Protein AF-A0A8T4S9B7-F1 (afdb_monomer)

Structure (mmCIF, N/CA/C/O backbone):
data_AF-A0A8T4S9B7-F1
#
_entry.id   AF-A0A8T4S9B7-F1
#
loop_
_atom_site.group_PDB
_atom_site.id
_atom_site.type_symbol
_atom_site.label_atom_id
_atom_site.label_alt_id
_atom_site.label_comp_id
_atom_site.label_asym_id
_atom_site.label_entity_id
_atom_site.label_seq_id
_atom_site.pdbx_PDB_ins_code
_atom_site.Cartn_x
_atom_site.Cartn_y
_atom_site.Cartn_z
_atom_site.occupancy
_atom_site.B_iso_or_equiv
_atom_site.auth_seq_id
_atom_site.auth_comp_id
_atom_site.auth_asym_id
_atom_site.auth_atom_id
_atom_site.pdbx_PDB_model_num
ATOM 1 N N . MET A 1 1 ? -8.881 -7.859 27.614 1.00 42.69 1 MET A N 1
ATOM 2 C CA . MET A 1 1 ? -8.100 -8.403 26.480 1.00 42.69 1 MET A CA 1
ATOM 3 C C . MET A 1 1 ? -7.802 -7.247 25.539 1.00 42.69 1 MET A C 1
ATOM 5 O O . MET A 1 1 ? -8.722 -6.487 25.263 1.00 42.69 1 MET A O 1
ATOM 9 N N . SER A 1 2 ? -6.536 -7.040 25.166 1.00 56.34 2 SER A N 1
ATOM 10 C CA . SER A 1 2 ? -6.065 -5.867 24.412 1.00 56.34 2 SER A CA 1
ATOM 11 C C . SER A 1 2 ? -6.216 -6.065 22.901 1.00 56.34 2 SER A C 1
ATOM 13 O O . SER A 1 2 ? -6.020 -7.167 22.405 1.00 56.34 2 SER A O 1
ATOM 15 N N . ILE A 1 3 ? -6.543 -5.000 22.164 1.00 67.81 3 ILE A N 1
ATOM 16 C CA . ILE A 1 3 ? -6.440 -4.961 20.692 1.00 67.81 3 ILE A CA 1
ATOM 17 C C . ILE A 1 3 ? -4.999 -5.322 20.291 1.00 67.81 3 ILE A C 1
ATOM 19 O O . ILE A 1 3 ? -4.082 -5.031 21.062 1.00 67.81 3 ILE A O 1
ATOM 23 N N . LYS A 1 4 ? -4.780 -5.957 19.125 1.00 62.00 4 LYS A N 1
ATOM 24 C CA . LYS A 1 4 ? -3.415 -6.229 18.644 1.00 62.00 4 LYS A CA 1
ATOM 25 C C . LYS A 1 4 ? -2.701 -4.886 18.483 1.00 62.00 4 LYS A C 1
ATOM 27 O O . LYS A 1 4 ? -2.963 -4.156 17.528 1.00 62.00 4 LYS A O 1
ATOM 32 N N . THR A 1 5 ? -1.818 -4.569 19.421 1.00 72.94 5 THR A N 1
ATOM 33 C CA . THR A 1 5 ? -0.933 -3.415 19.338 1.00 72.94 5 THR A CA 1
ATOM 34 C C . THR A 1 5 ? 0.385 -3.867 18.731 1.00 72.94 5 THR A C 1
ATOM 36 O O . THR A 1 5 ? 0.993 -4.850 19.153 1.00 72.94 5 THR A O 1
ATOM 39 N N . MET A 1 6 ? 0.808 -3.178 17.681 1.00 82.12 6 MET A N 1
ATOM 40 C CA . MET A 1 6 ? 2.121 -3.345 17.079 1.00 82.12 6 MET A CA 1
ATOM 41 C C . MET A 1 6 ? 2.991 -2.156 17.476 1.00 82.12 6 MET A C 1
ATOM 43 O O . MET A 1 6 ? 2.513 -1.025 17.527 1.00 82.12 6 MET A O 1
ATOM 47 N N . LYS A 1 7 ? 4.278 -2.404 17.724 1.00 87.31 7 LYS A N 1
ATOM 48 C CA . LYS A 1 7 ? 5.268 -1.340 17.893 1.00 87.31 7 LYS A CA 1
ATOM 49 C C . LYS A 1 7 ? 5.916 -1.035 16.549 1.00 87.31 7 LYS A C 1
ATOM 51 O O . LYS A 1 7 ? 6.614 -1.879 15.989 1.00 87.31 7 LYS A O 1
ATOM 56 N N . VAL A 1 8 ? 5.692 0.171 16.038 1.00 90.44 8 VAL A N 1
ATOM 57 C CA . VAL A 1 8 ? 6.395 0.685 14.858 1.00 90.44 8 VAL A CA 1
ATOM 58 C C . VAL A 1 8 ? 7.663 1.380 15.324 1.00 90.44 8 VAL A C 1
ATOM 60 O O . VAL A 1 8 ? 7.620 2.214 16.228 1.00 90.44 8 VAL A O 1
ATOM 63 N N . ARG A 1 9 ? 8.791 1.009 14.720 1.00 91.56 9 ARG A N 1
ATOM 64 C CA . ARG A 1 9 ? 10.113 1.535 15.062 1.00 91.56 9 ARG A CA 1
ATOM 65 C C . ARG A 1 9 ? 10.482 2.722 14.174 1.00 91.56 9 ARG A C 1
ATOM 67 O O . ARG A 1 9 ? 10.230 2.671 12.973 1.00 91.56 9 ARG A O 1
ATOM 74 N N . TYR A 1 10 ? 11.124 3.732 14.752 1.00 88.12 10 TYR A N 1
ATOM 75 C CA . TYR A 1 10 ? 11.593 4.958 14.098 1.00 88.12 10 TYR A CA 1
ATOM 76 C C . TYR A 1 10 ? 13.012 5.333 14.562 1.00 88.12 10 TYR A C 1
ATOM 78 O O . TYR A 1 10 ? 13.548 4.746 15.509 1.00 88.12 10 TYR A O 1
ATOM 86 N N . GLY A 1 11 ? 13.616 6.311 13.881 1.00 75.69 11 GLY A N 1
ATOM 87 C CA . GLY A 1 11 ? 14.963 6.814 14.165 1.00 75.69 11 GLY A CA 1
ATOM 88 C C . GLY A 1 11 ? 16.090 5.901 13.669 1.00 75.69 11 GLY A C 1
ATOM 89 O O . GLY A 1 11 ? 15.860 4.770 13.228 1.00 75.69 11 GLY A O 1
ATOM 90 N N . GLU A 1 12 ? 17.336 6.382 13.759 1.00 67.19 12 GLU A N 1
ATOM 91 C CA . GLU A 1 12 ? 18.520 5.597 13.387 1.00 67.19 12 GLU A CA 1
ATOM 92 C C . GLU A 1 12 ? 18.565 4.285 14.188 1.00 67.19 12 GLU A C 1
ATOM 94 O O . GLU A 1 12 ? 18.662 4.273 15.420 1.00 67.19 12 GLU A O 1
ATOM 99 N N . ASN A 1 13 ? 18.503 3.161 13.471 1.00 64.81 13 ASN A N 1
ATOM 100 C CA . ASN A 1 13 ? 18.429 1.793 14.002 1.00 64.81 13 ASN A CA 1
ATOM 101 C C . ASN A 1 13 ? 17.098 1.411 14.685 1.00 64.81 13 ASN A C 1
ATOM 103 O O . ASN A 1 13 ? 17.036 0.374 15.347 1.00 64.81 13 ASN A O 1
AT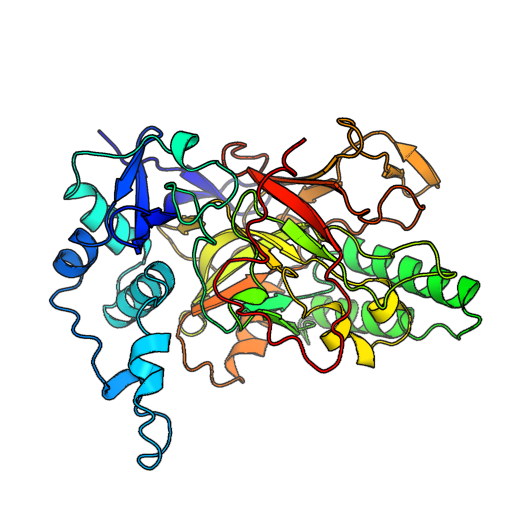OM 107 N N . GLY A 1 14 ? 16.029 2.201 14.528 1.00 69.69 14 GLY A N 1
ATOM 108 C CA . GLY A 1 14 ? 14.692 1.836 15.003 1.00 69.69 14 GLY A CA 1
ATOM 109 C C . GLY A 1 14 ? 14.532 1.864 16.529 1.00 69.69 14 GLY A C 1
ATOM 110 O O . GLY A 1 14 ? 13.878 0.979 17.086 1.00 69.69 14 GLY A O 1
ATOM 111 N N . ARG A 1 15 ? 15.181 2.811 17.218 1.00 70.50 15 ARG A N 1
ATOM 112 C CA . ARG A 1 15 ? 15.183 2.886 18.692 1.00 70.50 15 ARG A CA 1
ATOM 113 C C . ARG A 1 15 ? 13.865 3.397 19.269 1.00 70.50 15 ARG A C 1
ATOM 115 O O . ARG A 1 15 ? 13.457 2.920 20.325 1.00 70.50 15 ARG A O 1
ATOM 122 N N . ASP A 1 16 ? 13.203 4.313 18.571 1.00 81.94 16 ASP A N 1
ATOM 123 C CA . ASP A 1 16 ? 11.961 4.919 19.042 1.00 81.94 16 ASP A CA 1
ATOM 124 C C . ASP A 1 16 ? 10.784 4.033 18.653 1.00 81.94 16 ASP A C 1
ATOM 126 O O . ASP A 1 16 ? 10.675 3.609 17.504 1.00 81.94 16 ASP A O 1
ATOM 130 N N . GLN A 1 17 ? 9.899 3.729 19.600 1.00 83.44 17 GLN A N 1
ATOM 131 C CA . GLN A 1 17 ? 8.751 2.856 19.364 1.00 83.44 17 GLN A CA 1
ATOM 132 C C . GLN A 1 17 ? 7.454 3.616 19.572 1.00 83.44 17 GLN A C 1
ATOM 134 O O . GLN A 1 17 ? 7.213 4.140 20.657 1.00 83.44 17 GLN A O 1
ATOM 139 N N . ARG A 1 18 ? 6.591 3.607 18.558 1.00 88.62 18 ARG A N 1
ATOM 140 C CA . ARG A 1 18 ? 5.237 4.162 18.649 1.00 88.62 18 ARG A CA 1
ATOM 141 C C . ARG A 1 18 ? 4.209 3.059 18.482 1.00 88.62 18 ARG A C 1
ATOM 143 O O . ARG A 1 18 ? 4.441 2.082 17.766 1.00 88.62 18 ARG A O 1
ATOM 150 N N . ASP A 1 19 ? 3.087 3.210 19.171 1.00 91.75 19 ASP A N 1
ATOM 151 C CA . ASP A 1 19 ? 1.986 2.260 19.090 1.00 91.75 19 ASP A CA 1
ATOM 152 C C . ASP A 1 19 ? 1.241 2.365 17.761 1.00 91.75 19 ASP A C 1
ATOM 154 O O . ASP A 1 19 ? 1.108 3.434 17.161 1.00 91.75 19 ASP A O 1
ATOM 158 N N . ALA A 1 20 ? 0.740 1.225 17.309 1.00 94.44 20 ALA A N 1
ATOM 159 C CA . ALA A 1 20 ? -0.129 1.100 16.157 1.00 94.44 20 ALA A CA 1
ATOM 160 C C . ALA A 1 20 ? -1.122 -0.046 16.369 1.00 94.44 20 ALA A C 1
ATOM 162 O O . ALA A 1 20 ? -0.864 -0.968 17.141 1.00 94.44 20 ALA A O 1
ATOM 163 N N . ILE A 1 21 ? -2.237 -0.013 15.647 1.00 95.69 21 ILE A N 1
ATOM 164 C CA . ILE A 1 21 ? -3.155 -1.150 15.501 1.00 95.69 21 ILE A CA 1
ATOM 165 C C . ILE A 1 21 ? -3.154 -1.646 14.060 1.00 95.69 21 ILE A C 1
ATOM 167 O O . ILE A 1 21 ? -2.678 -0.972 13.145 1.00 95.69 21 ILE A O 1
ATOM 171 N N . VAL A 1 22 ? -3.732 -2.824 13.858 1.00 95.69 22 VAL A N 1
ATOM 172 C CA . VAL A 1 22 ? -3.943 -3.401 12.533 1.00 95.69 22 VAL A CA 1
ATOM 173 C C . VAL A 1 22 ? -5.415 -3.274 12.157 1.00 95.69 22 VAL A C 1
ATOM 175 O O . VAL A 1 22 ? -6.289 -3.691 12.917 1.00 95.69 22 VAL A O 1
ATOM 178 N N . ALA A 1 23 ? -5.696 -2.705 10.989 1.00 96.19 23 ALA A N 1
ATOM 179 C CA . ALA A 1 23 ? -7.057 -2.521 10.494 1.00 96.19 23 ALA A CA 1
ATOM 180 C C . ALA A 1 23 ? -7.121 -2.714 8.978 1.00 96.19 23 ALA A C 1
ATOM 182 O O . ALA A 1 23 ? -6.107 -2.640 8.290 1.00 96.19 23 ALA A O 1
ATOM 183 N N . GLY A 1 24 ? -8.300 -2.961 8.426 1.00 95.25 24 GLY A N 1
ATOM 184 C CA . GLY A 1 24 ? -8.447 -3.159 6.988 1.00 95.25 24 GLY A CA 1
ATOM 185 C C . GLY A 1 24 ? -9.898 -3.265 6.567 1.00 95.25 24 GLY A C 1
ATOM 186 O O . GLY A 1 24 ? -10.804 -2.940 7.332 1.00 95.25 24 GLY A O 1
ATOM 187 N N . GLN A 1 25 ? -10.121 -3.738 5.346 1.00 94.56 25 GLN A N 1
ATOM 188 C CA . GLN A 1 25 ? -11.461 -3.925 4.807 1.00 94.56 25 GLN A CA 1
ATOM 189 C C . GLN A 1 25 ? -11.640 -5.330 4.233 1.00 94.56 25 GLN A C 1
ATOM 191 O O . GLN A 1 25 ? -10.691 -5.947 3.744 1.00 94.56 25 GLN A O 1
ATOM 196 N N . PHE A 1 26 ? -12.869 -5.836 4.285 1.00 94.25 26 PHE A N 1
ATOM 197 C CA . PHE A 1 26 ? -13.253 -7.100 3.664 1.00 94.25 26 PHE A CA 1
ATOM 198 C C . PHE A 1 26 ? -14.601 -6.975 2.952 1.00 94.25 26 PHE A C 1
ATOM 200 O O . PHE A 1 26 ? -15.451 -6.173 3.330 1.00 94.25 26 PHE A O 1
ATOM 207 N N . TRP A 1 27 ? -14.801 -7.769 1.908 1.00 91.00 27 TRP A N 1
ATOM 208 C CA . TRP A 1 27 ? -16.094 -7.943 1.259 1.00 91.00 27 TRP A CA 1
ATOM 209 C C . TRP A 1 27 ? -16.961 -8.891 2.083 1.00 91.00 27 TRP A C 1
ATOM 211 O O . TRP A 1 27 ? -16.538 -10.014 2.363 1.00 91.00 27 TRP A O 1
ATOM 221 N N . ASP A 1 28 ? -18.180 -8.481 2.429 1.00 87.38 28 ASP A N 1
ATOM 222 C CA . ASP A 1 28 ? -19.182 -9.384 2.985 1.00 87.38 28 ASP A CA 1
ATOM 223 C C . ASP A 1 28 ? -20.160 -9.830 1.898 1.00 87.38 28 ASP A C 1
ATOM 225 O O . ASP A 1 28 ? -21.025 -9.075 1.456 1.00 87.38 28 ASP A O 1
ATOM 229 N N . ALA A 1 29 ? -20.042 -11.087 1.473 1.00 81.94 29 ALA A N 1
ATOM 230 C CA . ALA A 1 29 ? -20.896 -11.652 0.434 1.00 81.94 29 ALA A CA 1
ATOM 231 C C . ALA A 1 29 ? -22.385 -11.726 0.814 1.00 81.94 29 ALA A C 1
ATOM 233 O O . ALA A 1 29 ? -23.239 -11.638 -0.070 1.00 81.94 29 ALA A O 1
ATOM 234 N N . GLU A 1 30 ? -22.706 -11.867 2.102 1.00 87.06 30 GLU A N 1
ATOM 235 C CA . GLU A 1 30 ? -24.093 -11.950 2.577 1.00 87.06 30 GLU A CA 1
ATOM 236 C C . GLU A 1 30 ? -24.756 -10.573 2.538 1.00 87.06 30 GLU A C 1
ATOM 238 O O . GLU A 1 30 ? -25.880 -10.433 2.056 1.00 87.06 30 GLU A O 1
ATOM 243 N N . ARG A 1 31 ? -24.032 -9.545 2.994 1.00 83.00 31 ARG A N 1
ATOM 244 C CA . ARG A 1 31 ? -24.504 -8.153 3.006 1.00 83.00 31 ARG A CA 1
ATOM 245 C C . ARG A 1 31 ? -24.326 -7.441 1.663 1.00 83.00 31 ARG A C 1
ATOM 247 O O . ARG A 1 31 ? -25.000 -6.447 1.403 1.00 83.00 31 ARG A O 1
ATOM 254 N N . ARG A 1 32 ? -23.465 -7.979 0.794 1.00 81.12 32 ARG A N 1
ATOM 255 C CA . ARG A 1 32 ? -23.045 -7.398 -0.488 1.00 81.12 32 ARG A CA 1
ATOM 256 C C . ARG A 1 32 ? -22.479 -5.987 -0.340 1.00 81.12 32 ARG A C 1
ATOM 258 O O . ARG A 1 32 ? -22.750 -5.132 -1.181 1.00 81.12 32 ARG A O 1
ATOM 265 N N . ASP A 1 33 ? -21.696 -5.756 0.705 1.00 81.00 33 ASP A N 1
ATOM 266 C CA . ASP A 1 33 ? -21.013 -4.493 0.968 1.00 81.00 33 ASP A CA 1
ATOM 267 C C . ASP A 1 33 ? -19.571 -4.718 1.444 1.00 81.00 33 ASP A C 1
ATOM 269 O O . ASP A 1 33 ? -19.152 -5.825 1.787 1.00 81.00 33 ASP A O 1
ATOM 273 N N . ILE A 1 34 ? -18.785 -3.642 1.411 1.00 84.31 34 ILE A N 1
ATOM 274 C CA . ILE A 1 34 ? -17.455 -3.622 2.015 1.00 84.31 34 ILE A CA 1
ATOM 275 C C . ILE A 1 34 ? -17.616 -3.283 3.496 1.00 84.31 34 ILE A C 1
ATOM 277 O O . ILE A 1 34 ? -18.348 -2.357 3.854 1.00 84.31 34 ILE A O 1
ATOM 281 N N . ARG A 1 35 ? -16.919 -4.029 4.349 1.00 89.50 35 ARG A N 1
ATOM 282 C CA . ARG A 1 35 ? -16.897 -3.891 5.804 1.00 89.50 35 ARG A CA 1
ATOM 283 C C . ARG A 1 35 ? -15.503 -3.484 6.264 1.00 89.50 35 ARG A C 1
ATOM 285 O O . ARG A 1 35 ? -14.503 -3.897 5.683 1.00 89.50 35 ARG A O 1
ATOM 292 N N . LEU A 1 36 ? -15.447 -2.688 7.320 1.00 92.44 36 LEU A N 1
ATOM 293 C CA . LEU A 1 36 ? -14.233 -2.209 7.969 1.00 92.44 36 LEU A CA 1
ATOM 294 C C . LEU A 1 36 ? -13.972 -3.027 9.231 1.00 92.44 36 LEU A C 1
ATOM 296 O O . LEU A 1 36 ? -14.891 -3.256 10.018 1.00 92.44 36 LEU A O 1
ATOM 300 N N . PHE A 1 37 ? -12.726 -3.444 9.441 1.00 95.62 37 PHE A N 1
ATOM 301 C CA . PHE A 1 37 ? -12.355 -4.225 10.612 1.00 95.62 37 PHE A CA 1
ATOM 302 C C . PHE A 1 37 ? -11.113 -3.711 11.329 1.00 95.62 37 PHE A C 1
ATOM 304 O O . PHE A 1 37 ? -10.221 -3.118 10.723 1.00 95.62 37 PHE A O 1
ATOM 311 N N . VAL A 1 38 ? -11.049 -4.022 12.623 1.00 96.56 38 VAL A N 1
ATOM 312 C CA . VAL A 1 38 ? -9.839 -3.945 13.450 1.00 96.56 38 VAL A CA 1
ATOM 313 C C . VAL A 1 38 ? -9.443 -5.364 13.838 1.00 96.56 38 VAL A C 1
ATOM 315 O O . VAL A 1 38 ? -10.294 -6.164 14.229 1.00 96.56 38 VAL A O 1
ATOM 318 N N . GLU A 1 39 ? -8.164 -5.702 13.707 1.00 94.88 39 GLU A N 1
ATOM 319 C CA . GLU A 1 39 ? -7.662 -7.024 14.076 1.00 94.88 39 GLU A CA 1
ATOM 320 C C . GLU A 1 39 ? -7.363 -7.099 15.584 1.00 94.88 39 GLU A C 1
ATOM 322 O O . GLU A 1 39 ? -6.631 -6.280 16.143 1.00 94.88 39 GLU A O 1
ATOM 3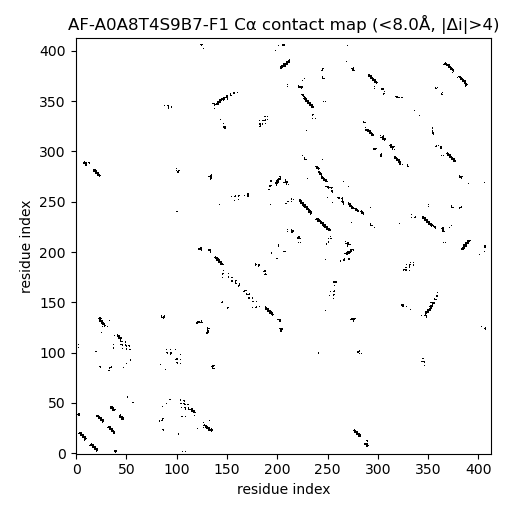27 N N . ARG A 1 40 ? -7.905 -8.121 16.249 1.00 91.62 40 ARG A N 1
ATOM 328 C CA . ARG A 1 40 ? -7.632 -8.464 17.651 1.00 91.62 40 ARG A CA 1
ATOM 329 C C . ARG A 1 40 ? -7.466 -9.973 17.766 1.00 91.62 40 ARG A C 1
ATOM 331 O O . ARG A 1 40 ? -8.382 -10.708 17.418 1.00 91.62 40 ARG A O 1
ATOM 338 N N . ASP A 1 41 ? -6.308 -10.429 18.239 1.00 88.50 41 ASP A N 1
ATOM 339 C CA . ASP A 1 41 ? -6.022 -11.851 18.493 1.00 88.50 41 ASP A CA 1
ATOM 340 C C . ASP A 1 41 ? -6.329 -12.776 17.293 1.00 88.50 41 ASP A C 1
ATOM 342 O O . ASP A 1 41 ? -6.937 -13.837 17.427 1.00 88.50 41 ASP A O 1
ATOM 346 N N . GLY A 1 42 ? -5.951 -12.344 16.081 1.00 90.44 42 GLY A N 1
ATOM 347 C CA . GLY A 1 42 ? -6.211 -13.079 14.834 1.00 90.44 42 GLY A CA 1
ATOM 348 C C . GLY A 1 42 ? -7.668 -13.036 14.356 1.00 90.44 42 GLY A C 1
ATOM 349 O O . GLY A 1 42 ? -8.026 -13.738 13.407 1.00 90.44 42 GLY A O 1
ATOM 350 N N . LYS A 1 43 ? -8.519 -12.220 14.988 1.00 94.69 43 LYS A N 1
ATOM 351 C CA . LYS A 1 43 ? -9.907 -11.979 14.584 1.00 94.69 43 LYS A CA 1
ATOM 352 C C . LYS A 1 43 ? -10.081 -10.589 13.978 1.00 94.69 43 LYS A C 1
ATOM 354 O O . LYS A 1 43 ? -9.629 -9.605 14.551 1.00 94.69 43 LYS A O 1
ATOM 359 N N . ALA A 1 44 ? -10.788 -10.504 12.858 1.00 95.94 44 ALA A N 1
ATOM 360 C CA . ALA A 1 44 ? -11.315 -9.274 12.289 1.00 95.94 44 ALA A CA 1
ATOM 361 C C . ALA A 1 44 ? -12.622 -8.916 13.006 1.00 95.94 44 ALA A C 1
ATOM 363 O O . ALA A 1 44 ? -13.652 -9.563 12.798 1.00 95.94 44 ALA A O 1
ATOM 364 N N . LEU A 1 45 ? -12.577 -7.901 13.866 1.00 97.06 45 LEU A N 1
ATOM 365 C CA . LEU A 1 45 ? -13.765 -7.316 14.483 1.00 97.06 45 LEU A CA 1
ATOM 366 C C . LEU A 1 45 ? -14.415 -6.383 13.459 1.00 97.06 45 LEU A C 1
ATOM 368 O O . LEU A 1 45 ? -13.806 -5.370 13.121 1.00 97.06 45 LEU A O 1
ATOM 372 N N . ASP A 1 46 ? -15.607 -6.702 12.948 1.00 94.88 46 ASP A N 1
ATOM 373 C CA . ASP A 1 46 ? -16.342 -5.794 12.052 1.00 94.88 46 ASP A CA 1
ATOM 374 C C . ASP A 1 46 ? -16.821 -4.572 12.846 1.00 94.88 46 ASP A C 1
ATOM 376 O O . ASP A 1 46 ? -17.761 -4.648 13.636 1.00 94.88 46 ASP A O 1
ATOM 380 N N . VAL A 1 47 ? -16.152 -3.440 12.635 1.00 93.31 47 VAL A N 1
ATOM 381 C CA . VAL A 1 47 ? -16.415 -2.176 13.332 1.00 93.31 47 VAL A CA 1
ATOM 382 C C . VAL A 1 47 ? -17.272 -1.219 12.506 1.00 93.31 47 VAL A C 1
ATOM 384 O O . VAL A 1 47 ? -17.485 -0.084 12.929 1.00 93.31 47 VAL A O 1
ATOM 387 N N . SER A 1 48 ? -17.771 -1.638 11.339 1.00 87.56 48 SER A N 1
ATOM 388 C CA . SER A 1 48 ? -18.435 -0.726 10.396 1.00 87.56 48 SER A CA 1
ATOM 389 C C . SER A 1 48 ? -19.640 -0.012 11.013 1.00 87.56 48 SER A C 1
ATOM 391 O O . SER A 1 48 ? -19.835 1.175 10.767 1.00 87.56 48 SER A O 1
ATOM 393 N N . ASP A 1 49 ? -20.421 -0.718 11.835 1.00 83.38 49 ASP A N 1
ATOM 394 C CA . ASP A 1 49 ? -21.613 -0.159 12.481 1.00 83.38 49 ASP A CA 1
ATOM 395 C C . ASP A 1 49 ? -21.219 0.627 13.753 1.00 83.38 49 ASP A C 1
ATOM 397 O O . ASP A 1 49 ? -21.728 1.718 14.012 1.00 83.38 49 ASP A O 1
ATOM 401 N N . ALA A 1 50 ? -20.227 0.129 14.504 1.00 86.75 50 ALA A N 1
ATOM 402 C CA . ALA A 1 50 ? -19.726 0.762 15.725 1.00 86.75 50 ALA A CA 1
ATOM 403 C C . ALA A 1 50 ? -19.047 2.119 15.467 1.00 86.75 50 ALA A C 1
ATOM 405 O O . ALA A 1 50 ? -19.168 3.029 16.288 1.00 86.75 50 ALA A O 1
ATOM 406 N N . ILE A 1 51 ? -18.372 2.299 14.325 1.00 81.50 51 ILE A N 1
ATOM 407 C CA . ILE A 1 51 ? -17.774 3.592 13.957 1.00 81.50 51 ILE A CA 1
ATOM 408 C C . ILE A 1 51 ? -18.841 4.672 13.800 1.00 81.50 51 ILE A C 1
ATOM 410 O O . ILE A 1 51 ? -18.629 5.798 14.250 1.00 81.50 51 ILE A O 1
ATOM 414 N N . CYS A 1 52 ? -20.004 4.351 13.228 1.00 74.81 52 CYS A N 1
ATOM 415 C CA . CYS A 1 52 ? -21.099 5.313 13.115 1.00 74.81 52 CYS A CA 1
ATOM 416 C C . CYS A 1 52 ? -21.588 5.790 14.492 1.00 74.81 52 CYS A C 1
ATOM 418 O O . CYS A 1 52 ? -22.001 6.937 14.637 1.00 74.81 52 CYS A O 1
ATOM 420 N N . GLU A 1 53 ? -21.519 4.945 15.522 1.00 75.25 53 GLU A N 1
ATOM 421 C CA . GLU A 1 53 ? -21.838 5.354 16.892 1.00 75.25 53 GLU A CA 1
ATOM 422 C C . GLU A 1 53 ? -20.737 6.219 17.512 1.00 75.25 53 GLU A C 1
ATOM 424 O O . GLU A 1 53 ? -21.038 7.228 18.147 1.00 75.25 53 GLU A O 1
ATOM 429 N N . VAL A 1 54 ? -19.467 5.834 17.331 1.00 75.88 54 VAL A N 1
ATOM 430 C CA . VAL A 1 54 ? -18.301 6.551 17.882 1.00 75.88 54 VAL A CA 1
ATOM 431 C C . VAL A 1 54 ? -18.197 7.959 17.305 1.00 75.88 54 VAL A C 1
ATOM 433 O O . VAL A 1 54 ? -17.886 8.907 18.025 1.00 75.88 54 VAL A O 1
ATOM 436 N N . MET A 1 55 ? -18.490 8.105 16.017 1.00 68.88 55 MET A N 1
ATOM 437 C CA . MET A 1 55 ? -18.366 9.375 15.308 1.00 68.88 55 MET A CA 1
ATOM 438 C C . MET A 1 55 ? -19.641 10.237 15.367 1.00 68.88 55 MET A C 1
ATOM 440 O O . MET A 1 55 ? -19.618 11.404 14.955 1.00 68.88 55 MET A O 1
ATOM 444 N N . GLY A 1 56 ? -20.734 9.689 15.919 1.00 62.22 56 GLY A N 1
ATOM 445 C CA . GLY A 1 56 ? -22.087 10.250 15.869 1.00 62.22 56 GLY A CA 1
ATOM 446 C C . GLY A 1 56 ? -22.766 10.015 14.513 1.00 62.22 56 GLY A C 1
ATOM 447 O O . GLY A 1 56 ? -22.099 9.647 13.551 1.00 62.22 56 GLY A O 1
ATOM 448 N N . LYS A 1 57 ? -24.094 10.238 14.419 1.00 48.31 57 LYS A N 1
ATOM 449 C CA . LYS A 1 57 ? -24.882 10.063 13.176 1.00 48.31 57 LYS A CA 1
ATOM 450 C C . LYS A 1 57 ? -24.226 10.796 11.999 1.00 48.31 57 LYS A C 1
ATOM 452 O O . LYS A 1 57 ? -24.482 11.975 11.765 1.00 48.31 57 LYS A O 1
ATOM 457 N N . TYR A 1 58 ? -23.429 10.067 11.232 1.00 40.66 58 TYR A N 1
ATOM 458 C CA . TYR A 1 58 ? -22.954 10.485 9.932 1.00 40.66 58 TYR A CA 1
ATOM 459 C C . TYR A 1 58 ? -24.045 10.116 8.934 1.00 40.66 58 TYR A C 1
ATOM 461 O O . TYR A 1 58 ? -24.153 8.986 8.470 1.00 40.66 58 TYR A O 1
ATOM 469 N N . THR A 1 59 ? -24.915 11.079 8.653 1.00 40.59 59 THR A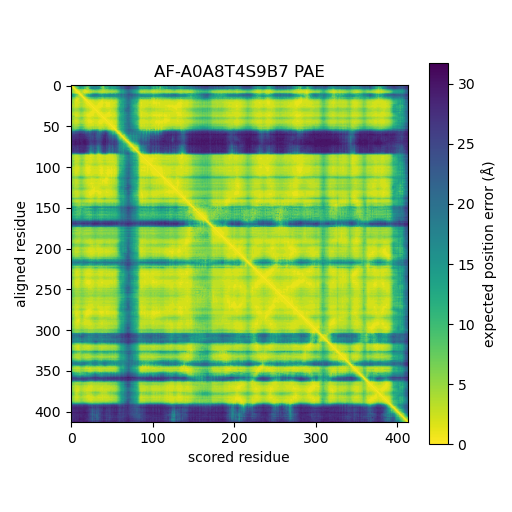 N 1
ATOM 470 C CA . THR A 1 59 ? -25.554 11.096 7.335 1.00 40.59 59 THR A CA 1
ATOM 471 C C . THR A 1 59 ? -24.466 11.655 6.427 1.00 40.59 59 THR A C 1
ATOM 473 O O . THR A 1 59 ? -23.921 12.688 6.826 1.00 40.59 59 THR A O 1
ATOM 476 N N . PRO A 1 60 ? -24.104 11.041 5.284 1.00 41.50 60 PRO A N 1
ATOM 477 C CA . PRO A 1 60 ? -23.220 11.683 4.320 1.00 41.50 60 PRO A CA 1
ATOM 478 C C . PRO A 1 60 ? -23.841 13.038 3.997 1.00 41.50 60 PRO A C 1
ATOM 480 O O . PRO A 1 60 ? -24.847 13.127 3.290 1.00 41.50 60 PRO A O 1
ATOM 483 N N . GLN A 1 61 ? -23.354 14.096 4.639 1.00 37.25 61 GLN A N 1
ATOM 484 C CA . GLN A 1 61 ? -23.874 15.422 4.405 1.00 37.25 61 GLN A CA 1
ATOM 485 C C . GLN A 1 61 ? -23.458 15.726 2.981 1.00 37.25 61 GLN A C 1
ATOM 487 O O . GLN A 1 61 ? -22.271 15.825 2.664 1.00 37.25 61 GLN A O 1
ATOM 492 N N . ARG A 1 62 ? -24.488 15.837 2.141 1.00 35.78 62 ARG A N 1
ATOM 493 C CA . ARG A 1 62 ? -24.484 16.367 0.779 1.00 35.78 62 ARG A CA 1
ATOM 494 C C . ARG A 1 62 ? -23.500 17.528 0.592 1.00 35.78 62 ARG A C 1
ATOM 496 O O . ARG A 1 62 ? -23.022 17.705 -0.514 1.00 35.78 62 ARG A O 1
ATOM 503 N N . ASP A 1 63 ? -23.154 18.242 1.659 1.00 30.95 63 ASP A N 1
ATOM 504 C CA . ASP A 1 63 ? -22.329 19.444 1.707 1.00 30.95 63 ASP A CA 1
ATOM 505 C C . ASP A 1 63 ? -20.815 19.245 1.494 1.00 30.95 63 ASP A C 1
ATOM 507 O O . ASP A 1 63 ? -20.167 20.187 1.050 1.00 30.95 63 ASP A O 1
ATOM 511 N N . ILE A 1 64 ? -20.233 18.048 1.688 1.00 38.28 64 ILE A N 1
ATOM 512 C CA . ILE A 1 64 ? -18.819 17.807 1.291 1.00 38.28 64 ILE A CA 1
ATOM 513 C C . ILE A 1 64 ? -18.697 17.623 -0.239 1.00 38.28 64 ILE A C 1
ATOM 515 O O . ILE A 1 64 ? -17.637 17.847 -0.820 1.00 38.28 64 ILE A O 1
ATOM 519 N N . LEU A 1 65 ? -19.804 17.295 -0.919 1.00 35.84 65 LEU A N 1
ATOM 520 C CA . LEU A 1 65 ? -19.886 17.182 -2.381 1.00 35.84 65 LEU A CA 1
ATOM 521 C C . LEU A 1 65 ? -20.216 18.519 -3.083 1.00 35.84 65 LEU A C 1
ATOM 523 O O . LEU A 1 65 ? -20.110 18.595 -4.306 1.00 35.84 65 LEU A O 1
ATOM 527 N N . ILE A 1 66 ? -20.551 19.595 -2.353 1.00 33.88 66 ILE A N 1
ATOM 528 C CA . ILE A 1 66 ? -20.900 20.918 -2.927 1.00 33.88 66 ILE A CA 1
ATOM 529 C C . ILE A 1 66 ? -19.654 21.810 -3.071 1.00 33.88 66 ILE A C 1
ATOM 531 O O . ILE A 1 66 ? -19.668 22.999 -2.771 1.00 33.88 66 ILE A O 1
ATOM 535 N N . GLY A 1 67 ? -18.552 21.225 -3.539 1.00 30.52 67 GLY A N 1
ATOM 536 C CA . GLY A 1 67 ? -17.433 21.971 -4.125 1.00 30.52 67 GLY A CA 1
ATOM 537 C C . GLY A 1 67 ? -17.523 22.074 -5.652 1.00 30.52 67 GLY A C 1
ATOM 538 O O . GLY A 1 67 ? -16.889 22.937 -6.252 1.00 30.52 67 GLY A O 1
ATOM 539 N N . ALA A 1 68 ? -18.332 21.228 -6.298 1.00 34.09 68 ALA A N 1
ATOM 540 C CA . ALA A 1 68 ? -18.540 21.254 -7.740 1.00 34.09 68 ALA A CA 1
ATOM 541 C C . ALA A 1 68 ? -19.886 21.917 -8.063 1.00 34.09 68 ALA A C 1
ATOM 543 O O . ALA A 1 68 ? -20.921 21.513 -7.542 1.00 34.09 68 ALA A O 1
ATOM 544 N N . ASN A 1 69 ? -19.838 22.961 -8.895 1.00 31.11 69 ASN A N 1
ATOM 545 C CA . ASN A 1 69 ? -20.946 23.679 -9.535 1.00 31.11 69 ASN A CA 1
ATOM 546 C C . ASN A 1 69 ? -22.359 23.084 -9.349 1.00 31.11 69 ASN A C 1
ATOM 548 O O . ASN A 1 69 ? -22.633 21.957 -9.758 1.00 31.11 69 ASN A O 1
ATOM 552 N N . LYS A 1 70 ? -23.292 23.920 -8.867 1.00 32.00 70 LYS A N 1
ATOM 553 C CA . LYS A 1 70 ? -24.742 23.684 -8.669 1.00 32.00 70 LYS A CA 1
ATOM 554 C C . LYS A 1 70 ? -25.553 23.275 -9.931 1.00 32.00 70 LYS A C 1
ATOM 556 O O . LYS A 1 70 ? -26.755 23.507 -9.974 1.00 32.00 70 LYS A O 1
ATOM 561 N N . GLY A 1 71 ? -24.944 22.698 -10.969 1.00 31.30 71 GLY A N 1
ATOM 562 C CA . GLY A 1 71 ? -25.549 22.560 -12.300 1.00 31.30 71 GLY A CA 1
ATOM 563 C C . GLY A 1 71 ? -25.761 21.149 -12.857 1.00 31.30 71 GLY A C 1
ATOM 564 O O . GLY A 1 71 ? -26.446 21.031 -13.865 1.00 31.30 71 GLY A O 1
ATOM 565 N N . ALA A 1 72 ? -25.224 20.078 -12.265 1.00 35.12 72 ALA A N 1
ATOM 566 C CA . ALA A 1 72 ? -25.357 18.737 -12.854 1.00 35.12 72 ALA A CA 1
ATOM 567 C C . ALA A 1 72 ? -25.555 17.656 -11.785 1.00 35.12 72 ALA A C 1
ATOM 569 O O . ALA A 1 72 ? -24.619 16.987 -11.354 1.00 35.12 72 ALA A O 1
ATOM 570 N N . PHE A 1 73 ? -26.801 17.483 -11.348 1.00 34.41 73 PHE A N 1
ATOM 571 C CA . PHE A 1 73 ? -27.189 16.384 -10.470 1.00 34.41 73 PHE A CA 1
ATOM 572 C C . PHE A 1 73 ? -27.349 15.109 -11.315 1.00 34.41 73 PHE A C 1
ATOM 574 O O . PHE A 1 73 ? -28.333 14.967 -12.038 1.00 34.41 73 PHE A O 1
ATOM 581 N N . ASN A 1 74 ? -26.370 14.197 -11.273 1.00 34.53 74 ASN A N 1
ATOM 582 C CA . ASN A 1 74 ? -26.476 12.887 -11.920 1.00 34.53 74 ASN A CA 1
ATOM 583 C C . ASN A 1 74 ? -26.981 11.848 -10.899 1.00 34.53 74 ASN A C 1
ATOM 585 O O . ASN A 1 74 ? -26.215 11.455 -10.019 1.00 34.53 74 ASN A O 1
ATOM 589 N N . PRO A 1 75 ? -28.224 11.351 -11.000 1.00 32.50 75 PRO A N 1
ATOM 590 C CA . PRO A 1 75 ? -28.756 10.338 -10.083 1.00 32.50 75 PRO A CA 1
ATOM 591 C C . PRO A 1 75 ? -28.019 8.981 -10.139 1.00 32.50 75 PRO A C 1
ATOM 593 O O . PRO A 1 75 ? -28.205 8.151 -9.253 1.00 32.50 75 PRO A O 1
ATOM 596 N N . ASN A 1 76 ? -27.122 8.747 -11.109 1.00 34.94 76 ASN A N 1
ATOM 597 C CA . ASN A 1 76 ? -26.220 7.587 -11.090 1.00 34.94 76 ASN A CA 1
ATOM 598 C C . ASN A 1 76 ? -25.023 7.750 -10.131 1.00 34.94 76 ASN A C 1
ATOM 600 O O . ASN A 1 76 ? -24.410 6.743 -9.769 1.00 34.94 76 ASN A O 1
ATOM 604 N N . LEU A 1 77 ? -24.710 8.968 -9.660 1.00 35.78 77 LEU A N 1
ATOM 605 C CA . LEU A 1 77 ? -23.662 9.174 -8.649 1.00 35.78 77 LEU A CA 1
ATOM 606 C C . LEU A 1 77 ? -24.046 8.557 -7.296 1.00 35.78 77 LEU A C 1
ATOM 608 O O . LEU A 1 77 ? -23.175 8.017 -6.623 1.00 35.78 77 LEU A O 1
ATOM 612 N N . GLU A 1 78 ? -25.334 8.549 -6.927 1.00 28.88 78 GLU A N 1
ATOM 613 C CA . GLU A 1 78 ? -25.815 7.880 -5.705 1.00 28.88 78 GLU A CA 1
ATOM 614 C C . GLU A 1 78 ? -25.536 6.366 -5.732 1.00 28.88 78 GLU A C 1
ATOM 616 O O . GLU A 1 78 ? -25.197 5.792 -4.701 1.00 28.88 78 GLU A O 1
ATOM 621 N N . ARG A 1 79 ? -25.569 5.717 -6.909 1.00 30.66 79 ARG A N 1
ATOM 622 C CA . ARG A 1 79 ? -25.184 4.297 -7.068 1.00 30.66 79 ARG A CA 1
ATOM 623 C C . ARG A 1 79 ? -23.678 4.067 -7.201 1.00 30.66 79 ARG A C 1
ATOM 625 O O . ARG A 1 79 ? -23.213 2.994 -6.824 1.00 30.66 79 ARG A O 1
ATOM 632 N N . MET A 1 80 ? -22.907 5.049 -7.670 1.00 32.38 80 MET A N 1
ATOM 633 C CA . MET A 1 80 ? -21.436 4.980 -7.650 1.00 32.38 80 MET A CA 1
ATOM 634 C C . MET A 1 80 ? -20.851 5.197 -6.243 1.00 32.38 80 MET A C 1
ATOM 636 O O . MET A 1 80 ? -19.823 4.602 -5.915 1.00 32.38 80 MET A O 1
ATOM 640 N N . LEU A 1 81 ? -21.529 5.988 -5.403 1.00 32.94 81 LEU A N 1
ATOM 641 C CA . LEU A 1 81 ? -21.169 6.279 -4.008 1.00 32.94 81 LEU A CA 1
ATOM 642 C C . LEU A 1 81 ? -21.629 5.202 -3.007 1.00 32.94 81 LEU A C 1
ATOM 644 O O . LEU A 1 81 ? -21.135 5.173 -1.888 1.00 32.94 81 LEU A O 1
ATOM 648 N N . LEU A 1 82 ? -22.499 4.269 -3.410 1.00 33.88 82 LEU A N 1
ATOM 649 C CA . LEU A 1 82 ? -23.028 3.173 -2.573 1.00 33.88 82 LEU A CA 1
ATOM 650 C C . LEU A 1 82 ? -21.994 2.085 -2.179 1.00 33.88 82 LEU A C 1
ATOM 652 O O . LEU A 1 82 ? -22.352 1.091 -1.557 1.00 33.88 82 LEU A O 1
ATOM 656 N N . PHE A 1 83 ? -20.711 2.287 -2.491 1.00 39.81 83 PHE A N 1
ATOM 657 C CA . PHE A 1 83 ? -19.573 1.533 -1.940 1.00 39.81 83 PHE A CA 1
ATOM 658 C C . PHE A 1 83 ? -18.414 2.496 -1.664 1.00 39.81 83 PHE A C 1
ATOM 660 O O . PHE A 1 83 ? -17.309 2.325 -2.185 1.00 39.81 83 PHE A O 1
ATOM 667 N N . SER A 1 84 ? -18.701 3.585 -0.957 1.00 53.50 84 SER A N 1
ATOM 668 C CA . SER A 1 84 ? -17.672 4.486 -0.476 1.00 53.50 84 SER A CA 1
ATOM 669 C C . SER A 1 84 ? -16.721 3.725 0.447 1.00 53.50 84 SER A C 1
ATOM 671 O O . SER A 1 84 ? -17.127 2.886 1.252 1.00 53.50 84 SER A O 1
ATOM 673 N N . ASP A 1 85 ? -15.427 3.943 0.251 1.00 73.81 85 ASP A N 1
ATOM 674 C CA . ASP A 1 85 ? -14.405 3.275 1.037 1.00 73.81 85 ASP A CA 1
ATOM 675 C C . ASP A 1 85 ? -14.521 3.698 2.509 1.00 73.81 85 ASP A C 1
ATOM 677 O O . ASP A 1 85 ? -14.286 4.860 2.857 1.00 73.81 85 ASP A O 1
ATOM 681 N N . ARG A 1 86 ? -14.916 2.755 3.373 1.00 80.50 86 ARG A N 1
ATOM 682 C CA . ARG A 1 86 ? -15.243 3.049 4.777 1.00 80.50 86 ARG A CA 1
ATOM 683 C C . ARG A 1 86 ? -14.019 3.521 5.561 1.00 80.50 86 ARG A C 1
ATOM 685 O O . ARG A 1 86 ? -14.163 4.298 6.503 1.00 80.50 86 ARG A O 1
ATOM 692 N N . MET A 1 87 ? -12.821 3.066 5.189 1.00 89.31 87 MET A N 1
ATOM 693 C CA . MET A 1 87 ? -11.579 3.475 5.847 1.00 89.31 87 MET A CA 1
ATOM 694 C C . MET A 1 87 ? -11.218 4.923 5.498 1.00 89.31 87 MET A C 1
ATOM 696 O O . MET A 1 87 ? -10.868 5.693 6.392 1.00 89.31 87 MET A O 1
ATOM 700 N N . ALA A 1 88 ? -11.336 5.317 4.226 1.00 85.94 88 ALA A N 1
ATOM 701 C CA . ALA A 1 88 ? -11.073 6.689 3.795 1.00 85.94 88 ALA A CA 1
ATOM 702 C C . ALA A 1 88 ? -12.029 7.683 4.474 1.00 85.94 88 ALA A C 1
ATOM 704 O O . ALA A 1 88 ? -11.601 8.734 4.952 1.00 85.94 88 ALA A O 1
ATOM 705 N N . GLU A 1 89 ? -13.314 7.331 4.576 1.00 80.31 89 GLU A N 1
ATOM 706 C CA . GLU A 1 89 ? -14.306 8.130 5.303 1.00 80.31 89 GLU A CA 1
ATOM 707 C C . GLU A 1 89 ? -13.986 8.245 6.795 1.00 80.31 89 GLU A C 1
ATOM 709 O O . GLU A 1 89 ? -14.029 9.347 7.345 1.00 80.31 89 GLU A O 1
ATOM 714 N N . ALA A 1 90 ? -13.627 7.134 7.448 1.00 85.50 90 ALA A N 1
ATOM 715 C CA . ALA A 1 90 ? -13.235 7.142 8.854 1.00 85.50 90 ALA A CA 1
ATOM 716 C C . ALA A 1 90 ? -12.008 8.036 9.096 1.00 85.50 90 ALA A C 1
ATOM 718 O O . ALA A 1 90 ? -11.990 8.799 10.062 1.00 85.50 90 ALA A O 1
ATOM 719 N N . ALA A 1 91 ? -11.015 7.993 8.202 1.00 89.12 91 ALA A N 1
ATOM 720 C CA . ALA A 1 91 ? -9.818 8.825 8.285 1.00 89.12 91 ALA A CA 1
ATOM 721 C C . ALA A 1 91 ? -10.146 10.316 8.125 1.00 89.12 91 ALA A C 1
ATOM 723 O O . ALA A 1 91 ? -9.747 11.135 8.957 1.00 89.12 91 ALA A O 1
ATOM 724 N N . ASP A 1 92 ? -10.909 10.677 7.088 1.00 83.31 92 ASP A N 1
ATOM 725 C CA . ASP A 1 92 ? -11.329 12.060 6.850 1.00 83.31 92 ASP A CA 1
ATOM 726 C C . ASP A 1 92 ? -12.144 12.594 8.039 1.00 83.31 92 ASP A C 1
ATOM 728 O O . ASP A 1 92 ? -11.884 13.694 8.534 1.00 83.31 92 ASP A O 1
ATOM 732 N N . LEU A 1 93 ? -13.090 11.805 8.550 1.00 78.56 93 LEU A N 1
ATOM 733 C CA . LEU A 1 93 ? -13.942 12.209 9.662 1.00 78.56 93 LEU A CA 1
ATOM 734 C C . LEU A 1 93 ? -13.171 12.336 10.982 1.00 78.56 93 LEU A C 1
ATOM 736 O O . LEU A 1 93 ? -13.439 13.271 11.737 1.00 78.56 93 LEU A O 1
ATOM 740 N N . ALA A 1 94 ? -12.204 11.451 11.248 1.00 85.75 94 ALA A N 1
ATOM 741 C CA . ALA A 1 94 ? -11.316 11.563 12.405 1.00 85.75 94 ALA A CA 1
ATOM 742 C C . ALA A 1 94 ? -10.606 12.923 12.419 1.00 85.75 94 ALA A C 1
ATOM 744 O O . ALA A 1 94 ? -10.670 13.652 13.410 1.00 85.75 94 ALA A O 1
ATOM 745 N N . TYR A 1 95 ? -10.049 13.325 11.273 1.00 84.94 95 TYR A N 1
ATOM 746 C CA . TYR A 1 95 ? -9.414 14.631 11.129 1.00 84.94 95 TYR A CA 1
ATOM 747 C C . TYR A 1 95 ? -10.379 15.791 11.424 1.00 84.94 95 TYR A C 1
ATOM 749 O O . TYR A 1 95 ? -10.062 16.666 12.227 1.00 84.94 95 TYR A O 1
ATOM 757 N N . TYR A 1 96 ? -11.582 15.792 10.839 1.00 81.62 96 TYR A N 1
ATOM 758 C CA . TYR A 1 96 ? -12.562 16.867 11.067 1.00 81.62 96 TYR A CA 1
ATOM 759 C C . TYR A 1 96 ? -13.100 16.926 12.500 1.00 81.62 96 TYR A C 1
ATOM 761 O O . TYR A 1 96 ? -13.550 17.979 12.951 1.00 81.62 96 TYR A O 1
ATOM 769 N N . LYS A 1 97 ? -13.058 15.808 13.225 1.00 82.38 97 LYS A N 1
ATOM 770 C CA . LYS A 1 97 ? -13.410 15.729 14.646 1.00 82.38 97 LYS A CA 1
ATOM 771 C C . LYS A 1 97 ? -12.227 16.017 15.573 1.00 82.38 97 LYS A C 1
ATOM 773 O O . LYS A 1 97 ? -12.398 15.912 16.784 1.00 82.38 97 LYS A O 1
ATOM 778 N N . ASN A 1 98 ? -11.069 16.401 15.028 1.00 86.88 98 ASN A N 1
ATOM 779 C CA . ASN A 1 98 ? -9.845 16.663 15.782 1.00 86.88 98 ASN A CA 1
ATOM 780 C C . ASN A 1 98 ? -9.432 15.464 16.665 1.00 86.88 98 ASN A C 1
ATOM 782 O O . ASN A 1 98 ? -9.103 15.622 17.838 1.00 86.88 98 ASN A O 1
ATOM 786 N N . THR A 1 99 ? -9.505 14.258 16.097 1.00 89.31 99 THR A N 1
ATOM 787 C CA . THR A 1 99 ? -9.087 12.980 16.700 1.00 89.31 99 THR A CA 1
ATOM 788 C C . THR A 1 99 ? -8.235 12.198 15.691 1.00 89.31 99 THR A C 1
ATOM 790 O O . THR A 1 99 ? -8.109 12.591 14.528 1.00 89.31 99 THR A O 1
ATOM 793 N N . SER A 1 100 ? -7.615 11.097 16.116 1.00 92.06 100 SER A N 1
ATOM 794 C CA . SER A 1 100 ? -6.830 10.231 15.232 1.00 92.06 100 SER A CA 1
ATOM 795 C C . SER A 1 100 ? -7.669 9.070 14.694 1.00 92.06 100 SER A C 1
ATOM 797 O O . SER A 1 100 ? -8.591 8.583 15.350 1.00 92.06 100 SER A O 1
ATOM 799 N N . LEU A 1 101 ? -7.325 8.573 13.500 1.00 94.19 101 LEU A N 1
ATOM 800 C CA . LEU A 1 101 ? -7.941 7.356 12.953 1.00 94.19 101 LEU A CA 1
ATOM 801 C C . LEU A 1 101 ? -7.794 6.173 13.928 1.00 94.19 101 LEU A C 1
ATOM 803 O O . LEU A 1 101 ? -8.718 5.379 14.085 1.00 94.19 101 LEU A O 1
ATOM 807 N N . TYR A 1 102 ? -6.656 6.095 14.619 1.00 95.50 102 TYR A N 1
ATOM 808 C CA . TYR A 1 102 ? -6.407 5.113 15.668 1.00 95.50 102 TYR A CA 1
ATOM 809 C C . TYR A 1 102 ? -7.457 5.174 16.782 1.00 95.50 102 TYR A C 1
ATOM 811 O O . TYR A 1 102 ? -8.073 4.156 17.085 1.00 95.50 102 TYR A O 1
ATOM 819 N N . GLU A 1 103 ? -7.706 6.350 17.366 1.00 93.19 103 GLU A N 1
ATOM 820 C CA . GLU A 1 103 ? -8.667 6.503 18.467 1.00 93.19 103 GLU A CA 1
ATOM 821 C C . GLU A 1 103 ? -10.082 6.102 18.050 1.00 93.19 103 GLU A C 1
ATOM 823 O O . GLU A 1 103 ? -10.787 5.424 18.801 1.00 93.19 103 GLU A O 1
ATOM 828 N N . VAL A 1 104 ? -10.486 6.484 16.836 1.00 91.81 104 VAL A N 1
ATOM 829 C CA . VAL A 1 104 ? -11.792 6.127 16.269 1.00 91.81 104 VAL A CA 1
ATOM 830 C C . VAL A 1 104 ? -11.943 4.612 16.154 1.00 91.81 104 VAL A C 1
ATOM 832 O O . VAL A 1 104 ? -12.937 4.048 16.616 1.00 91.81 104 VAL A O 1
ATOM 835 N N . LEU A 1 105 ? -10.947 3.947 15.569 1.00 94.56 105 LEU A N 1
ATOM 836 C CA . LEU A 1 105 ? -10.955 2.502 15.361 1.00 94.56 105 LEU A CA 1
ATOM 837 C C . LEU A 1 105 ? -10.887 1.726 16.681 1.00 94.56 105 LEU A C 1
ATOM 839 O O . LEU A 1 105 ? -11.624 0.756 16.846 1.00 94.56 105 LEU A O 1
ATOM 843 N N . VAL A 1 106 ? -10.066 2.167 17.639 1.00 94.31 106 VAL A N 1
ATOM 844 C CA . VAL A 1 106 ? -9.969 1.549 18.972 1.00 94.31 106 VAL A CA 1
ATOM 845 C C . VAL A 1 106 ? -11.309 1.615 19.700 1.00 94.31 106 VAL A C 1
ATOM 847 O O . VAL A 1 106 ? -11.823 0.578 20.119 1.00 94.31 106 VAL A O 1
ATOM 850 N N . ARG A 1 107 ? -11.928 2.799 19.781 1.00 93.19 107 ARG A N 1
ATOM 851 C CA . ARG A 1 107 ? -13.234 2.971 20.442 1.00 93.19 107 ARG A CA 1
ATOM 852 C C . ARG A 1 107 ? -14.336 2.152 19.774 1.00 93.19 107 ARG A C 1
ATOM 854 O O . ARG A 1 107 ? -15.244 1.665 20.445 1.00 93.19 107 ARG A O 1
ATOM 861 N N . ALA A 1 108 ? -14.278 2.002 18.452 1.00 91.75 108 ALA A N 1
ATOM 862 C CA . ALA A 1 108 ? -15.233 1.173 17.730 1.00 91.75 108 ALA A CA 1
ATOM 863 C C . ALA A 1 108 ? -15.000 -0.320 18.009 1.00 91.75 108 ALA A C 1
ATOM 865 O O . ALA A 1 108 ? -15.954 -1.052 18.257 1.00 91.75 108 ALA A O 1
ATOM 866 N N . ALA A 1 109 ? -13.743 -0.763 18.053 1.00 94.62 109 ALA A N 1
ATOM 867 C CA . ALA A 1 109 ? -13.376 -2.140 18.376 1.00 94.62 109 ALA A CA 1
ATOM 868 C C . ALA A 1 109 ? -13.759 -2.548 19.810 1.00 94.62 109 ALA A C 1
ATOM 870 O O . ALA A 1 109 ? -14.135 -3.696 20.040 1.00 94.62 109 ALA A O 1
ATOM 871 N N . GLU A 1 110 ? -13.724 -1.624 20.775 1.00 93.81 110 GLU A N 1
ATOM 872 C CA . GLU A 1 110 ? -14.171 -1.863 22.160 1.00 93.81 110 GLU A CA 1
ATOM 873 C C . GLU A 1 110 ? -15.666 -2.204 22.263 1.00 93.81 110 GLU A C 1
ATOM 875 O O . GLU A 1 110 ? -16.083 -2.911 23.183 1.00 93.81 110 GLU A O 1
ATOM 880 N N . LYS A 1 111 ? -16.475 -1.750 21.299 1.00 93.25 111 LYS A N 1
ATOM 881 C CA . LYS A 1 111 ? -17.911 -2.053 21.219 1.00 93.25 111 LYS A CA 1
ATOM 882 C C . LYS A 1 111 ? -18.201 -3.422 20.595 1.00 93.25 111 LYS A C 1
ATOM 884 O O . LYS A 1 111 ? -19.327 -3.906 20.701 1.00 93.25 111 LYS A O 1
ATOM 889 N N . VAL A 1 112 ? -17.209 -4.058 19.968 1.00 94.50 112 VAL A N 1
ATOM 890 C CA . VAL A 1 112 ? -17.371 -5.309 19.217 1.00 94.50 112 VAL A CA 1
ATOM 891 C C . VAL A 1 112 ? -16.771 -6.486 19.992 1.00 94.50 112 VAL A C 1
ATOM 893 O O . VAL A 1 112 ? -15.590 -6.516 20.362 1.00 94.50 112 VAL A O 1
ATOM 896 N N . LYS A 1 113 ? -17.611 -7.490 20.260 1.00 89.56 113 LYS A N 1
ATOM 897 C CA . LYS A 1 113 ? -17.226 -8.687 21.023 1.00 89.56 113 LYS A CA 1
ATOM 898 C C . LYS A 1 113 ? -16.724 -9.804 20.114 1.00 89.56 113 LYS A C 1
ATOM 900 O O . LYS A 1 113 ? -15.645 -10.340 20.363 1.00 89.56 113 LYS A O 1
ATOM 905 N N . ASP A 1 114 ? -17.474 -10.090 19.057 1.00 92.19 11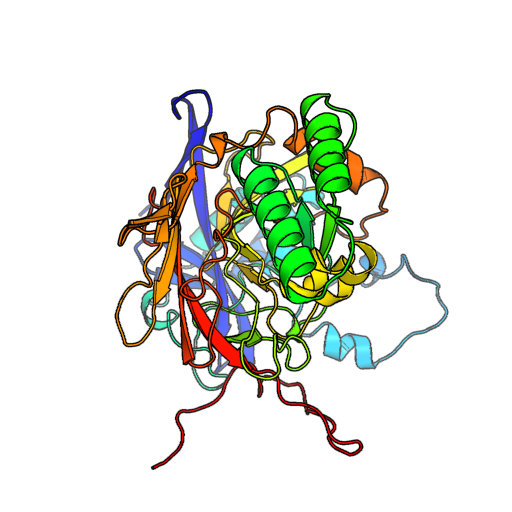4 ASP A N 1
ATOM 906 C CA . ASP A 1 114 ? -17.212 -11.198 18.143 1.00 92.19 114 ASP A CA 1
ATOM 907 C C . ASP A 1 114 ? -16.365 -10.764 16.944 1.00 92.19 114 ASP A C 1
ATOM 909 O O . ASP A 1 114 ? -16.340 -9.595 16.561 1.00 92.19 114 ASP A O 1
ATOM 913 N N . GLY A 1 115 ? -15.664 -11.715 16.334 1.00 94.00 115 GLY A N 1
ATOM 914 C CA . GLY A 1 115 ? -14.848 -11.446 15.159 1.00 94.00 115 GLY A CA 1
ATOM 915 C C . GLY A 1 115 ? -14.678 -12.665 14.271 1.00 94.00 115 GLY A C 1
ATOM 916 O O . GLY A 1 115 ? -14.760 -13.812 14.717 1.00 94.00 115 GLY A O 1
ATOM 917 N N . ILE A 1 116 ? -14.418 -12.397 12.998 1.00 95.94 116 ILE A N 1
ATOM 918 C CA . ILE A 1 116 ? -14.185 -13.409 11.969 1.00 95.94 116 ILE A CA 1
ATOM 919 C C . ILE A 1 116 ? -12.712 -13.805 12.024 1.00 95.94 116 ILE A C 1
ATOM 921 O O . ILE A 1 116 ? -11.856 -12.952 12.221 1.00 95.94 116 ILE A O 1
ATOM 925 N N . ASP A 1 117 ? -12.381 -15.084 11.864 1.00 95.88 117 ASP A N 1
ATOM 926 C CA . ASP A 1 117 ? -10.975 -15.480 11.745 1.00 95.88 117 ASP A CA 1
ATOM 927 C C . ASP A 1 117 ? -10.345 -14.830 10.505 1.00 95.88 117 ASP A C 1
ATOM 929 O O . ASP A 1 117 ? -10.804 -15.073 9.388 1.00 95.88 117 ASP A O 1
ATOM 933 N N . VAL A 1 118 ? -9.304 -14.010 10.688 1.00 93.38 118 VAL A N 1
ATOM 934 C CA . VAL A 1 118 ? -8.672 -13.263 9.587 1.00 93.38 118 VAL A CA 1
ATOM 935 C C . VAL A 1 118 ? -8.191 -14.203 8.486 1.00 93.38 118 VAL A C 1
ATOM 937 O O . VAL A 1 118 ? -8.335 -13.876 7.311 1.00 93.38 118 VAL A O 1
ATOM 940 N N . LYS A 1 119 ? -7.722 -15.409 8.829 1.00 93.69 119 LYS A N 1
ATOM 941 C CA . LYS A 1 119 ? -7.251 -16.390 7.838 1.00 93.69 119 LYS A CA 1
ATOM 942 C C . LYS A 1 119 ? -8.351 -16.824 6.873 1.00 93.69 119 LYS A C 1
ATOM 944 O O . LYS A 1 119 ? -8.062 -17.173 5.735 1.00 93.69 119 LYS A O 1
ATOM 949 N N . THR A 1 120 ? -9.615 -16.780 7.297 1.00 95.75 120 THR A N 1
ATOM 950 C CA . THR A 1 120 ? -10.753 -17.106 6.418 1.00 95.75 120 THR A CA 1
ATOM 951 C C . THR A 1 120 ? -11.028 -16.016 5.381 1.00 95.75 120 THR A C 1
ATOM 953 O O . THR A 1 120 ? -11.676 -16.289 4.375 1.00 95.75 120 THR A O 1
ATOM 956 N N . LEU A 1 121 ? -10.507 -14.803 5.595 1.00 95.50 121 LEU A N 1
ATOM 957 C CA . LEU A 1 121 ? -10.587 -13.685 4.655 1.00 95.50 121 LEU A CA 1
ATOM 958 C C . LEU A 1 121 ? -9.406 -13.669 3.668 1.00 95.50 121 LEU A C 1
ATOM 960 O O . LEU A 1 121 ? -9.494 -13.018 2.628 1.00 95.50 121 LEU A O 1
ATOM 964 N N . GLU A 1 122 ? -8.316 -14.386 3.960 1.00 93.00 122 GLU A N 1
ATOM 965 C CA . GLU A 1 122 ? -7.113 -14.494 3.118 1.00 93.00 122 GLU A CA 1
ATOM 966 C C . GLU A 1 122 ? -7.316 -15.494 1.967 1.00 93.00 122 GLU A C 1
ATOM 968 O O . GLU A 1 122 ? -6.555 -16.438 1.770 1.00 93.00 122 GLU A O 1
ATOM 973 N N . THR A 1 123 ? -8.377 -15.283 1.194 1.00 91.50 123 THR A N 1
ATOM 974 C CA . THR A 1 123 ? -8.733 -16.096 0.030 1.00 91.50 123 THR A CA 1
ATOM 975 C C . THR A 1 123 ? -8.647 -15.268 -1.245 1.00 91.50 123 THR A C 1
ATOM 977 O O . THR A 1 123 ? -8.567 -14.039 -1.194 1.00 91.50 123 THR A O 1
ATOM 980 N N . VAL A 1 124 ? -8.620 -15.940 -2.400 1.00 89.12 124 VAL A N 1
ATOM 981 C CA . VAL A 1 124 ? -8.753 -15.263 -3.698 1.00 89.12 124 VAL A CA 1
ATOM 982 C C . VAL A 1 124 ? -10.101 -14.533 -3.718 1.00 89.12 124 VAL A C 1
ATOM 984 O O . VAL A 1 124 ? -11.103 -15.151 -3.349 1.00 89.12 124 VAL A O 1
ATOM 987 N N . PRO A 1 125 ? -10.156 -13.262 -4.152 1.00 88.38 125 PRO A N 1
ATOM 988 C CA . PRO A 1 125 ? -11.402 -12.514 -4.203 1.00 88.38 125 PRO A CA 1
ATOM 989 C C . PRO A 1 125 ? -12.534 -13.265 -4.926 1.00 88.38 125 PRO A C 1
ATOM 991 O O . PRO A 1 125 ? -12.383 -13.661 -6.085 1.00 88.38 125 PRO A O 1
ATOM 994 N N . ASP A 1 126 ? -13.672 -13.446 -4.241 1.00 82.56 126 ASP A N 1
ATOM 995 C CA . ASP A 1 126 ? -14.925 -13.965 -4.807 1.00 82.56 126 ASP A CA 1
ATOM 996 C C . ASP A 1 126 ? -16.149 -13.229 -4.225 1.00 82.56 126 ASP A C 1
ATOM 998 O O . ASP A 1 126 ? -16.354 -13.190 -3.020 1.00 82.56 126 ASP A O 1
ATOM 1002 N N . ARG A 1 127 ? -17.020 -12.660 -5.064 1.00 82.31 127 ARG A N 1
ATOM 1003 C CA . ARG A 1 127 ? -18.279 -11.984 -4.693 1.00 82.31 127 ARG A CA 1
ATOM 1004 C C . ARG A 1 127 ? -19.198 -12.856 -3.837 1.00 82.31 127 ARG A C 1
ATOM 1006 O O . ARG A 1 127 ? -20.063 -12.315 -3.153 1.00 82.31 127 ARG A O 1
ATOM 1013 N N . ARG A 1 128 ? -19.060 -14.179 -3.914 1.00 86.38 128 ARG A N 1
ATOM 1014 C CA . ARG A 1 128 ? -19.862 -15.161 -3.178 1.00 86.38 128 ARG A CA 1
ATOM 1015 C C . ARG A 1 128 ? -19.267 -15.524 -1.820 1.00 86.38 128 ARG A C 1
ATOM 1017 O O . ARG A 1 128 ? -19.970 -16.139 -1.026 1.00 86.38 128 ARG A O 1
ATOM 1024 N N . THR A 1 129 ? -18.017 -15.159 -1.538 1.00 89.38 129 THR A N 1
ATOM 1025 C CA . THR A 1 129 ? -17.343 -15.494 -0.277 1.00 89.38 129 THR A CA 1
ATOM 1026 C C . THR A 1 129 ? -16.742 -14.260 0.376 1.00 89.38 129 THR A C 1
ATOM 1028 O O . THR A 1 129 ? -16.378 -13.289 -0.283 1.00 89.38 129 THR A O 1
ATOM 1031 N N . LYS A 1 130 ? -16.625 -14.276 1.704 1.00 94.69 130 LYS A N 1
ATOM 1032 C CA . LYS A 1 130 ? -15.927 -13.203 2.413 1.00 94.69 130 LYS A CA 1
ATOM 1033 C C . LYS A 1 130 ? -14.435 -13.234 2.050 1.00 94.69 130 LYS A C 1
ATOM 1035 O O . LYS A 1 130 ? -13.840 -14.308 2.041 1.00 94.69 130 LYS A O 1
ATOM 1040 N N . HIS A 1 131 ? -13.852 -12.083 1.727 1.00 94.62 131 HIS A N 1
ATOM 1041 C CA . HIS A 1 131 ? -12.438 -11.961 1.350 1.00 94.62 131 HIS A CA 1
ATOM 1042 C C . HIS A 1 131 ? -11.907 -10.556 1.646 1.00 94.62 131 HIS A C 1
ATOM 1044 O O . HIS A 1 131 ? -12.676 -9.593 1.661 1.00 94.62 131 HIS A O 1
ATOM 1050 N N . LEU A 1 132 ? -10.601 -10.423 1.879 1.00 94.69 132 LEU A N 1
ATOM 1051 C CA . LEU A 1 132 ? -9.959 -9.116 2.031 1.00 94.69 132 LEU A CA 1
ATOM 1052 C C . LEU A 1 132 ? -10.070 -8.298 0.740 1.00 94.69 132 LEU A C 1
ATOM 1054 O O . LEU A 1 132 ? -9.910 -8.822 -0.360 1.00 94.69 132 LEU A O 1
ATOM 1058 N N . VAL A 1 133 ? -10.292 -6.996 0.886 1.00 93.44 133 VAL A N 1
ATOM 1059 C CA . VAL A 1 133 ? -10.207 -6.026 -0.214 1.00 93.44 133 VAL A CA 1
ATOM 1060 C C . VAL A 1 133 ? -9.056 -5.058 0.044 1.00 93.44 133 VAL A C 1
ATOM 1062 O O . VAL A 1 133 ? -8.448 -5.080 1.115 1.00 93.44 133 VAL A O 1
ATOM 1065 N N . THR A 1 134 ? -8.725 -4.216 -0.936 1.00 92.88 134 THR A N 1
ATOM 1066 C CA . THR A 1 134 ? -7.773 -3.115 -0.736 1.00 92.88 134 THR A CA 1
ATOM 1067 C C . THR A 1 134 ? -8.177 -2.318 0.513 1.00 92.88 134 THR A C 1
ATOM 1069 O O . THR A 1 134 ? -9.340 -1.932 0.631 1.00 92.88 134 THR A O 1
ATOM 1072 N N . PRO A 1 135 ? -7.272 -2.103 1.483 1.00 94.06 135 PRO A N 1
ATOM 1073 C CA . PRO A 1 135 ? -7.687 -1.756 2.840 1.00 94.06 135 PRO A CA 1
ATOM 1074 C C . PRO A 1 135 ? -8.126 -0.294 3.004 1.00 94.06 135 PRO A C 1
ATOM 1076 O O . PRO A 1 135 ? -8.688 0.053 4.042 1.00 94.06 135 PRO A O 1
ATOM 1079 N N . VAL A 1 136 ? -7.891 0.551 2.000 1.00 90.81 136 VAL A N 1
ATOM 1080 C CA . VAL A 1 136 ? -8.413 1.918 1.855 1.00 90.81 136 VAL A CA 1
ATOM 1081 C C . VAL A 1 136 ? -8.304 2.320 0.392 1.00 90.81 136 VAL A C 1
ATOM 1083 O O . VAL A 1 136 ? -7.280 2.034 -0.191 1.00 90.81 136 VAL A O 1
ATOM 1086 N N . ILE A 1 137 ? -9.281 2.987 -0.205 1.00 87.75 137 ILE A N 1
ATOM 1087 C CA . ILE A 1 137 ? -9.251 3.580 -1.548 1.00 87.75 137 ILE A CA 1
ATOM 1088 C C . ILE A 1 137 ? -9.680 5.038 -1.409 1.00 87.75 137 ILE A C 1
ATOM 1090 O O . ILE A 1 137 ? -10.828 5.354 -1.099 1.00 87.75 137 ILE A O 1
ATOM 1094 N N . THR A 1 138 ? -8.740 5.943 -1.647 1.00 84.25 138 THR A N 1
ATOM 1095 C CA . THR A 1 138 ? -8.946 7.393 -1.575 1.00 84.25 138 THR A CA 1
ATOM 1096 C C . THR A 1 138 ? -9.446 7.972 -2.902 1.00 84.25 138 THR A C 1
ATOM 1098 O O . THR A 1 138 ? -10.098 9.020 -2.906 1.00 84.25 138 THR A O 1
ATOM 1101 N N . GLY A 1 139 ? -9.205 7.275 -4.020 1.00 79.62 139 GLY A N 1
ATOM 1102 C CA . GLY A 1 139 ? -9.575 7.711 -5.371 1.00 79.62 139 GLY A CA 1
ATOM 1103 C C . GLY A 1 139 ? -8.611 8.750 -5.957 1.00 79.62 139 GLY A C 1
ATOM 1104 O O . GLY A 1 139 ? -8.945 9.411 -6.942 1.00 79.62 139 GLY A O 1
ATOM 1105 N N . LYS A 1 140 ? -7.443 8.924 -5.329 1.00 80.88 140 LYS A N 1
ATOM 1106 C CA . LYS A 1 140 ? -6.365 9.854 -5.692 1.00 80.88 140 LYS A CA 1
ATOM 1107 C C . LYS A 1 140 ? -5.002 9.280 -5.284 1.00 80.88 140 LYS A C 1
ATOM 1109 O O . LYS A 1 140 ? -4.217 9.945 -4.620 1.00 80.88 140 LYS A O 1
ATOM 1114 N N . GLU A 1 141 ? -4.737 8.039 -5.651 1.00 90.12 141 GLU A N 1
ATOM 1115 C CA . GLU A 1 141 ? -3.522 7.320 -5.299 1.00 90.12 141 GLU A CA 1
ATOM 1116 C C . GLU A 1 141 ? -2.358 7.804 -6.158 1.00 90.12 141 GLU A C 1
ATOM 1118 O O . GLU A 1 141 ? -2.459 7.846 -7.388 1.00 90.12 141 GLU A O 1
ATOM 1123 N N . VAL A 1 142 ? -1.244 8.137 -5.510 1.00 93.50 142 VAL A N 1
ATOM 1124 C CA . VAL A 1 142 ? -0.047 8.677 -6.166 1.00 93.50 142 VAL A CA 1
ATOM 1125 C C . VAL A 1 142 ? 1.180 7.827 -5.877 1.00 93.50 142 VAL A C 1
ATOM 1127 O O . VAL A 1 142 ? 1.278 7.202 -4.820 1.00 93.50 142 VAL A O 1
ATOM 1130 N N . GLY A 1 143 ? 2.131 7.830 -6.804 1.00 93.50 143 GLY A N 1
ATOM 1131 C CA . GLY A 1 143 ? 3.463 7.279 -6.594 1.00 93.50 143 GLY A CA 1
ATOM 1132 C C . GLY A 1 143 ? 4.523 8.366 -6.536 1.00 93.50 143 GLY A C 1
ATOM 1133 O O . GLY A 1 143 ? 4.436 9.373 -7.241 1.00 93.50 143 GLY A O 1
ATOM 1134 N N . PHE A 1 144 ? 5.518 8.153 -5.680 1.00 92.62 144 PHE A N 1
ATOM 1135 C CA . PHE A 1 144 ? 6.714 8.978 -5.575 1.00 92.62 144 PHE A CA 1
ATOM 1136 C C . PHE A 1 144 ? 7.918 8.159 -6.026 1.00 92.62 144 PHE A C 1
ATOM 1138 O O . PHE A 1 144 ? 8.376 7.269 -5.312 1.00 92.62 144 PHE A O 1
ATOM 1145 N N . GLY A 1 145 ? 8.420 8.443 -7.225 1.00 88.00 145 GLY A N 1
ATOM 1146 C CA . GLY A 1 145 ? 9.523 7.694 -7.816 1.00 88.00 145 GLY A CA 1
ATOM 1147 C C . GLY A 1 145 ? 10.909 8.237 -7.450 1.00 88.00 145 GLY A C 1
ATOM 1148 O O . GLY A 1 145 ? 11.072 9.321 -6.887 1.00 88.00 145 GLY A O 1
ATOM 1149 N N . VAL A 1 146 ? 11.929 7.425 -7.744 1.00 83.38 146 VAL A N 1
ATOM 1150 C CA . VAL A 1 146 ? 13.366 7.713 -7.537 1.00 83.38 146 VAL A CA 1
ATOM 1151 C C . VAL A 1 146 ? 13.740 8.193 -6.121 1.00 83.38 146 VAL A C 1
ATOM 1153 O O . VAL A 1 146 ? 14.685 8.953 -5.916 1.00 83.38 146 VAL A O 1
ATOM 1156 N N . THR A 1 147 ? 13.024 7.709 -5.113 1.00 84.19 147 THR A N 1
ATOM 1157 C CA . THR A 1 147 ? 13.214 8.074 -3.698 1.00 84.19 147 THR A CA 1
ATOM 1158 C C . THR A 1 147 ? 14.300 7.254 -2.996 1.00 84.19 147 THR A C 1
ATOM 1160 O O . THR A 1 147 ? 14.766 7.649 -1.929 1.00 84.19 147 THR A O 1
ATOM 1163 N N . TYR A 1 148 ? 14.735 6.137 -3.593 1.00 82.62 148 TYR A N 1
ATOM 1164 C CA . TYR A 1 148 ? 15.821 5.281 -3.102 1.00 82.62 148 TYR A CA 1
ATOM 1165 C C . TYR A 1 148 ? 17.043 5.354 -4.013 1.00 82.62 148 TYR A C 1
ATOM 1167 O O . TYR A 1 148 ? 16.930 5.460 -5.239 1.00 82.62 148 TYR A O 1
ATOM 1175 N N . HIS A 1 149 ? 18.236 5.165 -3.438 1.00 68.38 149 HIS A N 1
ATOM 1176 C CA . HIS A 1 149 ? 19.463 5.148 -4.234 1.00 68.38 149 HIS A CA 1
ATOM 1177 C C . HIS A 1 149 ? 19.472 4.052 -5.307 1.00 68.38 149 HIS A C 1
ATOM 1179 O O . HIS A 1 149 ? 19.837 4.349 -6.445 1.00 68.38 149 HIS A O 1
ATOM 1185 N N . ALA A 1 150 ? 19.018 2.843 -4.960 1.00 66.06 150 ALA A N 1
ATOM 1186 C CA . ALA A 1 150 ? 18.933 1.692 -5.861 1.00 66.06 150 ALA A CA 1
ATOM 1187 C C . ALA A 1 150 ? 17.907 1.881 -6.994 1.00 66.06 150 ALA A C 1
ATOM 1189 O O . ALA A 1 150 ? 18.083 1.341 -8.085 1.00 66.06 150 ALA A O 1
ATOM 1190 N N . SER A 1 151 ? 16.871 2.692 -6.757 1.00 62.09 151 SER A N 1
ATOM 1191 C CA . SER A 1 151 ? 15.806 2.976 -7.725 1.00 62.09 151 SER A CA 1
ATOM 1192 C C . SER A 1 151 ? 16.324 3.694 -8.974 1.00 62.09 151 SER A C 1
ATOM 1194 O O . SER A 1 151 ? 15.877 3.431 -10.086 1.00 62.09 151 SER A O 1
ATOM 1196 N N . GLN A 1 152 ? 17.293 4.597 -8.803 1.00 69.25 152 GLN A N 1
ATOM 1197 C CA . GLN A 1 152 ? 17.889 5.353 -9.908 1.00 69.25 152 GLN A CA 1
ATOM 1198 C C . GLN A 1 152 ? 18.778 4.477 -10.795 1.00 69.25 152 GLN A C 1
ATOM 1200 O O . GLN A 1 152 ? 18.713 4.573 -12.020 1.00 69.25 152 GLN A O 1
ATOM 1205 N N . THR A 1 153 ? 19.601 3.622 -10.179 1.00 64.69 153 THR A N 1
ATOM 1206 C CA . THR A 1 153 ? 20.496 2.718 -10.910 1.00 64.69 153 THR A CA 1
ATOM 1207 C C . THR A 1 153 ? 19.685 1.742 -11.758 1.00 64.69 153 THR A C 1
ATOM 1209 O O . THR A 1 153 ? 19.929 1.641 -12.955 1.00 64.69 153 THR A O 1
ATOM 1212 N N . GLY A 1 154 ? 18.651 1.120 -11.175 1.00 64.00 154 GLY A N 1
ATOM 1213 C CA . GLY A 1 154 ? 17.798 0.172 -11.897 1.00 64.00 154 GLY A CA 1
ATOM 1214 C C . GLY A 1 154 ? 17.079 0.788 -13.102 1.00 64.00 154 GLY A C 1
ATOM 1215 O O . GLY A 1 154 ? 17.062 0.184 -14.170 1.00 64.00 154 GLY A O 1
ATOM 1216 N N . ARG A 1 155 ? 16.555 2.016 -12.977 1.00 68.00 155 ARG A N 1
ATOM 1217 C CA . ARG A 1 155 ? 15.913 2.723 -14.103 1.00 68.00 155 ARG A CA 1
ATOM 1218 C C . ARG A 1 155 ? 16.889 3.106 -15.220 1.00 68.00 155 ARG A C 1
ATOM 1220 O O . ARG A 1 155 ? 16.545 3.020 -16.393 1.00 68.00 155 ARG A O 1
ATOM 1227 N N . SER A 1 156 ? 18.119 3.483 -14.868 1.00 67.31 156 SER A N 1
ATOM 1228 C CA . SER A 1 156 ? 19.168 3.776 -15.857 1.00 67.31 156 SER A CA 1
ATOM 1229 C C . SER A 1 156 ? 19.546 2.523 -16.657 1.00 67.31 156 SER A C 1
ATOM 1231 O O . SER A 1 156 ? 19.618 2.566 -17.880 1.00 67.31 156 SER A O 1
ATOM 1233 N N . GLU A 1 157 ? 19.713 1.384 -15.976 1.00 69.69 157 GLU A N 1
ATOM 1234 C CA . GLU A 1 157 ? 19.984 0.092 -16.624 1.00 69.69 157 GLU A CA 1
ATOM 1235 C C . GLU A 1 157 ? 18.809 -0.378 -17.504 1.00 69.69 157 GLU A C 1
ATOM 1237 O O . GLU A 1 157 ? 19.020 -1.004 -18.542 1.00 69.69 157 GLU A O 1
ATOM 1242 N N . GLN A 1 158 ? 17.562 -0.082 -17.106 1.00 67.56 158 GLN A N 1
ATOM 1243 C CA . GLN A 1 158 ? 16.362 -0.327 -17.919 1.00 67.56 158 GLN A CA 1
ATOM 1244 C C . GLN A 1 158 ? 16.383 0.449 -19.235 1.00 67.56 158 GLN A C 1
ATOM 1246 O O . GLN A 1 158 ? 16.174 -0.161 -20.286 1.00 67.56 158 GLN A O 1
ATOM 1251 N N . ALA A 1 159 ? 16.674 1.750 -19.182 1.00 68.00 159 ALA A N 1
ATOM 1252 C CA . ALA A 1 159 ? 16.769 2.592 -20.371 1.00 68.00 159 ALA A CA 1
ATOM 1253 C C . ALA A 1 159 ? 17.871 2.104 -21.328 1.00 68.00 159 ALA A C 1
ATOM 1255 O O . ALA A 1 159 ? 17.604 1.927 -22.515 1.00 68.00 159 ALA A O 1
ATOM 1256 N N . ASP A 1 160 ? 19.067 1.787 -20.811 1.00 70.38 160 ASP A N 1
ATOM 1257 C CA . ASP A 1 160 ? 20.203 1.305 -21.616 1.00 70.38 160 ASP A CA 1
ATOM 1258 C C . ASP A 1 160 ? 19.856 0.013 -22.398 1.00 70.38 160 ASP A C 1
ATOM 1260 O O . ASP A 1 160 ? 20.201 -0.136 -23.573 1.00 70.38 160 ASP A O 1
ATOM 1264 N N . ILE A 1 161 ? 19.135 -0.927 -21.772 1.00 68.94 161 ILE A N 1
ATOM 1265 C CA . ILE A 1 161 ? 18.744 -2.200 -22.403 1.00 68.94 161 ILE A CA 1
ATOM 1266 C C . ILE A 1 161 ? 17.671 -1.992 -23.471 1.00 68.94 161 ILE A C 1
ATOM 1268 O O . ILE A 1 161 ? 17.768 -2.561 -24.558 1.00 68.94 161 ILE A O 1
ATOM 1272 N N . ILE A 1 162 ? 16.652 -1.184 -23.181 1.00 66.25 162 ILE A N 1
ATOM 1273 C CA . ILE A 1 162 ? 15.582 -0.900 -24.142 1.00 66.25 162 ILE A CA 1
ATOM 1274 C C . ILE A 1 162 ? 16.142 -0.147 -25.352 1.00 66.25 162 ILE A C 1
ATOM 1276 O O . ILE A 1 162 ? 15.837 -0.520 -26.486 1.00 66.25 162 ILE A O 1
ATOM 1280 N N . ALA A 1 163 ? 17.029 0.825 -25.122 1.00 69.50 163 ALA A N 1
ATOM 1281 C CA . ALA A 1 163 ? 17.779 1.518 -26.162 1.00 69.50 163 ALA A CA 1
ATOM 1282 C C . ALA A 1 163 ? 18.562 0.536 -27.049 1.00 69.50 163 ALA A C 1
ATOM 1284 O O . ALA A 1 163 ? 18.433 0.570 -28.274 1.00 69.50 163 ALA A O 1
ATOM 1285 N N . ALA A 1 164 ? 19.301 -0.401 -26.444 1.00 69.69 164 ALA A N 1
ATOM 1286 C CA . ALA A 1 164 ? 20.060 -1.413 -27.177 1.00 69.69 164 ALA A CA 1
ATOM 1287 C C . ALA A 1 164 ? 19.173 -2.360 -28.007 1.00 69.69 164 ALA A C 1
ATOM 1289 O O . ALA A 1 164 ? 19.555 -2.733 -29.115 1.00 69.69 164 ALA A O 1
ATOM 1290 N N . ILE A 1 165 ? 17.999 -2.751 -27.496 1.00 64.69 165 ILE A N 1
ATOM 1291 C CA . ILE A 1 165 ? 17.096 -3.687 -28.188 1.00 64.69 165 ILE A CA 1
ATOM 1292 C C . ILE A 1 165 ? 16.312 -2.992 -29.307 1.00 64.69 165 ILE A C 1
ATOM 1294 O O . ILE A 1 165 ? 16.152 -3.558 -30.386 1.00 64.69 165 ILE A O 1
ATOM 1298 N N . LYS A 1 166 ? 15.828 -1.768 -29.074 1.00 65.19 166 LYS A N 1
ATOM 1299 C CA . LYS A 1 166 ? 14.993 -1.033 -30.037 1.00 65.19 166 LYS A CA 1
ATOM 1300 C C . LYS A 1 166 ? 15.772 -0.117 -30.979 1.00 65.19 166 LYS A C 1
ATOM 1302 O O . LYS A 1 166 ? 15.185 0.404 -31.923 1.00 65.19 166 LYS A O 1
ATOM 1307 N N . GLY A 1 167 ? 17.067 0.089 -30.741 1.00 60.16 167 GLY A N 1
ATOM 1308 C CA . GLY A 1 167 ? 17.889 1.015 -31.522 1.00 60.16 167 GLY A CA 1
ATOM 1309 C C . GLY A 1 167 ? 17.487 2.483 -31.342 1.00 60.16 167 GLY A C 1
ATOM 1310 O O . GLY A 1 167 ? 17.685 3.284 -32.253 1.00 60.16 167 GLY A O 1
ATOM 1311 N N . VAL A 1 168 ? 16.896 2.833 -30.195 1.00 59.88 168 VAL A N 1
ATOM 1312 C CA . VAL A 1 168 ? 16.536 4.213 -29.823 1.00 59.88 168 VAL A CA 1
ATOM 1313 C C . VAL A 1 168 ? 17.638 4.814 -28.938 1.00 59.88 168 VAL A C 1
ATOM 1315 O O . VAL A 1 168 ? 18.332 4.077 -28.244 1.00 59.88 168 VAL A O 1
ATOM 1318 N N . GLY A 1 169 ? 17.861 6.134 -28.988 1.00 57.75 169 GLY A N 1
ATOM 1319 C CA . GLY A 1 169 ? 18.820 6.808 -28.090 1.00 57.75 169 GLY A CA 1
ATOM 1320 C C . GLY A 1 169 ? 18.358 6.779 -26.626 1.00 57.75 169 GLY A C 1
ATOM 1321 O O . GLY A 1 169 ? 17.177 6.564 -26.396 1.00 57.75 169 GLY A O 1
ATOM 1322 N N . ASP A 1 170 ? 19.264 6.997 -25.660 1.00 58.56 170 ASP A N 1
ATOM 1323 C CA . ASP A 1 170 ? 18.998 6.968 -24.203 1.00 58.56 170 ASP A CA 1
ATOM 1324 C C . ASP A 1 170 ? 18.138 8.169 -23.745 1.00 58.56 170 ASP A C 1
ATOM 1326 O O . ASP A 1 170 ? 18.674 9.270 -23.589 1.00 58.56 170 ASP A O 1
ATOM 1330 N N . PRO A 1 171 ? 16.817 8.011 -23.517 1.00 55.06 171 PRO A N 1
ATOM 1331 C CA . PRO A 1 171 ? 15.943 9.121 -23.149 1.00 55.06 171 PRO A CA 1
ATOM 1332 C C . PRO A 1 171 ? 15.771 9.259 -21.623 1.00 55.06 171 PRO A C 1
ATOM 1334 O O . PRO A 1 171 ? 15.222 10.256 -21.155 1.00 55.06 171 PRO A O 1
ATOM 1337 N N . GLY A 1 172 ? 16.201 8.263 -20.834 1.00 57.34 172 GLY A N 1
ATOM 1338 C CA . GLY A 1 172 ? 15.775 8.073 -19.442 1.00 57.34 172 GLY A CA 1
ATOM 1339 C C . GLY A 1 172 ? 16.854 8.342 -18.391 1.00 57.34 172 GLY A C 1
ATOM 1340 O O . GLY A 1 172 ? 16.560 8.816 -17.291 1.00 57.34 172 GLY A O 1
ATOM 1341 N N . LYS A 1 173 ? 18.124 8.072 -18.697 1.00 64.62 173 LYS A N 1
ATOM 1342 C CA . LYS A 1 173 ? 19.201 8.099 -17.694 1.00 64.62 173 LYS A CA 1
ATOM 1343 C C . LYS A 1 173 ? 19.434 9.479 -17.083 1.00 64.62 173 LYS A C 1
ATOM 1345 O O . LYS A 1 173 ? 19.608 9.595 -15.867 1.00 64.62 173 LYS A O 1
ATOM 1350 N N . ASP A 1 174 ? 19.377 10.527 -17.905 1.00 71.50 174 ASP A N 1
ATOM 1351 C CA . ASP A 1 174 ? 19.581 11.908 -17.454 1.00 71.50 174 ASP A CA 1
ATOM 1352 C C . ASP A 1 174 ? 18.405 12.406 -16.595 1.00 71.50 174 ASP A C 1
ATOM 1354 O O . ASP A 1 174 ? 18.600 13.026 -15.547 1.00 71.50 174 ASP A O 1
ATOM 1358 N N . ILE A 1 175 ? 17.163 12.059 -16.955 1.00 81.06 175 ILE A N 1
ATOM 1359 C CA . ILE A 1 175 ? 15.980 12.531 -16.222 1.00 81.06 175 ILE A CA 1
ATOM 1360 C C . ILE A 1 175 ? 15.845 11.890 -14.834 1.00 81.06 175 ILE A C 1
ATOM 1362 O O . ILE A 1 175 ? 15.537 12.603 -13.876 1.00 81.06 175 ILE A O 1
ATOM 1366 N N . TYR A 1 176 ? 16.134 10.590 -14.678 1.00 79.12 176 TYR A N 1
ATOM 1367 C CA . TYR A 1 176 ? 16.052 9.918 -13.376 1.00 79.12 176 TYR A CA 1
ATOM 1368 C C . TYR A 1 176 ? 17.193 10.354 -12.451 1.00 79.12 176 TYR A C 1
ATOM 1370 O O . TYR A 1 176 ? 16.975 10.565 -11.255 1.00 79.12 176 TYR A O 1
ATOM 1378 N N . LEU A 1 177 ? 18.402 10.556 -12.992 1.00 79.12 177 LEU A N 1
ATOM 1379 C CA . LEU A 1 177 ? 19.507 11.151 -12.239 1.00 79.12 177 LEU A CA 1
ATOM 1380 C C . LEU A 1 177 ? 19.154 12.574 -11.788 1.00 79.12 177 LEU A C 1
ATOM 1382 O O . LEU A 1 177 ? 19.323 12.902 -10.615 1.00 79.12 177 LEU A O 1
ATOM 1386 N N . LYS A 1 178 ? 18.603 13.403 -12.680 1.00 84.75 178 LYS A N 1
ATOM 1387 C CA . LYS A 1 178 ? 18.154 14.762 -12.358 1.00 84.75 178 LYS A CA 1
ATOM 1388 C C . LYS A 1 178 ? 17.070 14.778 -11.280 1.00 84.75 178 LYS A C 1
ATOM 1390 O O . LYS A 1 178 ? 17.155 15.595 -10.363 1.00 84.75 178 LYS A O 1
ATOM 1395 N N . ALA A 1 179 ? 16.084 13.883 -11.360 1.00 84.38 179 ALA A N 1
ATOM 1396 C CA . ALA A 1 179 ? 15.023 13.763 -10.361 1.00 84.38 179 ALA A CA 1
ATOM 1397 C C . ALA A 1 179 ? 15.592 13.401 -8.981 1.00 84.38 179 ALA A C 1
ATOM 1399 O O . ALA A 1 179 ? 15.284 14.071 -7.995 1.00 84.38 179 ALA A O 1
ATOM 1400 N N . LYS A 1 180 ? 16.496 12.415 -8.917 1.00 80.50 180 LYS A N 1
ATOM 1401 C CA . LYS A 1 180 ? 17.162 12.030 -7.665 1.00 80.50 180 LYS A CA 1
ATOM 1402 C C . LYS A 1 180 ? 18.007 13.155 -7.085 1.00 80.50 180 LYS A C 1
ATOM 1404 O O . LYS A 1 180 ? 17.931 13.415 -5.889 1.00 80.50 180 LYS A O 1
ATOM 1409 N N . THR A 1 181 ? 18.814 13.814 -7.915 1.00 82.94 181 THR A N 1
ATOM 1410 C CA . THR A 1 181 ? 19.645 14.942 -7.482 1.00 82.94 181 THR A CA 1
ATOM 1411 C C . THR A 1 181 ? 18.763 16.050 -6.916 1.00 82.94 181 THR A C 1
ATOM 1413 O O . THR A 1 181 ? 19.017 16.530 -5.816 1.00 82.94 181 THR A O 1
ATOM 1416 N N . ALA A 1 182 ? 17.659 16.386 -7.589 1.00 85.38 182 ALA A N 1
ATOM 1417 C CA . ALA A 1 182 ? 16.706 17.368 -7.082 1.00 85.38 182 ALA A CA 1
ATO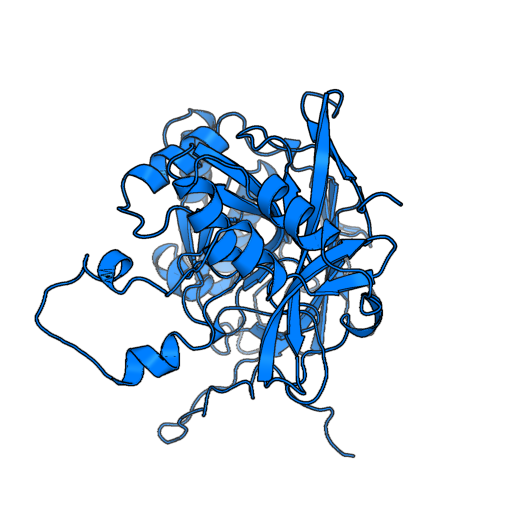M 1418 C C . ALA A 1 182 ? 16.050 16.944 -5.754 1.00 85.38 182 ALA A C 1
ATOM 1420 O O . ALA A 1 182 ? 15.803 17.808 -4.910 1.00 85.38 182 ALA A O 1
ATOM 1421 N N . ALA A 1 183 ? 15.781 15.651 -5.547 1.00 83.19 183 ALA A N 1
ATOM 1422 C CA . ALA A 1 183 ? 15.231 15.138 -4.293 1.00 83.19 183 ALA A CA 1
ATOM 1423 C C . ALA A 1 183 ? 16.257 15.217 -3.153 1.00 83.19 183 ALA A C 1
ATOM 1425 O O . ALA A 1 183 ? 15.946 15.744 -2.086 1.00 83.19 183 ALA A O 1
ATOM 1426 N N . ALA A 1 184 ? 17.497 14.783 -3.403 1.00 80.19 184 ALA A N 1
ATOM 1427 C CA . ALA A 1 184 ? 18.602 14.846 -2.445 1.00 80.19 184 ALA A CA 1
ATOM 1428 C C . ALA A 1 184 ? 18.966 16.287 -2.048 1.00 80.19 184 ALA A C 1
ATOM 1430 O O . ALA A 1 184 ? 19.353 16.543 -0.912 1.00 80.19 184 ALA A O 1
ATOM 1431 N N . GLU A 1 185 ? 18.798 17.240 -2.963 1.00 85.19 185 GLU A N 1
ATOM 1432 C CA . GLU A 1 185 ? 18.983 18.671 -2.707 1.00 85.19 185 GLU A CA 1
ATOM 1433 C C . GLU A 1 185 ? 17.763 19.340 -2.045 1.00 85.19 185 GLU A C 1
ATOM 1435 O O . GLU A 1 185 ? 17.763 20.557 -1.848 1.00 85.19 185 GLU A O 1
ATOM 1440 N N . GLY A 1 186 ? 16.694 18.595 -1.737 1.00 84.50 186 GLY A N 1
ATOM 1441 C CA . GLY A 1 186 ? 15.495 19.157 -1.111 1.00 84.50 186 GLY A CA 1
ATOM 1442 C C . GLY A 1 186 ? 14.690 20.087 -2.031 1.00 84.50 186 GLY A C 1
ATOM 1443 O O . GLY A 1 186 ? 13.965 20.959 -1.545 1.00 84.50 186 GLY A O 1
ATOM 1444 N N . LYS A 1 187 ? 14.826 19.949 -3.357 1.00 87.44 187 LYS A N 1
ATOM 1445 C CA . LYS A 1 187 ? 14.211 20.845 -4.352 1.00 87.44 187 LYS A CA 1
ATOM 1446 C C . LYS A 1 187 ? 12.905 20.300 -4.920 1.00 87.44 187 LYS A C 1
ATOM 1448 O O . LYS A 1 187 ? 11.934 21.048 -5.027 1.00 87.44 187 LYS A O 1
ATOM 1453 N N . ARG A 1 188 ? 12.884 19.032 -5.346 1.00 86.50 188 ARG A N 1
ATOM 1454 C CA . ARG A 1 188 ? 11.726 18.415 -6.016 1.00 86.50 188 ARG A CA 1
ATOM 1455 C C . ARG A 1 188 ? 11.785 16.895 -5.936 1.00 86.50 188 ARG A C 1
ATOM 1457 O O . ARG A 1 188 ? 12.856 16.326 -6.080 1.00 86.50 188 ARG A O 1
ATOM 1464 N N . VAL A 1 189 ? 10.625 16.265 -5.779 1.00 89.25 189 VAL A N 1
ATOM 1465 C CA . VAL A 1 189 ? 10.442 14.812 -5.904 1.00 89.25 189 VAL A CA 1
ATOM 1466 C C . VAL A 1 189 ? 9.627 14.506 -7.162 1.00 89.25 189 VAL A C 1
ATOM 1468 O O . VAL A 1 189 ? 8.790 15.321 -7.562 1.00 89.25 189 VAL A O 1
ATOM 1471 N N . GLU A 1 190 ? 9.881 13.362 -7.795 1.00 90.38 190 GLU A N 1
ATOM 1472 C CA . GLU A 1 190 ? 8.982 12.826 -8.817 1.00 90.38 190 GLU A CA 1
ATOM 1473 C C . GLU A 1 190 ? 7.641 12.456 -8.176 1.00 90.38 190 GLU A C 1
ATOM 1475 O O . GLU A 1 190 ? 7.597 11.877 -7.092 1.00 90.38 190 GLU A O 1
ATOM 1480 N N . VAL A 1 191 ? 6.545 12.790 -8.851 1.00 92.06 191 VAL A N 1
ATOM 1481 C CA . VAL A 1 191 ? 5.200 12.377 -8.459 1.00 92.06 191 VAL A CA 1
ATOM 1482 C C . VAL A 1 191 ? 4.396 12.030 -9.706 1.00 92.06 191 VAL A C 1
ATOM 1484 O O . VAL A 1 191 ? 4.487 12.734 -10.713 1.00 92.06 191 VAL A O 1
ATOM 1487 N N . PHE A 1 192 ? 3.597 10.971 -9.636 1.00 92.31 192 PHE A N 1
ATOM 1488 C CA . PHE A 1 192 ? 2.681 10.573 -10.703 1.00 92.31 192 PHE A CA 1
ATOM 1489 C C . PHE A 1 192 ? 1.374 10.015 -10.130 1.00 92.31 192 PHE A C 1
ATOM 1491 O O . PHE A 1 192 ? 1.338 9.480 -9.022 1.00 92.31 192 PHE A O 1
ATOM 1498 N N . ASP A 1 193 ? 0.289 10.131 -10.895 1.00 91.94 193 ASP A N 1
ATOM 1499 C CA . ASP A 1 193 ? -0.967 9.446 -10.588 1.00 91.94 193 ASP A CA 1
ATOM 1500 C C . ASP A 1 193 ? -0.798 7.936 -10.794 1.00 91.94 193 ASP A C 1
ATOM 1502 O O . ASP A 1 193 ? -0.329 7.509 -11.850 1.00 91.94 193 ASP A O 1
ATOM 1506 N N . LYS A 1 194 ? -1.229 7.125 -9.822 1.00 93.62 194 LYS A N 1
ATOM 1507 C CA . LYS A 1 194 ? -1.143 5.662 -9.907 1.00 93.62 194 LYS A CA 1
ATOM 1508 C C . LYS A 1 194 ? -2.499 4.989 -10.077 1.00 93.62 194 LYS A C 1
ATOM 1510 O O . LYS A 1 194 ? -2.664 4.139 -10.950 1.00 93.62 194 LYS A O 1
ATOM 1515 N N . ALA A 1 195 ? -3.478 5.355 -9.256 1.00 89.19 195 ALA A N 1
ATOM 1516 C CA . ALA A 1 195 ? -4.803 4.752 -9.308 1.00 89.19 195 ALA A CA 1
ATOM 1517 C C . ALA A 1 195 ? -5.896 5.752 -8.911 1.00 89.19 195 ALA A C 1
ATOM 1519 O O . ALA A 1 195 ? -5.676 6.690 -8.155 1.00 89.19 195 ALA A O 1
ATOM 1520 N N . LYS A 1 196 ? -7.085 5.572 -9.493 1.00 83.12 196 LYS A N 1
ATOM 1521 C CA . LYS A 1 196 ? -8.261 6.435 -9.289 1.00 83.12 196 LYS A CA 1
ATOM 1522 C C . LYS A 1 196 ? -9.523 5.595 -9.421 1.00 83.12 196 LYS A C 1
ATOM 1524 O O . LYS A 1 196 ? -10.363 5.581 -8.529 1.00 83.12 196 LYS A O 1
ATOM 1529 N N . GLU A 1 197 ? -9.586 4.805 -10.489 1.00 81.81 197 GLU A N 1
ATOM 1530 C CA . GLU A 1 197 ? -10.715 3.934 -10.801 1.00 81.81 197 GLU A CA 1
ATOM 1531 C C . GLU A 1 197 ? -10.594 2.553 -10.161 1.00 81.81 197 GLU A C 1
ATOM 1533 O O . GLU A 1 197 ? -9.504 1.994 -10.061 1.00 81.81 197 GLU A O 1
ATOM 1538 N N . ARG A 1 198 ? -11.732 1.948 -9.794 1.00 77.25 198 ARG A N 1
ATOM 1539 C CA . ARG A 1 198 ? -11.776 0.647 -9.093 1.00 77.25 198 ARG A CA 1
ATOM 1540 C C . ARG A 1 198 ? -11.017 -0.470 -9.803 1.00 77.25 198 ARG A C 1
ATOM 1542 O O . ARG A 1 198 ? -10.454 -1.336 -9.149 1.00 77.25 198 ARG A O 1
ATOM 1549 N N . HIS A 1 199 ? -11.009 -0.455 -11.131 1.00 79.19 199 HIS A N 1
ATOM 1550 C CA . HIS A 1 199 ? -10.343 -1.481 -11.924 1.00 79.19 199 HIS A CA 1
ATOM 1551 C C . HIS A 1 199 ? -8.815 -1.332 -11.948 1.00 79.19 199 HIS A C 1
ATOM 1553 O O . HIS A 1 199 ? -8.157 -2.247 -12.424 1.00 79.19 199 HIS A O 1
ATOM 1559 N N . HIS A 1 200 ? -8.238 -0.232 -11.448 1.00 88.25 200 HIS A N 1
ATOM 1560 C CA . HIS A 1 200 ? -6.787 -0.101 -11.268 1.00 88.25 200 HIS A CA 1
ATOM 1561 C C . HIS A 1 200 ? -6.278 -0.915 -10.067 1.00 88.25 200 HIS A C 1
ATOM 1563 O O . HIS A 1 200 ? -5.119 -1.324 -10.053 1.00 88.25 200 HIS A O 1
ATOM 1569 N N . TYR A 1 201 ? -7.137 -1.166 -9.075 1.00 89.75 201 TYR A N 1
ATOM 1570 C CA . TYR A 1 201 ? -6.755 -1.808 -7.820 1.00 89.75 201 TYR A CA 1
ATOM 1571 C C . TYR A 1 201 ? -6.806 -3.330 -7.899 1.00 89.75 201 TYR A C 1
ATOM 1573 O O . TYR A 1 201 ? -7.677 -3.918 -8.540 1.00 89.75 201 TYR A O 1
ATOM 1581 N N . VAL A 1 202 ? -5.911 -3.963 -7.153 1.00 90.38 202 VAL A N 1
ATOM 1582 C CA . VAL A 1 202 ? -5.863 -5.402 -6.927 1.00 90.38 202 VAL A CA 1
ATOM 1583 C C . VAL A 1 202 ? -6.029 -5.639 -5.431 1.00 90.38 202 VAL A C 1
ATOM 1585 O O . VAL A 1 202 ? -5.217 -5.193 -4.617 1.00 90.38 202 VAL A O 1
ATOM 1588 N N . ALA A 1 203 ? -7.107 -6.330 -5.065 1.00 91.25 203 ALA A N 1
ATOM 1589 C CA . ALA A 1 203 ? -7.311 -6.802 -3.701 1.00 91.25 203 ALA A CA 1
ATOM 1590 C C . ALA A 1 203 ? -6.250 -7.859 -3.331 1.00 91.25 203 ALA A C 1
ATOM 1592 O O . ALA A 1 203 ? -5.715 -8.518 -4.229 1.00 91.25 203 ALA A O 1
ATOM 1593 N N . PRO A 1 204 ? -5.957 -8.071 -2.035 1.00 94.12 204 PRO A N 1
ATOM 1594 C CA . PRO A 1 204 ? -5.095 -9.169 -1.605 1.00 94.12 204 PRO A CA 1
ATOM 1595 C C . PRO A 1 204 ? -5.534 -10.509 -2.212 1.00 94.12 204 PRO A C 1
ATOM 1597 O O . PRO A 1 204 ? -6.725 -10.804 -2.277 1.00 94.12 204 PRO A O 1
ATOM 1600 N N . ASN A 1 205 ? -4.571 -11.306 -2.679 1.00 94.56 205 ASN A N 1
ATOM 1601 C CA . ASN A 1 205 ? -4.761 -12.559 -3.424 1.00 94.56 205 ASN A CA 1
ATOM 1602 C C . ASN A 1 205 ? -5.461 -12.413 -4.793 1.00 94.56 205 ASN A C 1
ATOM 1604 O O . ASN A 1 205 ? -5.823 -13.414 -5.413 1.00 94.56 205 ASN A O 1
ATOM 1608 N N . GLY A 1 206 ? -5.667 -11.184 -5.273 1.00 91.69 206 GLY A N 1
ATOM 1609 C CA . GLY A 1 206 ? -6.162 -10.884 -6.616 1.00 91.69 206 GLY A CA 1
ATOM 1610 C C . GLY A 1 206 ? -5.081 -11.012 -7.693 1.00 91.69 206 GLY A C 1
ATOM 1611 O O . GLY A 1 206 ? -3.975 -11.487 -7.441 1.00 91.69 206 GLY A O 1
ATOM 1612 N N . PHE A 1 207 ? -5.398 -10.573 -8.913 1.00 91.75 207 PHE A N 1
ATOM 1613 C CA . PHE A 1 207 ? -4.487 -10.656 -10.058 1.00 91.75 207 PHE A CA 1
ATOM 1614 C C . PHE A 1 207 ? -4.017 -9.273 -10.515 1.00 91.75 207 PHE A C 1
ATOM 1616 O O . PHE A 1 207 ? -4.838 -8.428 -10.869 1.00 91.75 207 PHE A O 1
ATOM 1623 N N . ALA A 1 208 ? -2.700 -9.081 -10.557 1.00 91.69 208 ALA A N 1
ATOM 1624 C CA . ALA A 1 208 ? -2.057 -7.967 -11.239 1.00 91.69 208 ALA A CA 1
ATOM 1625 C C . ALA A 1 208 ? -2.252 -8.086 -12.755 1.00 91.69 208 ALA A C 1
ATOM 1627 O O . ALA A 1 208 ? -2.123 -9.177 -13.323 1.00 91.69 208 ALA A O 1
ATOM 1628 N N . GLY A 1 209 ? -2.577 -6.967 -13.398 1.00 90.06 209 GLY A N 1
ATOM 1629 C CA . GLY A 1 209 ? -2.829 -6.902 -14.831 1.00 90.06 209 GLY A CA 1
ATOM 1630 C C . GLY A 1 209 ? -1.581 -6.511 -15.614 1.00 90.06 209 GLY A C 1
ATOM 1631 O O . GLY A 1 209 ? -0.974 -5.474 -15.365 1.00 90.06 209 GLY A O 1
ATOM 1632 N N . LEU A 1 210 ? -1.224 -7.331 -16.596 1.00 88.06 210 LEU A N 1
ATOM 1633 C CA . LEU A 1 210 ? -0.203 -7.024 -17.589 1.00 88.06 210 LEU A CA 1
ATOM 1634 C C . LEU A 1 210 ? -0.873 -6.505 -18.852 1.00 88.06 210 LEU A C 1
ATOM 1636 O O . LEU A 1 210 ? -1.777 -7.144 -19.400 1.00 88.06 210 LEU A O 1
ATOM 1640 N N . ARG A 1 211 ? -0.413 -5.357 -19.345 1.00 86.94 211 ARG A N 1
ATOM 1641 C CA . ARG A 1 211 ? -0.877 -4.843 -20.632 1.00 86.94 211 ARG A CA 1
ATOM 1642 C C . ARG A 1 211 ? -0.466 -5.784 -21.767 1.00 86.94 211 ARG A C 1
ATOM 1644 O O . ARG A 1 211 ? 0.537 -6.486 -21.684 1.00 86.94 211 ARG A O 1
ATOM 1651 N N . ASN A 1 212 ? -1.251 -5.797 -22.836 1.00 82.81 212 ASN A N 1
ATOM 1652 C CA . ASN A 1 212 ? -1.025 -6.654 -24.006 1.00 82.81 212 ASN A CA 1
ATOM 1653 C C . ASN A 1 212 ? -0.189 -5.996 -25.112 1.00 82.81 212 ASN A C 1
ATOM 1655 O O . ASN A 1 212 ? 0.237 -6.687 -26.033 1.00 82.81 212 ASN A O 1
ATOM 1659 N N . ASP A 1 213 ? 0.070 -4.696 -25.004 1.00 84.19 213 ASP A N 1
ATOM 1660 C CA . ASP A 1 213 ? 0.812 -3.886 -25.970 1.00 84.19 213 ASP A CA 1
ATOM 1661 C C . ASP A 1 213 ? 2.300 -3.734 -25.619 1.00 84.19 213 ASP A C 1
ATOM 1663 O O . ASP A 1 213 ? 3.026 -3.021 -26.301 1.00 84.19 213 ASP A O 1
ATOM 1667 N N . ILE A 1 214 ? 2.779 -4.443 -24.591 1.00 77.81 214 ILE A N 1
ATOM 1668 C CA . ILE A 1 214 ? 4.166 -4.368 -24.102 1.00 77.81 214 ILE A CA 1
ATOM 1669 C C . ILE A 1 214 ? 5.001 -5.611 -24.426 1.00 77.81 214 ILE A C 1
ATOM 1671 O O . ILE A 1 214 ? 5.828 -6.064 -23.629 1.00 77.81 214 ILE A O 1
ATOM 1675 N N . LEU A 1 215 ? 4.753 -6.187 -25.604 1.00 72.31 215 LEU A N 1
ATOM 1676 C CA . LEU A 1 215 ? 5.500 -7.331 -26.113 1.00 72.31 215 LEU A CA 1
ATOM 1677 C C . LEU A 1 215 ? 6.812 -6.876 -26.765 1.00 72.31 215 LEU A C 1
ATOM 1679 O O . LEU A 1 215 ? 6.838 -6.416 -27.904 1.00 72.31 215 LEU A O 1
ATOM 1683 N N . LEU A 1 216 ? 7.917 -7.081 -26.060 1.00 65.38 216 LEU A N 1
ATOM 1684 C CA . LEU A 1 216 ? 9.273 -7.010 -26.583 1.00 65.38 216 LEU A CA 1
ATOM 1685 C C . LEU A 1 216 ? 9.517 -8.182 -27.553 1.00 65.38 216 LEU A C 1
ATOM 1687 O O . LEU A 1 216 ? 9.242 -9.346 -27.234 1.00 65.38 216 LEU A O 1
ATOM 1691 N N . ASP A 1 217 ? 9.985 -7.869 -28.761 1.00 62.66 217 ASP A N 1
ATOM 1692 C CA . ASP A 1 217 ? 10.219 -8.807 -29.874 1.00 62.66 217 ASP A CA 1
ATOM 1693 C C . ASP A 1 217 ? 9.006 -9.696 -30.228 1.00 62.66 217 ASP A C 1
ATOM 1695 O O . ASP A 1 217 ? 9.152 -10.830 -30.695 1.00 62.66 217 ASP A O 1
ATOM 1699 N N . GLY A 1 218 ? 7.787 -9.212 -29.948 1.00 63.72 218 GLY A N 1
ATOM 1700 C CA . GLY A 1 218 ? 6.531 -9.940 -30.168 1.00 63.72 218 GLY A CA 1
ATOM 1701 C C . GLY A 1 218 ? 6.325 -11.162 -29.265 1.00 63.72 218 GLY A C 1
ATOM 1702 O O . GLY A 1 218 ? 5.402 -11.940 -29.499 1.00 63.72 218 GLY A O 1
ATOM 1703 N N . LYS A 1 219 ? 7.185 -11.368 -28.255 1.00 62.38 219 LYS A N 1
ATOM 1704 C CA . LYS A 1 219 ? 7.201 -12.597 -27.438 1.00 62.38 219 LYS A CA 1
ATOM 1705 C C . LYS A 1 219 ? 7.333 -12.366 -25.937 1.00 62.38 219 LYS A C 1
ATOM 1707 O O . LYS A 1 219 ? 6.828 -13.178 -25.168 1.00 62.38 219 LYS A O 1
ATOM 1712 N N . ARG A 1 220 ? 8.043 -11.325 -25.500 1.00 66.44 220 ARG A N 1
ATOM 1713 C CA . ARG A 1 220 ? 8.408 -11.128 -24.090 1.00 66.44 220 ARG A CA 1
ATOM 1714 C C . ARG A 1 220 ? 7.631 -9.964 -23.506 1.00 66.44 220 ARG A C 1
ATOM 1716 O O . ARG A 1 220 ? 7.687 -8.869 -24.039 1.00 66.44 220 ARG A O 1
ATOM 1723 N N . ILE A 1 221 ? 6.933 -10.183 -22.402 1.00 70.69 221 ILE A N 1
ATOM 1724 C CA . ILE A 1 221 ? 6.298 -9.090 -21.667 1.00 70.69 221 ILE A CA 1
ATOM 1725 C C . ILE A 1 221 ? 7.347 -8.464 -20.767 1.00 70.69 221 ILE A C 1
ATOM 1727 O O . ILE A 1 221 ? 8.037 -9.177 -20.039 1.00 70.69 221 ILE A O 1
ATOM 1731 N N . TYR A 1 222 ? 7.458 -7.143 -20.813 1.00 77.12 222 TYR A N 1
ATOM 1732 C CA . TYR A 1 222 ? 8.428 -6.431 -19.998 1.00 77.12 222 TYR A CA 1
ATOM 1733 C C . TYR A 1 222 ? 7.717 -5.485 -19.027 1.00 77.12 222 TYR A C 1
ATOM 1735 O O . TYR A 1 222 ? 7.454 -4.312 -19.291 1.00 77.12 222 TYR A O 1
ATOM 1743 N N . SER A 1 223 ? 7.336 -6.096 -17.908 1.00 84.56 223 SER A N 1
ATOM 1744 C CA . SER A 1 223 ? 6.665 -5.511 -16.751 1.00 84.56 223 SER A CA 1
ATOM 1745 C C . SER A 1 223 ? 7.134 -6.255 -15.509 1.00 84.56 223 SER A C 1
ATOM 1747 O O . SER A 1 223 ? 7.419 -7.452 -15.601 1.00 84.56 223 SER A O 1
ATOM 1749 N N . ALA A 1 224 ? 7.242 -5.584 -14.369 1.00 78.06 224 ALA A N 1
ATOM 1750 C CA . ALA A 1 224 ? 7.807 -6.193 -13.177 1.00 78.06 224 ALA A CA 1
ATOM 1751 C C . ALA A 1 224 ? 7.095 -5.783 -11.882 1.00 78.06 224 ALA A C 1
ATOM 1753 O O . ALA A 1 224 ? 6.224 -4.910 -11.856 1.00 78.06 224 ALA A O 1
ATOM 1754 N N . ILE A 1 225 ? 7.479 -6.470 -10.803 1.00 84.31 225 ILE A N 1
ATOM 1755 C CA . ILE A 1 225 ? 7.141 -6.097 -9.432 1.00 84.31 225 ILE A CA 1
ATOM 1756 C C . ILE A 1 225 ? 7.931 -4.852 -9.032 1.00 84.31 225 ILE A C 1
ATOM 1758 O O . ILE A 1 225 ? 9.155 -4.826 -9.170 1.00 84.31 225 ILE A O 1
ATOM 1762 N N . GLU A 1 226 ? 7.248 -3.851 -8.486 1.00 88.62 226 GLU A N 1
ATOM 1763 C CA . GLU A 1 226 ? 7.887 -2.693 -7.854 1.00 88.62 226 GLU A CA 1
ATOM 1764 C C . GLU A 1 226 ? 7.414 -2.642 -6.404 1.00 88.62 226 GLU A C 1
ATOM 1766 O O . GLU A 1 226 ? 6.351 -2.089 -6.109 1.00 88.62 226 GLU A O 1
ATOM 1771 N N . PRO A 1 227 ? 8.135 -3.330 -5.501 1.00 91.06 227 PRO A N 1
ATOM 1772 C CA . PRO A 1 227 ? 7.747 -3.395 -4.110 1.00 91.06 227 PRO A CA 1
ATOM 1773 C C . PRO A 1 227 ? 8.094 -2.090 -3.410 1.00 91.06 227 PRO A C 1
ATOM 1775 O O . PRO A 1 227 ? 9.246 -1.647 -3.435 1.00 91.06 227 PRO A O 1
ATOM 1778 N N . GLU A 1 228 ? 7.109 -1.501 -2.743 1.00 93.19 228 GLU A N 1
ATOM 1779 C CA . GLU A 1 228 ? 7.283 -0.233 -2.044 1.00 93.19 228 GLU A CA 1
ATOM 1780 C C . GLU A 1 228 ? 6.645 -0.262 -0.651 1.00 93.19 228 GLU A C 1
ATOM 1782 O O . GLU A 1 228 ? 5.771 -1.078 -0.334 1.00 93.19 228 GLU A O 1
ATOM 1787 N N . LEU A 1 229 ? 7.098 0.661 0.197 1.00 94.81 229 LEU A N 1
ATOM 1788 C CA . LEU A 1 229 ? 6.303 1.099 1.335 1.00 94.81 229 LEU A CA 1
ATOM 1789 C C . LEU A 1 229 ? 5.293 2.129 0.825 1.00 94.81 229 LEU A C 1
ATOM 1791 O O . LEU A 1 229 ? 5.679 3.087 0.162 1.00 94.81 229 LEU A O 1
ATOM 1795 N N . GLY A 1 230 ? 4.027 1.976 1.185 1.00 94.94 230 GLY A N 1
ATOM 1796 C CA . GLY A 1 230 ? 3.001 2.991 0.993 1.00 94.94 230 GLY A CA 1
ATOM 1797 C C . GLY A 1 230 ? 2.432 3.482 2.316 1.00 94.94 230 GLY A C 1
ATOM 1798 O O . GLY A 1 230 ? 2.564 2.837 3.362 1.00 94.94 230 GLY A O 1
ATOM 1799 N N . GLY A 1 231 ? 1.769 4.632 2.273 1.00 95.56 231 GLY A N 1
ATOM 1800 C CA . GLY A 1 231 ? 1.123 5.211 3.436 1.00 95.56 231 GLY A CA 1
ATOM 1801 C C . GLY A 1 231 ? -0.143 5.982 3.103 1.00 95.56 231 GLY A C 1
ATOM 1802 O O . GLY A 1 231 ? -0.244 6.652 2.078 1.00 95.56 231 GLY A O 1
ATOM 1803 N N . LEU A 1 232 ? -1.105 5.919 4.020 1.00 95.38 232 LEU A N 1
ATOM 1804 C CA . LEU A 1 232 ? -2.248 6.819 4.044 1.00 95.38 232 LEU A CA 1
ATOM 1805 C C . LEU A 1 232 ? -1.772 8.157 4.617 1.00 95.38 232 LEU A C 1
ATOM 1807 O O . LEU A 1 232 ? -1.500 8.283 5.811 1.00 95.38 232 LEU A O 1
ATOM 1811 N N . MET A 1 233 ? -1.621 9.145 3.748 1.00 93.44 233 MET A N 1
ATOM 1812 C CA . MET A 1 233 ? -1.087 10.464 4.052 1.00 93.44 233 MET A CA 1
ATOM 1813 C C . MET A 1 233 ? -2.230 11.424 4.356 1.00 93.44 233 MET A C 1
ATOM 1815 O O . MET A 1 233 ? -3.106 11.627 3.520 1.00 93.44 233 MET A O 1
ATOM 1819 N N . ASN A 1 234 ? -2.211 12.053 5.530 1.00 92.25 234 ASN A N 1
ATOM 1820 C CA . ASN A 1 234 ? -3.043 13.216 5.804 1.00 92.25 234 ASN A CA 1
ATOM 1821 C C . ASN A 1 234 ? -2.336 14.459 5.263 1.00 92.25 234 ASN A C 1
ATOM 1823 O O . ASN A 1 234 ? -1.346 14.935 5.824 1.00 92.25 234 ASN A O 1
ATOM 1827 N N . MET A 1 235 ? -2.862 14.997 4.170 1.00 88.00 235 MET A N 1
ATOM 1828 C CA . MET A 1 235 ? -2.214 16.078 3.437 1.00 88.00 235 MET A CA 1
ATOM 1829 C C . MET A 1 235 ? -2.280 17.412 4.179 1.00 88.00 235 MET A C 1
ATOM 1831 O O . MET A 1 235 ? -1.358 18.217 4.074 1.00 88.00 235 MET A O 1
ATOM 1835 N N . LYS A 1 236 ? -3.331 17.621 4.982 1.00 84.81 236 LYS A N 1
ATOM 1836 C CA . LYS A 1 236 ? -3.537 18.856 5.751 1.00 84.81 236 LYS A CA 1
ATOM 1837 C C . LYS A 1 236 ? -2.697 18.894 7.023 1.00 84.81 236 LYS A C 1
ATOM 1839 O O . LYS A 1 236 ? -2.108 19.920 7.339 1.00 84.81 236 LYS A O 1
ATOM 1844 N N . ALA A 1 237 ? -2.633 17.775 7.742 1.00 88.31 237 ALA A N 1
ATOM 1845 C CA . ALA A 1 237 ? -1.812 17.629 8.942 1.00 88.31 237 ALA A CA 1
ATOM 1846 C C . ALA A 1 237 ? -0.336 17.335 8.621 1.00 88.31 237 ALA A C 1
ATOM 1848 O O . ALA A 1 237 ? 0.501 17.413 9.513 1.00 88.31 237 ALA A O 1
ATOM 1849 N N . ARG A 1 238 ? -0.014 17.030 7.355 1.00 91.31 238 ARG A N 1
ATOM 1850 C CA . ARG A 1 238 ? 1.337 16.709 6.865 1.00 91.31 238 ARG A CA 1
ATOM 1851 C C . ARG A 1 238 ? 1.984 15.542 7.616 1.00 91.31 238 ARG A C 1
ATOM 1853 O O . ARG A 1 238 ? 3.161 15.590 7.962 1.00 91.31 238 ARG A O 1
ATOM 1860 N N . VAL A 1 239 ? 1.196 14.498 7.858 1.00 92.62 239 VAL A N 1
ATOM 1861 C CA . VAL A 1 239 ? 1.609 13.275 8.560 1.00 92.62 239 VAL A CA 1
ATOM 1862 C C . VAL A 1 239 ? 1.095 12.044 7.830 1.00 92.62 239 VAL A C 1
ATOM 1864 O O . VAL A 1 239 ? 0.059 12.083 7.166 1.00 92.62 239 VAL A O 1
ATOM 1867 N N . VAL A 1 240 ? 1.802 10.930 7.967 1.00 94.50 240 VAL A N 1
ATOM 1868 C CA . VAL A 1 240 ? 1.302 9.608 7.600 1.00 94.50 240 VAL A CA 1
ATOM 1869 C C . VAL A 1 240 ? 0.503 9.068 8.784 1.00 94.50 240 VAL A C 1
ATOM 1871 O O . VAL A 1 240 ? 0.976 9.100 9.918 1.00 94.50 240 VAL A O 1
ATOM 1874 N N . VAL A 1 241 ? -0.725 8.608 8.536 1.00 96.19 241 VAL A N 1
ATOM 1875 C CA . VAL A 1 241 ? -1.617 8.059 9.576 1.00 96.19 241 VAL A CA 1
ATOM 1876 C C . VAL A 1 241 ? -1.624 6.534 9.590 1.00 96.19 241 VAL A C 1
ATOM 1878 O O . VAL A 1 241 ? -1.956 5.930 10.609 1.00 96.19 241 VAL A O 1
ATOM 1881 N N . ALA A 1 242 ? -1.258 5.905 8.472 1.00 96.50 242 ALA A N 1
ATOM 1882 C CA . ALA A 1 242 ? -1.126 4.462 8.387 1.00 96.50 242 ALA A CA 1
ATOM 1883 C C . ALA A 1 242 ? -0.149 4.021 7.293 1.00 96.50 242 ALA A C 1
ATOM 1885 O O . ALA A 1 242 ? 0.017 4.737 6.311 1.00 96.50 242 ALA A O 1
ATOM 1886 N N . TYR A 1 243 ? 0.427 2.825 7.427 1.00 96.88 243 TYR A N 1
ATOM 1887 C CA . TYR A 1 243 ? 1.322 2.215 6.435 1.00 96.88 243 TYR A CA 1
ATOM 1888 C C . TYR A 1 243 ? 0.769 0.902 5.870 1.00 96.88 243 TYR A C 1
ATOM 1890 O O . TYR A 1 243 ? 0.018 0.197 6.544 1.00 96.88 243 TYR A O 1
ATOM 1898 N N . ALA A 1 244 ? 1.190 0.553 4.656 1.00 96.25 244 ALA A N 1
ATOM 1899 C CA . ALA A 1 244 ? 1.032 -0.772 4.057 1.00 96.25 244 ALA A CA 1
ATOM 1900 C C . ALA A 1 244 ? 2.185 -1.051 3.085 1.00 96.25 244 ALA A C 1
ATOM 1902 O O . ALA A 1 244 ? 2.835 -0.118 2.622 1.00 96.25 244 ALA A O 1
ATOM 1903 N N . VAL A 1 245 ? 2.420 -2.315 2.737 1.00 95.88 245 VAL A N 1
ATOM 1904 C CA . VAL A 1 245 ? 3.272 -2.634 1.580 1.00 95.88 245 VAL A CA 1
ATOM 1905 C C . VAL A 1 245 ? 2.452 -2.522 0.296 1.00 95.88 245 VAL A C 1
ATOM 1907 O O . VAL A 1 245 ? 1.237 -2.752 0.312 1.00 95.88 245 VAL A O 1
ATOM 1910 N N . SER A 1 246 ? 3.100 -2.164 -0.807 1.00 95.31 246 SER A N 1
ATOM 1911 C CA . SER A 1 246 ? 2.464 -1.949 -2.107 1.00 95.31 246 SER A CA 1
ATOM 1912 C C . SER A 1 246 ? 3.266 -2.560 -3.255 1.00 95.31 246 SER A C 1
ATOM 1914 O O . SER A 1 246 ? 4.468 -2.792 -3.151 1.00 95.31 246 SER A O 1
ATOM 1916 N N . ASN A 1 247 ? 2.562 -2.829 -4.352 1.00 94.50 247 ASN A N 1
ATOM 1917 C CA . ASN A 1 247 ? 3.086 -3.281 -5.633 1.00 94.50 247 ASN A CA 1
ATOM 1918 C C . ASN A 1 247 ? 2.685 -2.257 -6.705 1.00 94.50 247 ASN A C 1
ATOM 1920 O O . ASN A 1 247 ? 1.527 -2.234 -7.144 1.00 94.50 247 ASN A O 1
ATOM 1924 N N . ASP A 1 248 ? 3.629 -1.403 -7.100 1.00 94.12 248 ASP A N 1
ATOM 1925 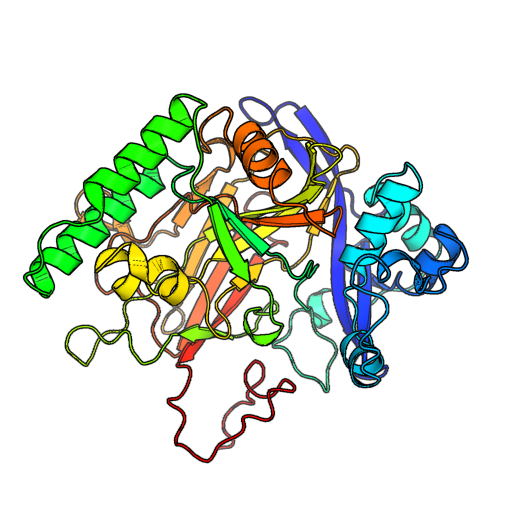C CA . ASP A 1 248 ? 3.486 -0.446 -8.201 1.00 94.12 248 ASP A CA 1
ATOM 1926 C C . ASP A 1 248 ? 3.734 -1.148 -9.550 1.00 94.12 248 ASP A C 1
ATOM 1928 O O . ASP A 1 248 ? 4.756 -0.966 -10.209 1.00 94.12 248 ASP A O 1
ATOM 1932 N N . VAL A 1 249 ? 2.799 -2.006 -9.975 1.00 91.56 249 VAL A N 1
ATOM 1933 C CA . VAL A 1 249 ? 2.970 -2.790 -11.210 1.00 91.56 249 VAL A CA 1
ATOM 1934 C C . VAL A 1 249 ? 3.152 -1.850 -12.392 1.00 91.56 249 VAL A C 1
ATOM 1936 O O . VAL A 1 249 ? 2.286 -1.018 -12.680 1.00 91.56 249 VAL A O 1
ATOM 1939 N N . SER A 1 250 ? 4.277 -2.011 -13.077 1.00 89.31 250 SER A N 1
ATOM 1940 C CA . SER A 1 250 ? 4.728 -1.067 -14.090 1.00 89.31 250 SER A CA 1
ATOM 1941 C C . SER A 1 250 ? 4.972 -1.772 -15.402 1.00 89.31 250 SER A C 1
ATOM 1943 O O . SER A 1 250 ? 5.568 -2.848 -15.450 1.00 89.31 250 SER A O 1
ATOM 1945 N N . ALA A 1 251 ? 4.501 -1.176 -16.490 1.00 89.44 251 ALA A N 1
ATOM 1946 C CA . ALA A 1 251 ? 4.837 -1.619 -17.829 1.00 89.44 251 ALA A CA 1
ATOM 1947 C C . ALA A 1 251 ? 6.200 -1.026 -18.218 1.00 89.44 251 ALA A C 1
ATOM 1949 O O . ALA A 1 251 ? 6.278 -0.057 -18.973 1.00 89.44 251 ALA A O 1
ATOM 1950 N N . ASN A 1 252 ? 7.270 -1.597 -17.655 1.00 84.25 252 ASN A N 1
ATOM 1951 C CA . ASN A 1 252 ? 8.631 -1.060 -17.740 1.00 84.25 252 ASN A CA 1
ATOM 1952 C C . ASN A 1 252 ? 9.130 -0.886 -19.184 1.00 84.25 252 ASN A C 1
ATOM 1954 O O . ASN A 1 252 ? 10.063 -0.123 -19.415 1.00 84.25 252 ASN A O 1
ATOM 1958 N N . LEU A 1 253 ? 8.509 -1.567 -20.159 1.00 82.50 253 LEU A N 1
ATOM 1959 C CA . LEU A 1 253 ? 8.848 -1.403 -21.570 1.00 82.50 253 LEU A CA 1
ATOM 1960 C C . LEU A 1 253 ? 8.553 0.025 -22.019 1.00 82.50 253 LEU A C 1
ATOM 1962 O O . LEU A 1 253 ? 9.421 0.694 -22.559 1.00 82.50 253 LEU A O 1
ATOM 1966 N N . LEU A 1 254 ? 7.341 0.495 -21.724 1.00 84.62 254 LEU A N 1
ATOM 1967 C CA . LEU A 1 254 ? 6.891 1.828 -22.101 1.00 84.62 254 LEU A CA 1
ATOM 1968 C C . LEU A 1 254 ? 7.674 2.902 -21.339 1.00 84.62 254 LEU A C 1
ATOM 1970 O O . LEU A 1 254 ? 8.088 3.885 -21.938 1.00 84.62 254 LEU A O 1
ATOM 1974 N N . GLU A 1 255 ? 7.914 2.692 -20.039 1.00 84.31 255 GLU A N 1
ATOM 1975 C CA . GLU A 1 255 ? 8.677 3.628 -19.195 1.00 84.31 255 GLU A CA 1
ATOM 1976 C C . GLU A 1 255 ? 10.118 3.823 -19.685 1.00 84.31 255 GLU A C 1
ATOM 1978 O O . GLU A 1 255 ? 10.633 4.940 -19.648 1.00 84.31 255 GLU A O 1
ATOM 1983 N N . GLY A 1 256 ? 10.778 2.753 -20.137 1.00 78.19 256 GLY A N 1
ATOM 1984 C CA . GLY A 1 256 ? 12.150 2.844 -20.631 1.00 78.19 256 GLY A CA 1
ATOM 1985 C C . GLY A 1 256 ? 12.275 3.240 -22.104 1.00 78.19 256 GLY A C 1
ATOM 1986 O O . GLY A 1 256 ? 13.379 3.557 -22.535 1.00 78.19 256 GLY A O 1
ATOM 1987 N N . GLU A 1 257 ? 11.183 3.230 -22.873 1.00 78.62 257 GLU A N 1
ATOM 1988 C CA . GLU A 1 257 ? 11.178 3.707 -24.259 1.00 78.62 257 GLU A CA 1
ATOM 1989 C C . GLU A 1 257 ? 11.080 5.229 -24.361 1.00 78.62 257 GLU A C 1
ATOM 1991 O O . GLU A 1 257 ? 11.832 5.837 -25.119 1.00 78.62 257 GLU A O 1
ATOM 1996 N N . ASP A 1 258 ? 10.157 5.841 -23.617 1.00 79.62 258 ASP A N 1
ATOM 1997 C CA . ASP A 1 258 ? 9.982 7.291 -23.580 1.00 79.62 258 ASP A CA 1
ATOM 1998 C C . ASP A 1 258 ? 9.320 7.704 -22.259 1.00 79.62 258 ASP A C 1
ATOM 2000 O O . ASP A 1 258 ? 8.272 7.186 -21.862 1.00 79.62 258 ASP A O 1
ATOM 2004 N N . ALA A 1 259 ? 9.903 8.695 -21.589 1.00 82.62 259 ALA A N 1
ATOM 2005 C CA . ALA A 1 259 ? 9.385 9.225 -20.333 1.00 82.62 259 ALA A CA 1
ATOM 2006 C C . ALA A 1 259 ? 7.955 9.783 -20.455 1.00 82.62 259 ALA A C 1
ATOM 2008 O O . ALA A 1 259 ? 7.195 9.778 -19.484 1.00 82.62 259 ALA A O 1
ATOM 2009 N N . LEU A 1 260 ? 7.549 10.237 -21.646 1.00 88.69 260 LEU A N 1
ATOM 2010 C CA . LEU A 1 260 ? 6.189 10.707 -21.913 1.00 88.69 260 LEU A CA 1
ATOM 2011 C C . LEU A 1 260 ? 5.146 9.583 -21.847 1.00 88.69 260 LEU A C 1
ATOM 2013 O O . LEU A 1 260 ? 3.948 9.864 -21.763 1.00 88.69 260 LEU A O 1
ATOM 2017 N N . TRP A 1 261 ? 5.562 8.315 -21.865 1.00 89.62 261 TRP A N 1
ATOM 2018 C CA . TRP A 1 261 ? 4.658 7.170 -21.768 1.00 89.62 261 TRP A CA 1
ATOM 2019 C C . TRP A 1 261 ? 4.472 6.668 -20.338 1.00 89.62 261 TRP A C 1
ATOM 2021 O O . TRP A 1 261 ? 3.672 5.757 -20.122 1.00 89.62 261 TRP A O 1
ATOM 2031 N N . LEU A 1 262 ? 5.110 7.303 -19.349 1.00 90.44 262 LEU A N 1
ATOM 2032 C CA . LEU A 1 262 ? 4.950 6.968 -17.933 1.00 90.44 262 LEU A CA 1
ATOM 2033 C C . LEU A 1 262 ? 3.473 6.849 -17.492 1.00 90.44 262 LEU A C 1
ATOM 2035 O O . LEU A 1 262 ? 3.148 5.866 -16.823 1.00 90.44 262 LEU A O 1
ATOM 2039 N N . PRO A 1 263 ? 2.529 7.726 -17.907 1.00 93.31 263 PRO A N 1
ATOM 2040 C CA . PRO A 1 263 ? 1.116 7.543 -17.563 1.00 93.31 263 PRO A CA 1
ATOM 2041 C C . PRO A 1 263 ? 0.531 6.220 -18.083 1.00 93.31 263 PRO A C 1
ATOM 2043 O O . PRO A 1 263 ? -0.216 5.553 -17.370 1.00 93.31 263 PRO A O 1
ATOM 2046 N N . GLN A 1 264 ? 0.901 5.808 -19.301 1.00 91.50 264 GLN A N 1
ATOM 2047 C CA . GLN A 1 264 ? 0.478 4.528 -19.885 1.00 91.50 264 GLN A CA 1
ATOM 2048 C C . GLN A 1 264 ? 1.148 3.341 -19.185 1.00 91.50 264 GLN A C 1
ATOM 2050 O O . GLN A 1 264 ? 0.537 2.277 -19.052 1.00 91.50 264 GLN A O 1
ATOM 2055 N N . ALA A 1 265 ? 2.389 3.536 -18.729 1.00 90.38 265 ALA A N 1
ATOM 2056 C CA . ALA A 1 265 ? 3.169 2.527 -18.033 1.00 90.38 265 ALA A CA 1
ATOM 2057 C C . ALA A 1 265 ? 2.656 2.246 -16.614 1.00 90.38 265 ALA A C 1
ATOM 2059 O O . ALA A 1 265 ? 2.668 1.095 -16.175 1.00 90.38 265 ALA A O 1
ATOM 2060 N N . LYS A 1 266 ? 2.192 3.286 -15.910 1.00 93.12 266 LYS A N 1
ATOM 2061 C CA . LYS A 1 266 ? 1.788 3.219 -14.499 1.00 93.12 266 LYS A CA 1
ATOM 2062 C C . LYS A 1 266 ? 0.288 3.000 -14.300 1.00 93.12 266 LYS A C 1
ATOM 2064 O O . LYS A 1 266 ? -0.089 2.370 -13.311 1.00 93.12 266 LYS A O 1
ATOM 2069 N N . VAL A 1 267 ? -0.570 3.453 -15.218 1.00 93.44 267 VAL A N 1
ATOM 2070 C CA . VAL A 1 267 ? -2.034 3.391 -15.057 1.00 93.44 267 VAL A CA 1
ATOM 2071 C C . VAL A 1 267 ? -2.653 2.412 -16.056 1.00 93.44 267 VAL A C 1
ATOM 2073 O O . VAL A 1 267 ? -2.729 2.665 -17.258 1.00 93.44 267 VAL A O 1
ATOM 2076 N N . SER A 1 268 ? -3.107 1.263 -15.555 1.00 89.69 268 SER A N 1
ATOM 2077 C CA . SER A 1 268 ? -3.835 0.252 -16.332 1.00 89.69 268 SER A CA 1
ATOM 2078 C C . SER A 1 268 ? -4.722 -0.613 -15.423 1.00 89.69 268 SER A C 1
ATOM 2080 O O . SER A 1 268 ? -4.739 -0.437 -14.205 1.00 89.69 268 SER A O 1
ATOM 2082 N N . ILE A 1 269 ? -5.509 -1.528 -15.997 1.00 89.75 269 ILE A N 1
ATOM 2083 C CA . ILE A 1 269 ? -6.338 -2.453 -15.208 1.00 89.75 269 ILE A CA 1
ATOM 2084 C C . ILE A 1 269 ? -5.428 -3.325 -14.331 1.00 89.75 269 ILE A C 1
ATOM 2086 O O . ILE A 1 269 ? -4.513 -3.959 -14.839 1.00 89.75 269 ILE A O 1
ATOM 2090 N N . GLY A 1 270 ? -5.696 -3.391 -13.028 1.00 89.94 270 GLY A N 1
ATOM 2091 C CA . GLY A 1 270 ? -4.938 -4.202 -12.077 1.00 89.94 270 GLY A CA 1
ATOM 2092 C C . GLY A 1 270 ? -3.483 -3.758 -11.899 1.00 89.94 270 GLY A C 1
ATOM 2093 O O . GLY A 1 270 ? -2.627 -4.602 -11.638 1.00 89.94 270 GLY A O 1
ATOM 2094 N N . CYS A 1 271 ? -3.188 -2.467 -12.074 1.00 92.62 271 CYS A N 1
ATOM 2095 C CA . CYS A 1 271 ? -1.829 -1.938 -11.978 1.00 92.62 271 CYS A CA 1
ATOM 2096 C C . CYS A 1 271 ? -1.362 -1.644 -10.545 1.00 92.62 271 CYS A C 1
ATOM 2098 O O . CYS A 1 271 ? -0.183 -1.352 -10.355 1.00 92.62 271 CYS A O 1
ATOM 2100 N N . PHE A 1 272 ? -2.246 -1.664 -9.542 1.00 94.75 272 PHE A N 1
ATOM 2101 C CA . PHE A 1 272 ? -1.881 -1.253 -8.188 1.00 94.75 272 PHE A CA 1
ATOM 2102 C C . PHE A 1 272 ? -2.443 -2.174 -7.112 1.00 94.75 272 PHE A C 1
ATOM 2104 O O . PHE A 1 272 ? -3.652 -2.354 -6.998 1.00 94.75 272 PHE A O 1
ATOM 2111 N N . ALA A 1 273 ? -1.566 -2.725 -6.278 1.00 94.81 273 ALA A N 1
ATOM 2112 C CA . ALA A 1 273 ? -1.951 -3.506 -5.108 1.00 94.81 273 ALA A CA 1
ATOM 2113 C C . ALA A 1 273 ? -1.311 -2.905 -3.858 1.00 94.81 273 ALA A C 1
ATOM 2115 O O . ALA A 1 273 ? -0.150 -2.513 -3.898 1.00 94.81 273 ALA A O 1
ATOM 2116 N N . TYR A 1 274 ? -2.026 -2.867 -2.737 1.00 96.19 274 TYR A N 1
ATOM 2117 C CA . TYR A 1 274 ? -1.442 -2.549 -1.432 1.00 96.19 274 TYR A CA 1
ATOM 2118 C C . TYR A 1 274 ? -2.270 -3.147 -0.302 1.00 96.19 274 TYR A C 1
ATOM 2120 O O . TYR A 1 274 ? -3.463 -3.415 -0.454 1.00 96.19 274 TYR A O 1
ATOM 2128 N N . GLY A 1 275 ? -1.617 -3.381 0.833 1.00 94.69 275 GLY A N 1
ATOM 2129 C CA . GLY A 1 275 ? -2.202 -4.045 1.991 1.00 94.69 275 GLY A CA 1
ATOM 2130 C C . GLY A 1 275 ? -1.279 -5.140 2.535 1.00 94.69 275 GLY A C 1
ATOM 2131 O O . GLY A 1 275 ? -0.078 -4.905 2.622 1.00 94.69 275 GLY A O 1
ATOM 2132 N N . PRO A 1 276 ? -1.804 -6.312 2.950 1.00 93.56 276 PRO A N 1
ATOM 2133 C CA . PRO A 1 276 ? -3.220 -6.706 2.925 1.00 93.56 276 PRO A CA 1
ATOM 2134 C C . PRO A 1 276 ? -4.079 -5.945 3.946 1.00 93.56 276 PRO A C 1
ATOM 2136 O O . PRO A 1 276 ? -5.303 -5.960 3.877 1.00 93.56 276 PRO A O 1
ATOM 2139 N N . LYS A 1 277 ? -3.423 -5.275 4.894 1.00 94.94 277 LYS A N 1
ATOM 2140 C CA . LYS A 1 277 ? -3.997 -4.521 6.008 1.00 94.94 277 LYS A CA 1
ATOM 2141 C C . LYS A 1 277 ? -3.217 -3.214 6.166 1.00 94.94 277 LYS A C 1
ATOM 2143 O O . LYS A 1 277 ? -2.123 -3.079 5.621 1.00 94.94 277 LYS A O 1
ATOM 2148 N N . LEU A 1 278 ? -3.772 -2.273 6.915 1.00 96.44 278 LEU A N 1
ATOM 2149 C CA . LEU A 1 278 ? -3.104 -1.053 7.348 1.00 96.44 278 LEU A CA 1
ATOM 2150 C C . LEU A 1 278 ? -2.509 -1.220 8.744 1.00 96.44 278 LEU A C 1
ATOM 2152 O O . LEU A 1 278 ? -3.140 -1.764 9.652 1.00 96.44 278 LEU A O 1
ATOM 2156 N N . ILE A 1 279 ? -1.318 -0.664 8.908 1.00 96.56 279 ILE A N 1
ATOM 2157 C CA . ILE A 1 279 ? -0.684 -0.357 10.187 1.00 96.56 279 ILE A CA 1
ATOM 2158 C C . ILE A 1 279 ? -1.125 1.054 10.560 1.00 96.56 279 ILE A C 1
ATOM 2160 O O . ILE A 1 279 ? -0.564 2.009 10.036 1.00 96.56 279 ILE A O 1
ATOM 2164 N N . VAL A 1 280 ? -2.140 1.205 11.407 1.00 97.06 280 VAL A N 1
ATOM 2165 C CA . VAL A 1 280 ? -2.691 2.518 11.783 1.00 97.06 280 VAL A CA 1
ATOM 2166 C C . VAL A 1 280 ? -1.986 3.036 13.029 1.00 97.06 280 VAL A C 1
ATOM 2168 O O . VAL A 1 280 ? -2.020 2.386 14.071 1.00 97.06 280 VAL A O 1
ATOM 2171 N N . LEU A 1 281 ? -1.362 4.207 12.930 1.00 96.19 281 LEU A N 1
ATOM 2172 C CA . LEU A 1 281 ? -0.508 4.769 13.976 1.00 96.19 281 LEU A CA 1
ATOM 2173 C C . LEU A 1 281 ? -1.323 5.441 15.084 1.00 96.19 281 LEU A C 1
ATOM 2175 O O . LEU A 1 281 ? -2.197 6.258 14.795 1.00 96.19 281 LEU A O 1
ATOM 2179 N N . ALA A 1 282 ? -0.975 5.163 16.343 1.00 93.88 282 ALA A N 1
ATOM 2180 C CA . ALA A 1 282 ? -1.468 5.917 17.497 1.00 93.88 282 ALA A CA 1
ATOM 2181 C C . ALA A 1 282 ? -0.999 7.374 17.447 1.00 93.88 282 ALA A C 1
ATOM 2183 O O . ALA A 1 282 ? -1.772 8.293 17.706 1.00 93.88 282 ALA A O 1
ATOM 2184 N N . GLU A 1 283 ? 0.254 7.564 17.034 1.00 92.56 283 GLU A N 1
ATOM 2185 C CA . GLU A 1 283 ? 0.898 8.861 16.857 1.00 92.56 283 GLU A CA 1
ATOM 2186 C C . GLU A 1 283 ? 1.307 9.036 15.384 1.00 92.56 283 GLU A C 1
ATOM 2188 O O . GLU A 1 283 ? 2.399 8.604 14.993 1.00 92.56 283 GLU A O 1
ATOM 2193 N N . PRO A 1 284 ? 0.435 9.627 14.540 1.00 92.69 284 PRO A N 1
ATOM 2194 C CA . PRO A 1 284 ? 0.765 9.963 13.160 1.00 92.69 284 PRO A CA 1
ATOM 2195 C C . PRO A 1 284 ? 2.049 10.787 13.054 1.00 92.69 284 PRO A C 1
ATOM 2197 O O . PRO A 1 284 ? 2.296 11.680 13.864 1.00 92.69 284 PRO A O 1
ATOM 2200 N N . THR A 1 285 ? 2.864 10.506 12.041 1.00 90.88 285 THR A N 1
ATOM 2201 C CA . THR A 1 285 ? 4.190 11.117 11.900 1.00 90.88 285 THR A CA 1
ATOM 2202 C C . THR A 1 285 ? 4.595 11.277 10.444 1.00 90.88 285 THR A C 1
ATOM 2204 O O . THR A 1 285 ? 4.076 10.595 9.565 1.00 90.88 285 THR A O 1
ATOM 2207 N N . ASN A 1 286 ? 5.526 12.186 10.177 1.00 87.62 286 ASN A N 1
ATOM 2208 C CA . ASN A 1 286 ? 6.214 12.324 8.894 1.00 87.62 286 ASN A CA 1
ATOM 2209 C C . ASN A 1 286 ? 7.650 11.769 8.943 1.00 87.62 286 ASN A C 1
ATOM 2211 O O . ASN A 1 286 ? 8.471 12.095 8.087 1.00 87.62 286 ASN A O 1
ATOM 2215 N N . GLU A 1 287 ? 7.948 10.931 9.932 1.00 89.00 287 GLU A N 1
ATOM 2216 C CA . GLU A 1 287 ? 9.180 10.155 9.995 1.00 89.00 287 GLU A CA 1
ATOM 2217 C C . GLU A 1 287 ? 9.031 8.842 9.228 1.00 89.00 287 GLU A C 1
ATOM 2219 O O . GLU A 1 287 ? 8.005 8.164 9.304 1.00 89.00 287 GLU A O 1
ATOM 2224 N N . ILE A 1 288 ? 10.090 8.464 8.516 1.00 89.00 288 ILE A N 1
ATOM 2225 C CA . ILE A 1 288 ? 10.163 7.180 7.826 1.00 89.00 288 ILE A CA 1
ATOM 2226 C C . ILE A 1 288 ? 10.293 6.076 8.891 1.00 89.00 288 ILE A C 1
ATOM 2228 O O . ILE A 1 288 ? 11.119 6.215 9.799 1.00 89.00 288 ILE A O 1
ATOM 2232 N N . PRO A 1 289 ? 9.517 4.982 8.817 1.00 92.06 289 PRO A N 1
ATOM 2233 C CA . PRO A 1 289 ? 9.612 3.873 9.764 1.00 92.06 289 PRO A CA 1
ATOM 2234 C C . PRO A 1 289 ? 10.781 2.934 9.434 1.00 92.06 289 PRO A C 1
ATOM 2236 O O . PRO A 1 289 ? 11.251 2.853 8.297 1.00 92.06 289 PRO A O 1
ATOM 2239 N N . PHE A 1 290 ? 11.264 2.188 10.425 1.00 92.62 290 PHE A N 1
ATOM 2240 C CA . PHE A 1 290 ? 12.208 1.090 10.224 1.00 92.62 290 PHE A CA 1
ATOM 2241 C C . PHE A 1 290 ? 11.434 -0.158 9.787 1.00 92.62 290 PHE A C 1
ATOM 2243 O O . PHE A 1 290 ? 11.006 -0.962 10.619 1.00 92.62 290 PHE A O 1
ATOM 2250 N N . PHE A 1 291 ? 11.242 -0.293 8.475 1.00 93.06 291 PHE A N 1
ATOM 2251 C CA . PHE A 1 291 ? 10.555 -1.425 7.860 1.00 93.06 291 PHE A CA 1
ATOM 2252 C C . PHE A 1 291 ? 11.445 -2.136 6.851 1.00 93.06 291 PHE A C 1
ATOM 2254 O O . PHE A 1 291 ? 11.825 -1.556 5.839 1.00 93.06 291 PHE A O 1
ATOM 2261 N N . ASP A 1 292 ? 11.744 -3.400 7.129 1.00 93.06 292 ASP A N 1
ATOM 2262 C CA . ASP A 1 292 ? 12.398 -4.319 6.207 1.00 93.06 292 ASP A CA 1
ATOM 2263 C C . ASP A 1 292 ? 11.329 -4.953 5.319 1.00 93.06 292 ASP A C 1
ATOM 2265 O O . ASP A 1 292 ? 10.416 -5.619 5.812 1.00 93.06 292 ASP A O 1
ATOM 2269 N N . ILE A 1 293 ? 11.431 -4.743 4.013 1.00 93.31 293 ILE A N 1
ATOM 2270 C CA . ILE A 1 293 ? 10.467 -5.231 3.031 1.00 93.31 293 ILE A CA 1
ATOM 2271 C C . ILE A 1 293 ? 11.165 -6.237 2.136 1.00 93.31 293 ILE A C 1
ATOM 2273 O O . ILE A 1 293 ? 12.272 -6.000 1.648 1.00 93.31 293 ILE A O 1
ATOM 2277 N N . GLU A 1 294 ? 10.498 -7.364 1.926 1.00 92.44 294 GLU A N 1
ATOM 2278 C CA . GLU A 1 294 ? 10.947 -8.417 1.039 1.00 92.44 294 GLU A CA 1
ATOM 2279 C C . GLU A 1 294 ? 9.940 -8.646 -0.088 1.00 92.44 294 GLU A C 1
ATOM 2281 O O . GLU A 1 294 ? 8.743 -8.649 0.167 1.00 92.44 294 GLU A O 1
ATOM 2286 N N . ALA A 1 295 ? 10.399 -8.877 -1.317 1.00 90.62 295 ALA A N 1
ATOM 2287 C CA . ALA A 1 295 ? 9.523 -9.221 -2.430 1.00 90.62 295 ALA A CA 1
ATOM 2288 C C . ALA A 1 295 ? 10.031 -10.403 -3.258 1.00 90.62 295 ALA A C 1
ATOM 2290 O O . ALA A 1 295 ? 11.240 -10.613 -3.414 1.00 90.62 295 ALA A O 1
ATOM 2291 N N . ARG A 1 296 ? 9.088 -11.170 -3.809 1.00 89.19 296 ARG A N 1
ATOM 2292 C CA . ARG A 1 296 ? 9.323 -12.404 -4.563 1.00 89.19 296 ARG A CA 1
ATOM 2293 C C . ARG A 1 296 ? 8.395 -12.478 -5.769 1.00 89.19 296 ARG A C 1
ATOM 2295 O O . ARG A 1 296 ? 7.219 -12.139 -5.671 1.00 89.19 296 ARG A O 1
ATOM 2302 N N . ILE A 1 297 ? 8.929 -12.991 -6.872 1.00 88.69 297 ILE A N 1
ATOM 2303 C CA . ILE A 1 297 ? 8.143 -13.542 -7.980 1.00 88.69 297 ILE A CA 1
ATOM 2304 C C . ILE A 1 297 ? 8.255 -15.058 -7.860 1.00 88.69 297 ILE A C 1
ATOM 2306 O O . ILE A 1 297 ? 9.352 -15.575 -7.643 1.00 88.69 297 ILE A O 1
ATOM 2310 N N . ILE A 1 298 ? 7.131 -15.755 -7.955 1.00 89.44 298 ILE A N 1
ATOM 2311 C CA . ILE A 1 298 ? 7.027 -17.203 -7.829 1.00 89.44 298 ILE A CA 1
ATOM 2312 C C . ILE A 1 298 ? 6.513 -17.739 -9.165 1.00 89.44 298 ILE A C 1
ATOM 2314 O O . ILE A 1 298 ? 5.406 -17.418 -9.591 1.00 89.44 298 ILE A O 1
ATOM 2318 N N . ARG A 1 299 ? 7.322 -18.575 -9.815 1.00 88.56 299 ARG A N 1
ATOM 2319 C CA . ARG A 1 299 ? 7.019 -19.225 -11.092 1.00 88.56 299 ARG A CA 1
ATOM 2320 C C . ARG A 1 299 ? 7.227 -20.718 -10.942 1.00 88.56 299 ARG A C 1
ATOM 2322 O O . ARG A 1 299 ? 8.227 -21.145 -10.373 1.00 88.56 299 ARG A O 1
ATOM 2329 N N . ASP A 1 300 ? 6.255 -21.513 -11.378 1.00 89.06 300 ASP A N 1
ATOM 2330 C CA . ASP A 1 300 ? 6.290 -22.975 -11.234 1.00 89.06 300 ASP A CA 1
ATOM 2331 C C . ASP A 1 300 ? 6.603 -23.435 -9.794 1.00 89.06 300 ASP A C 1
ATOM 2333 O O . ASP A 1 300 ? 7.334 -24.398 -9.561 1.00 89.06 300 ASP A O 1
ATOM 2337 N N . LYS A 1 301 ? 6.033 -22.725 -8.805 1.00 88.38 301 LYS A N 1
ATOM 2338 C CA . LYS A 1 301 ? 6.233 -22.937 -7.356 1.00 88.38 301 LYS A CA 1
ATOM 2339 C C . LYS A 1 301 ? 7.664 -22.693 -6.856 1.00 88.38 301 LYS A C 1
ATOM 2341 O O . LYS A 1 301 ? 8.003 -23.113 -5.750 1.00 88.38 301 LYS A O 1
ATOM 2346 N N . GLN A 1 302 ? 8.501 -22.016 -7.636 1.00 86.56 302 GLN A N 1
ATOM 2347 C CA . GLN A 1 302 ? 9.859 -21.636 -7.256 1.00 86.56 302 GLN A CA 1
ATOM 2348 C C . GLN A 1 302 ? 10.012 -20.118 -7.276 1.00 86.56 302 GLN A C 1
ATOM 2350 O O . GLN A 1 302 ? 9.491 -19.441 -8.158 1.00 86.56 302 GLN A O 1
ATOM 2355 N N . THR A 1 303 ? 10.750 -19.574 -6.310 1.00 85.19 303 THR A N 1
ATOM 2356 C CA . THR A 1 303 ? 11.136 -18.160 -6.343 1.00 85.19 303 THR A CA 1
ATOM 2357 C C . THR A 1 303 ? 12.054 -17.919 -7.541 1.00 85.19 303 THR A C 1
ATOM 2359 O O . THR A 1 303 ? 13.090 -18.578 -7.661 1.00 85.19 303 THR A O 1
ATOM 2362 N N . CYS A 1 304 ? 11.692 -16.975 -8.409 1.00 79.06 304 CYS A N 1
ATOM 2363 C CA . CYS A 1 304 ? 12.507 -16.578 -9.552 1.00 79.06 304 CYS A CA 1
ATOM 2364 C C . CYS A 1 304 ? 13.875 -16.046 -9.100 1.00 79.06 304 CYS A C 1
ATOM 2366 O O . CYS A 1 304 ? 13.992 -15.352 -8.088 1.00 79.06 304 CYS A O 1
ATOM 2368 N N . GLU A 1 305 ? 14.921 -16.374 -9.860 1.00 67.56 305 GLU A N 1
ATOM 2369 C CA . GLU A 1 305 ? 16.298 -15.997 -9.536 1.00 67.56 305 GLU A CA 1
ATOM 2370 C C . GLU A 1 305 ? 16.535 -14.492 -9.761 1.00 67.56 305 GLU A C 1
ATOM 2372 O O . GLU A 1 305 ? 16.025 -13.891 -10.710 1.00 67.56 305 GLU A O 1
ATOM 2377 N N . ARG A 1 306 ? 17.368 -13.879 -8.911 1.00 63.62 306 ARG A N 1
ATOM 2378 C CA . ARG A 1 306 ? 17.920 -12.537 -9.112 1.00 63.62 306 ARG A CA 1
ATOM 2379 C C . ARG A 1 306 ? 19.351 -12.606 -9.660 1.00 63.62 306 ARG A C 1
ATOM 2381 O O . ARG A 1 306 ? 20.007 -13.625 -9.547 1.00 63.62 306 ARG A O 1
ATOM 2388 N N . PHE A 1 307 ? 19.851 -11.521 -10.250 1.00 56.88 307 PHE A N 1
ATOM 2389 C CA . PHE A 1 307 ? 21.282 -11.297 -10.442 1.00 56.88 307 PHE A CA 1
ATOM 2390 C C . PHE A 1 307 ? 21.788 -10.207 -9.480 1.00 56.88 307 PHE A C 1
ATOM 2392 O O . PHE A 1 307 ? 21.067 -9.227 -9.231 1.00 56.88 307 PHE A O 1
ATOM 2399 N N . ASP A 1 308 ? 22.980 -10.389 -8.909 1.00 54.78 308 ASP A N 1
ATOM 2400 C CA . ASP A 1 308 ? 23.669 -9.358 -8.125 1.00 54.78 308 ASP A CA 1
ATOM 2401 C C . ASP A 1 308 ? 24.166 -8.207 -9.025 1.00 54.78 308 ASP A C 1
ATOM 2403 O O . ASP A 1 308 ? 24.066 -8.270 -10.252 1.00 54.78 308 ASP A O 1
ATOM 2407 N N . GLY A 1 309 ? 24.699 -7.137 -8.424 1.00 50.12 309 GLY A N 1
ATOM 2408 C CA . GLY A 1 309 ? 25.256 -5.990 -9.160 1.00 50.12 309 GLY A CA 1
ATOM 2409 C C . GLY A 1 309 ? 26.480 -6.316 -10.032 1.00 50.12 309 GLY A C 1
ATOM 2410 O O . GLY A 1 309 ? 26.984 -5.430 -10.710 1.00 50.12 309 GLY A O 1
ATOM 2411 N N . ASN A 1 310 ? 26.951 -7.568 -10.025 1.00 53.84 310 ASN A N 1
ATOM 2412 C CA . ASN A 1 310 ? 28.042 -8.078 -10.853 1.00 53.84 310 ASN A CA 1
ATOM 2413 C C . ASN A 1 310 ? 27.547 -9.099 -11.897 1.00 53.84 310 ASN A C 1
ATOM 2415 O O . ASN A 1 310 ? 28.359 -9.801 -12.502 1.00 53.84 310 ASN A O 1
ATOM 2419 N N . GLY A 1 311 ? 26.229 -9.233 -12.088 1.00 56.94 311 GLY A N 1
ATOM 2420 C CA . GLY A 1 311 ? 25.649 -10.161 -13.059 1.00 56.94 311 GLY A CA 1
ATOM 2421 C C . GLY A 1 311 ? 25.744 -11.638 -12.658 1.00 56.94 311 GLY A C 1
ATOM 2422 O O . GLY A 1 311 ? 25.636 -12.508 -13.522 1.00 56.94 311 GLY A O 1
ATOM 2423 N N . ARG A 1 312 ? 25.937 -11.967 -11.372 1.00 62.47 312 ARG A N 1
ATOM 2424 C CA . ARG A 1 312 ? 25.889 -13.355 -10.877 1.00 62.47 312 ARG A CA 1
ATOM 2425 C C . ARG A 1 312 ? 24.478 -13.731 -10.466 1.00 62.47 312 ARG A C 1
ATOM 2427 O O . ARG A 1 312 ? 23.837 -12.974 -9.748 1.00 62.47 312 ARG A O 1
ATOM 2434 N N . LYS A 1 313 ? 24.025 -14.925 -10.853 1.00 60.38 313 LYS A N 1
ATOM 2435 C CA . LYS A 1 313 ? 22.751 -15.494 -10.392 1.00 60.38 313 LYS A CA 1
ATOM 2436 C C . LYS A 1 313 ? 22.768 -15.704 -8.877 1.00 60.38 313 LYS A C 1
ATOM 2438 O O . LYS A 1 313 ? 23.657 -16.361 -8.345 1.00 60.38 313 LYS A O 1
ATOM 2443 N N . VAL A 1 314 ? 21.749 -15.189 -8.208 1.00 62.12 314 VAL A N 1
ATOM 2444 C CA . VAL A 1 314 ? 21.471 -15.324 -6.783 1.00 62.12 314 VAL A CA 1
ATOM 2445 C C . VAL A 1 314 ? 19.994 -15.679 -6.628 1.00 62.12 314 VAL A C 1
ATOM 2447 O O . VAL A 1 314 ? 19.113 -14.929 -7.038 1.00 62.12 314 VAL A O 1
ATOM 2450 N N . ARG A 1 315 ? 19.693 -16.822 -6.012 1.00 61.16 315 ARG A N 1
ATOM 2451 C CA . ARG A 1 315 ? 18.320 -17.234 -5.670 1.00 61.16 315 ARG A CA 1
ATOM 2452 C C . ARG A 1 315 ? 17.836 -16.537 -4.398 1.00 61.16 315 ARG A C 1
ATOM 2454 O O . ARG A 1 315 ? 17.472 -17.201 -3.433 1.00 61.16 315 ARG A O 1
ATOM 2461 N N . GLU A 1 316 ? 17.884 -15.210 -4.369 1.00 64.62 316 GLU A N 1
ATOM 2462 C CA . GLU A 1 316 ? 17.498 -14.428 -3.194 1.00 64.62 316 GLU A CA 1
ATOM 2463 C C . GLU A 1 316 ? 16.378 -13.432 -3.507 1.00 64.62 316 GLU A C 1
ATOM 2465 O O . GLU A 1 316 ? 16.335 -12.867 -4.605 1.00 64.62 316 GLU A O 1
ATOM 2470 N N . PRO A 1 317 ? 15.467 -13.210 -2.544 1.00 71.44 317 PRO A N 1
ATOM 2471 C CA . PRO A 1 317 ? 14.378 -12.261 -2.695 1.00 71.44 317 PRO A CA 1
ATOM 2472 C C . PRO A 1 317 ? 14.889 -10.814 -2.746 1.00 71.44 317 PRO A C 1
ATOM 2474 O O . PRO A 1 317 ? 15.986 -10.491 -2.281 1.00 71.44 317 PRO A O 1
ATOM 2477 N N . TYR A 1 318 ? 14.072 -9.909 -3.285 1.00 78.31 318 TYR A N 1
ATOM 2478 C CA . TYR A 1 318 ? 14.341 -8.475 -3.200 1.00 78.31 318 TYR A CA 1
ATOM 2479 C C . TYR A 1 318 ? 14.194 -8.039 -1.753 1.00 78.31 318 TYR A C 1
ATOM 2481 O O . TYR A 1 318 ? 13.156 -8.304 -1.167 1.00 78.31 318 TYR A O 1
ATOM 2489 N N . ARG A 1 319 ? 15.196 -7.369 -1.184 1.00 86.06 319 ARG A N 1
ATOM 2490 C CA . ARG A 1 319 ? 15.133 -6.821 0.171 1.00 86.06 319 ARG A CA 1
AT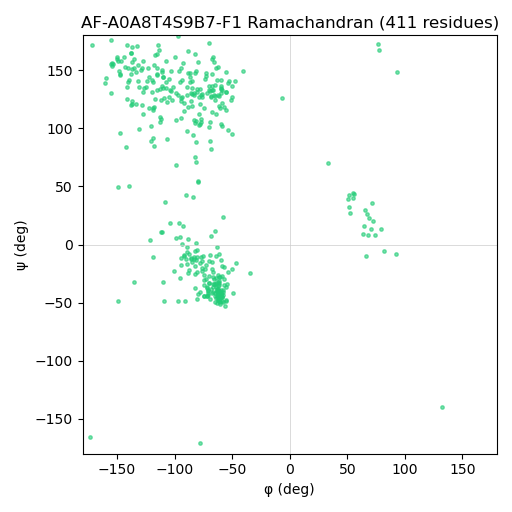OM 2491 C C . ARG A 1 319 ? 15.588 -5.378 0.172 1.00 86.06 319 ARG A C 1
ATOM 2493 O O . ARG A 1 319 ? 16.603 -5.054 -0.444 1.00 86.06 319 ARG A O 1
ATOM 2500 N N . PHE A 1 320 ? 14.852 -4.541 0.878 1.00 87.81 320 PHE A N 1
ATOM 2501 C CA . PHE A 1 320 ? 15.228 -3.162 1.149 1.00 87.81 320 PHE A CA 1
ATOM 2502 C C . PHE A 1 320 ? 14.637 -2.733 2.487 1.00 87.81 320 PHE A C 1
ATOM 2504 O O . PHE A 1 320 ? 13.683 -3.335 2.978 1.00 87.81 320 PHE A O 1
ATOM 2511 N N . ASN A 1 321 ? 15.212 -1.692 3.077 1.00 91.38 321 ASN A N 1
ATOM 2512 C CA . ASN A 1 321 ? 14.681 -1.092 4.291 1.00 91.38 321 ASN A CA 1
ATOM 2513 C C . ASN A 1 321 ? 14.135 0.300 3.971 1.00 91.38 321 ASN A C 1
ATOM 2515 O O . ASN A 1 321 ? 14.780 1.071 3.262 1.00 91.38 321 ASN A O 1
ATOM 2519 N N . ALA A 1 322 ? 12.965 0.645 4.502 1.00 90.94 322 ALA A N 1
ATOM 2520 C CA . ALA A 1 322 ? 12.340 1.942 4.280 1.00 90.94 322 ALA A CA 1
ATOM 2521 C C . ALA A 1 322 ? 13.225 3.132 4.698 1.00 90.94 322 ALA A C 1
ATOM 2523 O O . ALA A 1 322 ? 13.183 4.156 4.027 1.00 90.94 322 ALA A O 1
ATOM 2524 N N . GLN A 1 323 ? 14.108 2.985 5.694 1.00 88.50 323 GLN A N 1
ATOM 2525 C CA . GLN A 1 323 ? 15.094 4.011 6.085 1.00 88.50 323 GLN A CA 1
ATOM 2526 C C . GLN A 1 323 ? 16.071 4.403 4.967 1.00 88.50 323 GLN A C 1
ATOM 2528 O O . GLN A 1 323 ? 16.784 5.390 5.097 1.00 88.50 323 GLN A O 1
ATOM 2533 N N . GLN A 1 324 ? 16.136 3.637 3.876 1.00 88.19 324 GLN A N 1
ATOM 2534 C CA . GLN A 1 324 ? 16.963 3.961 2.714 1.00 88.19 324 GLN A CA 1
ATOM 2535 C C . GLN A 1 324 ? 16.315 5.003 1.782 1.00 88.19 324 GLN A C 1
ATOM 2537 O O . GLN A 1 324 ? 16.956 5.405 0.805 1.00 88.19 324 GLN A O 1
ATOM 2542 N N . ILE A 1 325 ? 15.072 5.431 2.052 1.00 86.56 325 ILE A N 1
ATOM 2543 C CA . ILE A 1 325 ? 14.466 6.603 1.405 1.00 86.56 325 ILE A CA 1
ATOM 2544 C C . ILE A 1 325 ? 15.346 7.818 1.699 1.00 86.56 325 ILE A C 1
ATOM 2546 O O . ILE A 1 325 ? 15.731 8.057 2.842 1.00 86.56 325 ILE A O 1
ATOM 2550 N N . VAL A 1 326 ? 15.646 8.605 0.666 1.00 82.06 326 VAL A N 1
ATOM 2551 C CA . VAL A 1 326 ? 16.478 9.807 0.783 1.00 82.06 326 VAL A CA 1
ATOM 2552 C C . VAL A 1 326 ? 15.894 10.760 1.834 1.00 82.06 326 VAL A C 1
ATOM 2554 O O . VAL A 1 326 ? 14.700 11.075 1.830 1.00 82.06 326 VAL A O 1
ATOM 2557 N N . THR A 1 327 ? 16.740 11.238 2.745 1.00 72.69 327 THR A N 1
ATOM 2558 C CA . THR A 1 327 ? 16.345 12.153 3.823 1.00 72.69 327 THR A CA 1
ATOM 2559 C C . THR A 1 327 ? 15.630 13.392 3.280 1.00 72.69 327 THR A C 1
ATOM 2561 O O . THR A 1 327 ? 16.023 13.956 2.264 1.00 72.69 327 THR A O 1
ATOM 2564 N N . GLY A 1 328 ? 14.565 13.829 3.959 1.00 74.88 328 GLY A N 1
ATOM 2565 C CA . GLY A 1 328 ? 13.770 14.995 3.551 1.00 74.88 328 GLY A CA 1
ATOM 2566 C C . GLY A 1 328 ? 12.723 14.711 2.468 1.00 74.88 328 GLY A C 1
ATOM 2567 O O . GLY A 1 328 ? 11.888 15.574 2.192 1.00 74.88 328 GLY A O 1
ATOM 2568 N N . THR A 1 329 ? 12.685 13.498 1.903 1.00 80.12 329 THR A N 1
ATOM 2569 C CA . THR A 1 329 ? 11.718 13.159 0.848 1.00 80.12 329 THR A CA 1
ATOM 2570 C C . THR A 1 329 ? 10.269 13.242 1.336 1.00 80.12 329 THR A C 1
ATOM 2572 O O . THR A 1 329 ? 9.440 13.768 0.605 1.00 80.12 329 THR A O 1
ATOM 2575 N N . TYR A 1 330 ? 9.935 12.833 2.570 1.00 86.56 330 TYR A N 1
ATOM 2576 C CA . TYR A 1 330 ? 8.555 12.961 3.081 1.00 86.56 330 TYR A CA 1
ATOM 2577 C C . TYR A 1 330 ? 8.082 14.424 3.100 1.00 86.56 330 TYR A C 1
ATOM 2579 O O . TYR A 1 330 ? 6.971 14.712 2.657 1.00 86.56 330 TYR A O 1
ATOM 2587 N N . ASP A 1 331 ? 8.931 15.369 3.523 1.00 86.00 331 ASP A N 1
ATOM 2588 C CA . ASP A 1 331 ? 8.603 16.803 3.479 1.00 86.00 331 ASP A CA 1
ATOM 2589 C C . ASP A 1 331 ? 8.289 17.260 2.047 1.00 86.00 331 ASP A C 1
ATOM 2591 O O . ASP A 1 331 ? 7.270 17.921 1.819 1.00 86.00 331 ASP A O 1
ATOM 2595 N N . LEU A 1 332 ? 9.110 16.839 1.076 1.00 87.69 332 LEU A N 1
ATOM 2596 C CA . LEU A 1 332 ? 8.887 17.107 -0.344 1.00 87.69 332 LEU A CA 1
ATOM 2597 C C . LEU A 1 332 ? 7.593 16.484 -0.868 1.00 87.69 332 LEU A C 1
ATOM 2599 O O . LEU A 1 332 ? 6.869 17.157 -1.596 1.00 87.69 332 LEU A O 1
ATOM 2603 N N . MET A 1 333 ? 7.271 15.246 -0.488 1.00 89.69 333 MET A N 1
ATOM 2604 C CA . MET A 1 333 ? 6.025 14.577 -0.877 1.00 89.69 333 MET A CA 1
ATOM 2605 C C . MET A 1 333 ? 4.809 15.400 -0.433 1.00 89.69 333 MET A C 1
ATOM 2607 O O . MET A 1 333 ? 3.945 15.726 -1.250 1.00 89.69 333 MET A O 1
ATOM 2611 N N . PHE A 1 334 ? 4.775 15.823 0.838 1.00 89.38 334 PHE A N 1
ATOM 2612 C CA . PHE A 1 334 ? 3.697 16.671 1.353 1.00 89.38 334 PHE A CA 1
ATOM 2613 C C . PHE A 1 334 ? 3.643 18.030 0.648 1.00 89.38 334 PHE A C 1
ATOM 2615 O O . PHE A 1 334 ? 2.559 18.482 0.285 1.00 89.38 334 PHE A O 1
ATOM 2622 N N . ARG A 1 335 ? 4.790 18.686 0.430 1.00 85.75 335 ARG A N 1
ATOM 2623 C CA . ARG A 1 335 ? 4.852 20.004 -0.229 1.00 85.75 335 ARG A CA 1
ATOM 2624 C C . ARG A 1 335 ? 4.379 19.956 -1.674 1.00 85.75 335 ARG A C 1
ATOM 2626 O O . ARG A 1 335 ? 3.589 20.808 -2.066 1.00 85.75 335 ARG A O 1
ATOM 2633 N N . THR A 1 336 ? 4.834 18.966 -2.437 1.00 84.12 336 THR A N 1
ATOM 2634 C CA . THR A 1 336 ? 4.424 18.753 -3.830 1.00 84.12 336 THR A CA 1
ATOM 2635 C C . THR A 1 336 ? 2.915 18.572 -3.933 1.00 84.12 336 THR A C 1
ATOM 2637 O O . THR A 1 336 ? 2.273 19.160 -4.797 1.00 84.12 336 THR A O 1
ATOM 2640 N N . MET A 1 337 ? 2.336 17.797 -3.020 1.00 84.12 337 MET A N 1
ATOM 2641 C CA . MET A 1 337 ? 0.912 17.485 -3.051 1.00 84.12 337 MET A CA 1
ATOM 2642 C C . MET A 1 337 ? 0.024 18.599 -2.474 1.00 84.12 337 MET A C 1
ATOM 2644 O O . MET A 1 337 ? -1.136 18.708 -2.863 1.00 84.12 337 MET A O 1
ATOM 2648 N N . ASN A 1 338 ? 0.546 19.468 -1.601 1.00 77.12 338 ASN A N 1
ATOM 2649 C CA . ASN A 1 338 ? -0.220 20.573 -1.009 1.00 77.12 338 ASN A CA 1
ATOM 2650 C C . ASN A 1 338 ? -0.766 21.563 -2.058 1.00 77.12 338 ASN A C 1
ATOM 2652 O O . ASN A 1 338 ? -1.800 22.187 -1.845 1.00 77.12 338 ASN A O 1
ATOM 2656 N N . SER A 1 339 ? -0.097 21.698 -3.206 1.00 68.62 339 SER A N 1
ATOM 2657 C CA . SER A 1 339 ? -0.517 22.598 -4.288 1.00 68.62 339 SER A CA 1
ATOM 2658 C C . SER A 1 339 ? -1.592 22.017 -5.218 1.00 68.62 339 SER A C 1
ATOM 2660 O O . SER A 1 339 ? -2.088 22.744 -6.074 1.00 68.62 339 SER A O 1
ATOM 2662 N N . ASN A 1 340 ? -1.976 20.746 -5.060 1.00 65.19 340 ASN A N 1
ATOM 2663 C CA . ASN A 1 340 ? -2.846 20.035 -6.008 1.00 65.19 340 ASN A CA 1
ATOM 2664 C C . ASN A 1 340 ? -4.352 20.097 -5.673 1.00 65.19 340 ASN A C 1
ATOM 2666 O O . ASN A 1 340 ? -5.102 19.280 -6.203 1.00 65.19 340 ASN A O 1
ATOM 2670 N N . ASP A 1 341 ? -4.783 21.011 -4.787 1.00 58.31 341 ASP A N 1
ATOM 2671 C CA . ASP A 1 341 ? -6.158 21.129 -4.253 1.00 58.31 341 ASP A CA 1
ATOM 2672 C C . ASP A 1 341 ? -6.855 19.764 -4.110 1.00 58.31 341 ASP A C 1
ATOM 2674 O O . ASP A 1 341 ? -7.728 19.329 -4.875 1.00 58.31 341 ASP A O 1
ATOM 2678 N N . ILE A 1 342 ? -6.362 18.994 -3.148 1.00 60.25 342 ILE A N 1
ATOM 2679 C CA . ILE A 1 342 ? -6.842 17.642 -2.936 1.00 60.25 342 ILE A CA 1
ATOM 2680 C C . ILE A 1 342 ? -8.182 17.759 -2.207 1.00 60.25 342 ILE A C 1
ATOM 2682 O O . ILE A 1 342 ? -8.233 18.010 -1.009 1.00 60.25 342 ILE A O 1
ATOM 2686 N N . HIS A 1 343 ? -9.282 17.560 -2.943 1.00 55.72 343 HIS A N 1
ATOM 2687 C CA . HIS A 1 343 ? -10.644 17.546 -2.381 1.00 55.72 343 HIS A CA 1
ATOM 2688 C C . HIS A 1 343 ? -10.834 16.627 -1.152 1.00 55.72 343 HIS A C 1
ATOM 2690 O O . HIS A 1 343 ? -11.773 16.830 -0.386 1.00 55.72 343 HIS A O 1
ATOM 2696 N N . ARG A 1 344 ? -9.960 15.629 -0.949 1.00 64.12 344 ARG A N 1
ATOM 2697 C CA . ARG A 1 344 ? -9.905 14.791 0.258 1.00 64.12 344 ARG A CA 1
ATOM 2698 C C . ARG A 1 344 ? -8.758 15.196 1.174 1.00 64.12 344 ARG A C 1
ATOM 2700 O O . ARG A 1 344 ? -7.699 15.613 0.717 1.00 64.12 344 ARG A O 1
ATOM 2707 N N . THR A 1 345 ? -8.953 15.001 2.477 1.00 76.19 345 THR A N 1
ATOM 2708 C CA . THR A 1 345 ? -7.890 15.216 3.466 1.00 76.19 345 THR A CA 1
ATOM 2709 C C . THR A 1 345 ? -6.798 14.151 3.346 1.00 76.19 345 THR A C 1
ATOM 2711 O O . THR A 1 345 ? -5.626 14.468 3.561 1.00 76.19 345 THR A O 1
ATOM 2714 N N . HIS A 1 346 ? -7.168 12.919 2.976 1.00 87.81 346 HIS A N 1
ATOM 2715 C CA . HIS A 1 346 ? -6.233 11.806 2.840 1.00 87.81 346 HIS A CA 1
ATOM 2716 C C . HIS A 1 346 ? -6.009 11.357 1.394 1.00 87.81 346 HIS A C 1
ATOM 2718 O O . HIS A 1 346 ? -6.936 11.316 0.584 1.00 87.81 346 HIS A O 1
ATOM 2724 N N . VAL A 1 347 ? -4.768 10.963 1.114 1.00 88.12 347 VAL A N 1
ATOM 2725 C CA . VAL A 1 347 ? -4.317 10.306 -0.120 1.00 88.12 347 VAL A CA 1
ATOM 2726 C C . VAL A 1 347 ? -3.484 9.096 0.268 1.00 88.12 347 VAL A C 1
ATOM 2728 O O . VAL A 1 347 ? -2.706 9.177 1.216 1.00 88.12 347 VAL A O 1
ATOM 2731 N N . PHE A 1 348 ? -3.614 7.983 -0.448 1.00 92.31 348 PHE A N 1
ATOM 2732 C CA . PHE A 1 348 ? -2.642 6.903 -0.317 1.00 92.31 348 PHE A CA 1
ATOM 2733 C C . PHE A 1 348 ? -1.478 7.128 -1.293 1.00 92.31 348 PHE A C 1
ATOM 2735 O O . PHE A 1 348 ? -1.674 7.206 -2.507 1.00 92.31 348 PHE A O 1
ATOM 2742 N N . GLY A 1 349 ? -0.273 7.284 -0.746 1.00 92.12 349 GLY A N 1
ATOM 2743 C CA . GLY A 1 349 ? 0.963 7.498 -1.494 1.00 92.12 349 GLY A CA 1
ATOM 2744 C C . GLY A 1 349 ? 1.877 6.282 -1.405 1.00 92.12 349 GLY A C 1
ATOM 2745 O O . GLY A 1 349 ? 2.068 5.745 -0.316 1.00 92.12 349 GLY A O 1
ATOM 2746 N N . THR A 1 350 ? 2.453 5.857 -2.528 1.00 93.31 350 THR A N 1
ATOM 2747 C CA . THR A 1 350 ? 3.498 4.825 -2.571 1.00 93.31 350 THR A CA 1
ATOM 2748 C C . THR A 1 350 ? 4.875 5.486 -2.685 1.00 93.31 350 THR A C 1
ATOM 2750 O O . THR A 1 350 ? 5.039 6.443 -3.443 1.00 93.31 350 THR A O 1
ATOM 2753 N N . PHE A 1 351 ? 5.829 5.093 -1.838 1.00 92.44 351 PHE A N 1
ATOM 2754 C CA . PHE A 1 351 ? 7.034 5.883 -1.542 1.00 92.44 351 PHE A CA 1
ATOM 2755 C C . PHE A 1 351 ? 8.267 5.499 -2.358 1.00 92.44 351 PHE A C 1
ATOM 2757 O O . PHE A 1 351 ? 9.377 5.863 -1.967 1.00 92.44 351 PHE A O 1
ATOM 2764 N N . GLY A 1 352 ? 8.086 4.800 -3.473 1.00 87.00 352 GLY A N 1
ATOM 2765 C CA . GLY A 1 352 ? 9.130 4.426 -4.414 1.00 87.00 352 GLY A CA 1
ATOM 2766 C C . GLY A 1 352 ? 9.720 3.044 -4.143 1.00 87.00 352 GLY A C 1
ATOM 2767 O O . GLY A 1 352 ? 9.818 2.580 -3.006 1.00 87.00 352 GLY A O 1
ATOM 2768 N N . ALA A 1 353 ? 10.135 2.372 -5.212 1.00 81.44 353 ALA A N 1
ATOM 2769 C CA . ALA A 1 353 ? 10.719 1.045 -5.120 1.00 81.44 353 ALA A CA 1
ATOM 2770 C C . ALA A 1 353 ? 12.151 1.098 -4.575 1.00 81.44 353 ALA A C 1
ATOM 2772 O O . ALA A 1 353 ? 13.064 1.639 -5.218 1.00 81.44 353 ALA A O 1
ATOM 2773 N N . GLY A 1 354 ? 12.365 0.477 -3.412 1.00 68.88 354 GLY A N 1
ATOM 2774 C CA . GLY A 1 354 ? 13.697 0.285 -2.828 1.00 68.88 354 GLY A CA 1
ATOM 2775 C C . GLY A 1 354 ? 14.506 -0.823 -3.499 1.00 68.88 354 GLY A C 1
ATOM 2776 O O . GLY A 1 354 ? 15.726 -0.887 -3.347 1.00 68.88 354 GLY A O 1
ATOM 2777 N N . ALA A 1 355 ? 13.846 -1.653 -4.305 1.00 67.94 355 ALA A N 1
ATOM 2778 C CA . ALA A 1 355 ? 14.477 -2.636 -5.161 1.00 67.94 355 ALA A CA 1
ATOM 2779 C C . ALA A 1 355 ? 13.796 -2.638 -6.531 1.00 67.94 355 ALA A C 1
ATOM 2781 O O . ALA A 1 355 ? 12.605 -2.913 -6.635 1.00 67.94 355 ALA A O 1
ATOM 2782 N N . VAL A 1 356 ? 14.569 -2.356 -7.578 1.00 65.19 356 VAL A N 1
ATOM 2783 C CA . VAL A 1 356 ? 14.110 -2.454 -8.965 1.00 65.19 356 VAL A CA 1
ATOM 2784 C C . VAL A 1 356 ? 14.696 -3.736 -9.561 1.00 65.19 356 VAL A C 1
ATOM 2786 O O . VAL A 1 356 ? 15.890 -4.012 -9.380 1.00 65.19 356 VAL A O 1
ATOM 2789 N N . PRO A 1 357 ? 13.893 -4.565 -10.237 1.00 57.47 357 PRO A N 1
ATOM 2790 C CA . PRO A 1 357 ? 14.401 -5.716 -10.965 1.00 57.47 357 PRO A CA 1
ATOM 2791 C C . PRO A 1 357 ? 15.477 -5.316 -11.989 1.00 57.47 357 PRO A C 1
ATOM 2793 O O . PRO A 1 357 ? 15.187 -4.600 -12.936 1.00 57.47 357 PRO A O 1
ATOM 2796 N N . SER A 1 358 ? 16.727 -5.776 -11.815 1.00 50.34 358 SER A N 1
ATOM 2797 C CA . SER A 1 358 ? 17.738 -5.727 -12.890 1.00 50.34 358 SER A CA 1
ATOM 2798 C C . SER A 1 358 ? 17.341 -6.676 -14.026 1.00 50.34 358 SER A C 1
ATOM 2800 O O . SER A 1 358 ? 16.966 -7.817 -13.767 1.00 50.34 358 SER A O 1
ATOM 2802 N N . ASN A 1 359 ? 17.395 -6.218 -15.272 1.00 50.78 359 ASN A N 1
ATOM 2803 C CA . ASN A 1 359 ? 16.550 -6.711 -16.372 1.00 50.78 359 ASN A CA 1
ATOM 2804 C C . ASN A 1 359 ? 17.026 -7.968 -17.105 1.00 50.78 359 ASN A C 1
ATOM 2806 O O . ASN A 1 359 ? 16.911 -8.081 -18.327 1.00 50.78 359 ASN A O 1
ATOM 2810 N N . HIS A 1 360 ? 17.539 -8.949 -16.379 1.00 50.59 360 HIS A N 1
ATOM 2811 C CA . HIS A 1 360 ? 17.648 -10.280 -16.959 1.00 50.59 360 HIS A CA 1
ATOM 2812 C C . HIS A 1 360 ? 16.247 -10.910 -17.027 1.00 50.59 360 HIS A C 1
ATOM 2814 O O . HIS A 1 360 ? 15.431 -10.704 -16.126 1.00 50.59 360 HIS A O 1
ATOM 2820 N N . SER A 1 361 ? 15.977 -11.658 -18.103 1.00 50.50 361 SER A N 1
ATOM 2821 C CA . SER A 1 361 ? 14.676 -12.227 -18.523 1.00 50.50 361 SER A CA 1
ATOM 2822 C C . SER A 1 361 ? 13.851 -12.937 -17.447 1.00 50.50 361 SER A C 1
ATOM 2824 O O . SER A 1 361 ? 12.666 -13.190 -17.636 1.00 50.50 361 SER A O 1
ATOM 2826 N N . ASP A 1 362 ? 14.468 -13.271 -16.322 1.00 55.72 362 ASP A N 1
ATOM 2827 C CA . ASP A 1 362 ? 13.898 -14.122 -15.288 1.00 55.72 362 ASP A CA 1
ATOM 2828 C C . ASP A 1 362 ? 13.110 -13.307 -14.239 1.00 55.72 362 ASP A C 1
ATOM 2830 O O . ASP A 1 362 ? 12.512 -13.885 -13.336 1.00 55.72 362 ASP A O 1
ATOM 2834 N N . LYS A 1 363 ? 13.070 -11.969 -14.369 1.00 60.97 363 LYS A N 1
ATOM 2835 C CA . LYS A 1 363 ? 12.483 -11.044 -13.380 1.00 60.97 363 LYS A CA 1
ATOM 2836 C C . LYS A 1 363 ? 11.352 -10.150 -13.887 1.00 60.97 363 LYS A C 1
ATOM 2838 O O . LYS A 1 363 ? 10.867 -9.301 -13.139 1.00 60.97 363 LYS A O 1
ATOM 2843 N N . THR A 1 364 ? 10.940 -10.318 -15.135 1.00 78.62 364 THR A N 1
ATOM 2844 C CA . THR A 1 364 ? 9.672 -9.766 -15.606 1.00 78.62 364 THR A CA 1
ATOM 2845 C C . THR A 1 364 ? 8.550 -10.712 -15.214 1.00 78.62 364 THR A C 1
ATOM 2847 O O . THR A 1 364 ? 8.731 -11.934 -15.179 1.00 78.62 364 THR A O 1
ATOM 2850 N N . TYR A 1 365 ? 7.385 -10.146 -14.943 1.00 85.44 365 TYR A N 1
ATOM 2851 C CA . TYR A 1 365 ? 6.164 -10.908 -14.804 1.00 85.44 365 TYR A CA 1
ATOM 2852 C C . TYR A 1 365 ? 5.848 -11.666 -16.091 1.00 85.44 365 TYR A C 1
ATOM 2854 O O . TYR A 1 365 ? 5.914 -11.121 -17.196 1.00 85.44 365 TYR A O 1
ATOM 2862 N N . LEU A 1 366 ? 5.450 -12.921 -15.924 1.00 85.31 366 LEU A N 1
ATOM 2863 C CA . LEU A 1 366 ? 4.799 -13.730 -16.935 1.00 85.31 366 LEU A CA 1
ATOM 2864 C C . LEU A 1 366 ? 3.370 -14.064 -16.491 1.00 85.31 366 LEU A C 1
ATOM 2866 O O . LEU A 1 366 ? 3.079 -14.136 -15.294 1.00 85.31 366 LEU A O 1
ATOM 2870 N N . PRO A 1 367 ? 2.447 -14.279 -17.440 1.00 86.19 367 PRO A N 1
ATOM 2871 C CA . PRO A 1 367 ? 1.095 -14.704 -17.110 1.00 86.19 367 PRO A CA 1
ATOM 2872 C C . PRO A 1 367 ? 1.131 -16.041 -16.366 1.00 86.19 367 PRO A C 1
ATOM 2874 O O . PRO A 1 367 ? 1.768 -16.984 -16.829 1.00 86.19 367 PRO A O 1
ATOM 2877 N N . GLY A 1 368 ? 0.425 -16.123 -15.237 1.00 87.19 368 GLY A N 1
ATOM 2878 C CA . GLY A 1 368 ? 0.442 -17.302 -14.367 1.00 87.19 368 GLY A CA 1
ATOM 2879 C C . GLY A 1 368 ? 1.475 -17.252 -13.240 1.00 87.19 368 GLY A C 1
ATOM 2880 O O . GLY A 1 368 ? 1.404 -18.100 -12.355 1.00 87.19 368 GLY A O 1
ATOM 2881 N N . ASP A 1 369 ? 2.370 -16.259 -13.222 1.00 91.00 369 ASP A N 1
ATOM 2882 C CA . ASP A 1 369 ? 3.213 -16.008 -12.054 1.00 91.00 369 ASP A CA 1
ATOM 2883 C C . ASP A 1 369 ? 2.369 -15.642 -10.827 1.00 91.00 369 ASP A C 1
ATOM 2885 O O . ASP A 1 369 ? 1.290 -15.044 -10.922 1.00 91.00 369 ASP A O 1
ATOM 2889 N N . GLU A 1 370 ? 2.925 -15.939 -9.661 1.00 93.69 370 GLU A N 1
ATOM 2890 C CA . GLU A 1 370 ? 2.505 -15.402 -8.375 1.00 93.69 370 GLU A CA 1
ATOM 2891 C C . GLU A 1 370 ? 3.548 -14.401 -7.870 1.00 93.69 370 GLU A C 1
ATOM 2893 O O . GLU A 1 370 ? 4.717 -14.414 -8.263 1.00 93.69 370 GLU A O 1
ATOM 2898 N N . TRP A 1 371 ? 3.130 -13.512 -6.981 1.00 92.88 371 TRP A N 1
ATOM 2899 C CA . TRP A 1 371 ? 4.010 -12.551 -6.341 1.00 92.88 371 TRP A CA 1
ATOM 2900 C C . TRP A 1 371 ? 3.653 -12.369 -4.875 1.00 92.88 371 TRP A C 1
ATOM 2902 O O . TRP A 1 371 ? 2.507 -12.539 -4.456 1.00 92.88 371 TRP A O 1
ATOM 2912 N N . GLU A 1 372 ? 4.664 -12.013 -4.093 1.00 94.38 372 GLU A N 1
ATOM 2913 C CA . GLU A 1 372 ? 4.552 -11.789 -2.659 1.00 94.38 372 GLU A CA 1
ATOM 2914 C C . GLU A 1 372 ? 5.430 -10.602 -2.258 1.00 94.38 372 GLU A C 1
ATOM 2916 O O . GLU A 1 372 ? 6.577 -10.504 -2.694 1.00 94.38 372 GLU A O 1
ATOM 2921 N N . ILE A 1 373 ? 4.892 -9.711 -1.424 1.00 95.06 373 ILE A N 1
ATOM 2922 C CA . ILE A 1 373 ? 5.611 -8.616 -0.770 1.00 95.06 373 ILE A CA 1
ATOM 2923 C C . ILE A 1 373 ? 5.319 -8.701 0.725 1.00 95.06 373 ILE A C 1
ATOM 2925 O O . ILE A 1 373 ? 4.164 -8.627 1.139 1.00 95.06 373 ILE A O 1
ATOM 2929 N N . VAL A 1 374 ? 6.356 -8.867 1.537 1.00 95.12 374 VAL A N 1
ATOM 2930 C CA . VAL A 1 374 ? 6.257 -9.118 2.975 1.00 95.12 374 VAL A CA 1
ATOM 2931 C C . VAL A 1 374 ? 6.943 -8.006 3.744 1.00 95.12 374 VAL A C 1
ATOM 2933 O O . VAL A 1 374 ? 8.099 -7.677 3.479 1.00 95.12 374 VAL A O 1
ATOM 2936 N N . LEU A 1 375 ? 6.257 -7.471 4.750 1.00 94.12 375 LEU A N 1
ATOM 2937 C CA . LEU A 1 375 ? 6.913 -6.715 5.806 1.00 94.12 375 LEU A CA 1
ATOM 2938 C C . LEU A 1 375 ? 7.592 -7.698 6.767 1.00 94.12 375 LEU A C 1
ATOM 2940 O O . LEU A 1 375 ? 6.938 -8.376 7.555 1.00 94.12 375 LEU A O 1
ATOM 2944 N N . MET A 1 376 ? 8.916 -7.773 6.737 1.00 92.31 376 MET A N 1
ATOM 2945 C CA . MET A 1 376 ? 9.682 -8.768 7.495 1.00 92.31 376 MET A CA 1
ATOM 2946 C C . MET A 1 376 ? 9.610 -8.553 9.011 1.00 92.31 376 MET A C 1
ATOM 2948 O O . MET A 1 376 ? 9.842 -9.485 9.779 1.00 92.31 376 MET A O 1
ATOM 2952 N N . ASN A 1 377 ? 9.269 -7.339 9.454 1.00 89.31 377 ASN A N 1
ATOM 2953 C CA . ASN A 1 377 ? 9.075 -7.027 10.871 1.00 89.31 377 ASN A CA 1
ATOM 2954 C C . ASN A 1 377 ? 7.811 -7.675 11.460 1.00 89.31 377 ASN A C 1
ATOM 2956 O O . ASN A 1 377 ? 7.787 -7.950 12.657 1.00 89.31 377 ASN A O 1
ATOM 2960 N N . ASP A 1 378 ? 6.790 -7.935 10.638 1.00 88.12 378 ASP A N 1
ATOM 2961 C CA . ASP A 1 378 ? 5.615 -8.736 10.993 1.00 88.12 378 ASP A CA 1
ATOM 2962 C C . ASP A 1 378 ? 5.128 -9.475 9.730 1.00 88.12 378 ASP A C 1
ATOM 2964 O O . ASP A 1 378 ? 4.356 -8.914 8.947 1.00 88.12 378 ASP A O 1
ATOM 2968 N N . PRO A 1 379 ? 5.532 -10.745 9.527 1.00 85.69 379 PRO A N 1
ATOM 2969 C CA . PRO A 1 379 ? 5.170 -11.520 8.339 1.00 85.69 379 PRO A CA 1
ATOM 2970 C C . PRO A 1 379 ? 3.665 -11.755 8.137 1.00 85.69 379 PRO A C 1
ATOM 2972 O O . PRO A 1 379 ? 3.265 -12.243 7.080 1.00 85.69 379 PRO A O 1
ATOM 2975 N N . SER A 1 380 ? 2.809 -11.407 9.111 1.00 84.50 380 SER A N 1
ATOM 2976 C CA . SER A 1 380 ? 1.354 -11.370 8.899 1.00 84.50 380 SER A CA 1
ATOM 2977 C C . SER A 1 380 ? 0.906 -10.234 7.962 1.00 84.50 380 SER A C 1
ATOM 2979 O O . SER A 1 380 ? -0.247 -10.210 7.528 1.00 84.50 380 SER A O 1
ATOM 2981 N N . PHE A 1 381 ? 1.814 -9.318 7.610 1.00 91.44 381 PHE A N 1
ATOM 2982 C CA . PHE A 1 381 ? 1.669 -8.320 6.552 1.00 91.44 381 PHE A CA 1
ATOM 2983 C C . PHE A 1 381 ? 2.373 -8.791 5.278 1.00 91.44 381 PHE A C 1
ATOM 2985 O O . PHE A 1 381 ? 3.391 -8.243 4.855 1.00 91.44 381 PHE A O 1
ATOM 2992 N N . ALA A 1 382 ? 1.808 -9.831 4.673 1.00 94.19 382 ALA A N 1
ATOM 2993 C CA . ALA A 1 382 ? 2.244 -10.350 3.388 1.00 94.19 382 ALA A CA 1
ATOM 2994 C C . ALA A 1 382 ? 1.159 -10.097 2.338 1.00 94.19 382 ALA A C 1
ATOM 2996 O O . ALA A 1 382 ? 0.083 -10.696 2.375 1.00 94.19 382 ALA A O 1
ATOM 2997 N N . LEU A 1 383 ? 1.437 -9.180 1.417 1.00 96.62 383 LEU A N 1
ATOM 2998 C CA . LEU A 1 383 ? 0.588 -8.897 0.272 1.00 96.62 383 LEU A CA 1
ATOM 2999 C C . LEU A 1 383 ? 0.943 -9.869 -0.849 1.00 96.62 383 LEU A C 1
ATOM 3001 O O . LEU A 1 383 ? 2.095 -9.944 -1.267 1.00 96.62 383 LEU A O 1
ATOM 3005 N N . ARG A 1 384 ? -0.051 -10.610 -1.329 1.00 96.19 384 ARG A N 1
ATOM 3006 C CA . ARG A 1 384 ? 0.123 -11.646 -2.349 1.00 96.19 384 ARG A CA 1
ATOM 3007 C C . ARG A 1 384 ? -0.834 -11.432 -3.502 1.00 96.19 384 ARG A C 1
ATOM 3009 O O . ARG A 1 384 ? -1.899 -10.839 -3.319 1.00 96.19 384 ARG A O 1
ATOM 3016 N N . GLY A 1 385 ? -0.490 -11.981 -4.655 1.00 94.62 385 GLY A N 1
ATOM 3017 C CA . GLY A 1 385 ? -1.386 -12.034 -5.798 1.00 94.62 385 GLY A CA 1
ATOM 3018 C C . GLY A 1 385 ? -0.840 -12.883 -6.934 1.00 94.62 385 GLY A C 1
ATOM 3019 O O . GLY A 1 385 ? 0.302 -13.331 -6.910 1.00 94.62 385 GLY A O 1
ATOM 3020 N N . GLY A 1 386 ? -1.685 -13.103 -7.933 1.00 93.19 386 GLY A N 1
ATOM 3021 C CA . GLY A 1 386 ? -1.292 -13.681 -9.212 1.00 93.19 386 GLY A CA 1
ATOM 3022 C C . GLY A 1 386 ? -1.040 -12.610 -10.270 1.00 93.19 386 GLY A C 1
ATOM 3023 O O . GLY A 1 386 ? -1.239 -11.415 -10.039 1.00 93.19 386 GLY A O 1
ATOM 3024 N N . VAL A 1 387 ? -0.673 -13.055 -11.466 1.00 91.12 387 VAL A N 1
ATOM 3025 C CA . VAL A 1 387 ? -0.442 -12.212 -12.644 1.00 91.12 387 VAL A CA 1
ATOM 3026 C C . VAL A 1 387 ? -1.276 -12.707 -13.823 1.00 91.12 387 VAL A C 1
ATOM 3028 O O . VAL A 1 387 ? -1.300 -13.903 -14.125 1.00 91.12 387 VAL A O 1
ATOM 3031 N N . LYS A 1 388 ? -1.945 -11.791 -14.534 1.00 88.88 388 LYS A N 1
ATOM 3032 C CA . LYS A 1 388 ? -2.724 -12.094 -15.746 1.00 88.88 388 LYS A CA 1
ATOM 3033 C C . LYS A 1 388 ? -2.512 -11.059 -16.841 1.00 88.88 388 LYS A C 1
ATOM 3035 O O . LYS A 1 388 ? -2.401 -9.871 -16.569 1.00 88.88 388 LYS A O 1
ATOM 3040 N N . MET A 1 389 ? -2.561 -11.509 -18.094 1.00 86.44 389 MET A N 1
ATOM 3041 C CA . MET A 1 389 ? -2.694 -10.598 -19.234 1.00 86.44 389 MET A CA 1
ATOM 3042 C C . MET A 1 389 ? -4.082 -9.979 -19.273 1.00 86.44 389 MET A C 1
ATOM 3044 O O . MET A 1 389 ? -5.089 -10.680 -19.157 1.00 86.44 389 MET A O 1
ATOM 3048 N N . ILE A 1 390 ? -4.128 -8.680 -19.533 1.00 82.81 390 ILE A N 1
ATOM 3049 C CA . ILE A 1 390 ? -5.348 -7.965 -19.882 1.00 82.81 390 ILE A CA 1
ATOM 3050 C C . ILE A 1 390 ? -5.646 -8.270 -21.362 1.00 82.81 390 ILE A C 1
ATOM 3052 O O . ILE A 1 390 ? -4.806 -7.989 -22.222 1.00 82.81 390 ILE A O 1
ATOM 3056 N N . PRO A 1 391 ? -6.805 -8.850 -21.713 1.00 68.69 391 PRO A N 1
ATOM 3057 C CA . PRO A 1 391 ? -7.115 -9.182 -23.103 1.00 68.69 391 PRO A CA 1
ATOM 3058 C C . PRO A 1 391 ? -7.297 -7.928 -23.973 1.00 68.69 391 PRO A C 1
ATOM 3060 O O . PRO A 1 391 ? -7.799 -6.905 -23.505 1.00 68.69 391 PRO A O 1
ATOM 3063 N N . LEU A 1 392 ? -6.917 -8.021 -25.253 1.00 58.69 392 LEU A N 1
ATOM 3064 C CA . LEU A 1 392 ? -7.224 -7.006 -26.269 1.00 58.69 392 LEU A CA 1
ATOM 3065 C C . LEU A 1 392 ? -8.744 -6.967 -26.492 1.00 58.69 392 LEU A C 1
ATOM 3067 O O . LEU A 1 392 ? -9.365 -8.009 -26.716 1.00 58.69 392 LEU A O 1
ATOM 3071 N N . GLN A 1 393 ? -9.355 -5.783 -26.425 1.00 56.81 393 GLN A N 1
ATOM 3072 C CA . GLN A 1 393 ? -10.769 -5.626 -26.767 1.00 56.81 393 GLN A CA 1
ATOM 3073 C C . GLN A 1 393 ? -10.941 -5.598 -28.291 1.00 56.81 393 GLN A C 1
ATOM 3075 O O . GLN A 1 393 ? -10.221 -4.892 -28.992 1.00 56.81 393 GLN A O 1
ATOM 3080 N N . GLY A 1 394 ? -11.920 -6.349 -28.799 1.00 45.16 394 GLY A N 1
ATOM 3081 C CA . GLY A 1 394 ? -12.538 -6.062 -30.095 1.00 45.16 394 GLY A CA 1
ATOM 3082 C C . GLY A 1 394 ? -13.614 -4.973 -29.945 1.00 45.16 394 GLY A C 1
ATOM 3083 O O . GLY A 1 394 ? -14.062 -4.735 -28.821 1.00 45.16 394 GLY A O 1
ATOM 3084 N N . PRO A 1 395 ? -14.061 -4.344 -31.046 1.00 39.81 395 PRO A N 1
ATOM 3085 C CA . PRO A 1 395 ? -14.907 -3.143 -31.025 1.00 39.81 395 PRO A CA 1
ATOM 3086 C C . PRO A 1 395 ? -16.259 -3.280 -30.292 1.00 39.81 395 PRO A C 1
ATOM 3088 O O . PRO A 1 395 ? -16.807 -2.267 -29.873 1.00 39.81 395 PRO A O 1
ATOM 3091 N N . ASP A 1 396 ? -16.764 -4.499 -30.058 1.00 36.59 396 ASP A N 1
ATOM 3092 C CA . ASP A 1 396 ? -18.130 -4.734 -29.551 1.00 36.59 396 ASP A CA 1
ATOM 3093 C C . ASP A 1 396 ? -18.227 -5.289 -28.117 1.00 36.59 396 ASP A C 1
ATOM 3095 O O . ASP A 1 396 ? -19.298 -5.720 -27.685 1.00 36.59 396 ASP A O 1
ATOM 3099 N N . ARG A 1 397 ? -17.137 -5.327 -27.338 1.00 41.91 397 ARG A N 1
ATOM 3100 C CA . ARG A 1 397 ? -17.196 -5.857 -25.961 1.00 41.91 397 ARG A CA 1
ATOM 3101 C C . ARG A 1 397 ? -17.117 -4.752 -24.919 1.00 41.91 397 ARG A C 1
ATOM 3103 O O . ARG A 1 397 ? -16.049 -4.449 -24.396 1.00 41.91 397 ARG A O 1
ATOM 3110 N N . HIS A 1 398 ? -18.285 -4.248 -24.521 1.00 37.41 398 HIS A N 1
ATOM 3111 C CA . HIS A 1 398 ? -18.450 -3.666 -23.194 1.00 37.41 398 HIS A CA 1
ATOM 3112 C C . HIS A 1 398 ? -18.121 -4.745 -22.161 1.00 37.41 398 HIS A C 1
ATOM 3114 O O . HIS A 1 398 ? -18.927 -5.639 -21.899 1.00 37.41 398 HIS A O 1
ATOM 3120 N N . ILE A 1 399 ? -16.926 -4.686 -21.573 1.00 43.09 399 ILE A N 1
ATOM 3121 C CA . ILE A 1 399 ? -16.682 -5.426 -20.342 1.00 43.09 399 ILE A CA 1
ATOM 3122 C C . ILE A 1 399 ? -17.687 -4.871 -19.335 1.00 43.09 399 ILE A C 1
ATOM 3124 O O . ILE A 1 399 ? -17.664 -3.686 -18.999 1.00 43.09 399 ILE A O 1
ATOM 3128 N N . ASN A 1 400 ? -18.587 -5.725 -18.858 1.00 35.88 400 ASN A N 1
ATOM 3129 C CA . ASN A 1 400 ? -19.356 -5.441 -17.663 1.00 35.88 400 ASN A CA 1
ATOM 3130 C C . ASN A 1 400 ? -18.339 -5.485 -16.508 1.00 35.88 400 ASN A C 1
ATOM 3132 O O . ASN A 1 400 ? -18.138 -6.512 -15.873 1.00 35.88 400 ASN A O 1
ATOM 3136 N N . LEU A 1 401 ? -17.615 -4.375 -16.299 1.00 43.00 401 LEU A N 1
ATOM 3137 C CA . LEU A 1 401 ? -16.477 -4.207 -15.372 1.00 43.00 401 LEU A CA 1
ATOM 3138 C C . LEU A 1 401 ? -16.870 -4.353 -13.891 1.00 43.00 401 LEU A C 1
ATOM 3140 O O . LEU A 1 401 ? -16.085 -4.077 -12.985 1.00 43.00 401 LEU A O 1
ATOM 3144 N N . ASN A 1 402 ? -18.083 -4.831 -13.631 1.00 34.75 402 ASN A N 1
ATOM 3145 C CA . ASN A 1 402 ? -18.517 -5.295 -12.335 1.00 34.75 402 ASN A CA 1
ATOM 3146 C C . ASN A 1 402 ? -17.791 -6.601 -11.993 1.00 34.75 402 ASN A C 1
ATOM 3148 O O . ASN A 1 402 ? -18.317 -7.684 -12.223 1.00 34.75 402 ASN A O 1
ATOM 3152 N N . TYR A 1 403 ? -16.619 -6.492 -11.365 1.00 38.41 403 TYR A N 1
ATOM 3153 C CA . TYR A 1 403 ? -15.965 -7.563 -10.598 1.00 38.41 403 TYR A CA 1
ATOM 3154 C C . TYR A 1 403 ? -15.469 -8.807 -11.373 1.00 38.41 403 TYR A C 1
ATOM 3156 O O . TYR A 1 403 ? -14.731 -9.597 -10.792 1.00 38.41 403 TYR A O 1
ATOM 3164 N N . GLU A 1 404 ? -15.803 -9.003 -12.653 1.00 34.78 404 GLU A N 1
ATOM 3165 C CA . GLU A 1 404 ? -15.492 -10.256 -13.372 1.00 34.78 404 GLU A CA 1
ATOM 3166 C C . GLU A 1 404 ? -14.023 -10.420 -13.798 1.00 34.78 404 GLU A C 1
ATOM 3168 O O . GLU A 1 404 ? -13.564 -11.544 -13.966 1.00 34.78 404 GLU A O 1
ATOM 3173 N N . PHE A 1 405 ? -13.242 -9.343 -13.935 1.00 35.28 405 PHE A N 1
ATOM 3174 C CA . PHE A 1 405 ? -11.831 -9.461 -14.349 1.00 35.28 405 PHE A CA 1
ATOM 3175 C C . PHE A 1 405 ? -10.842 -9.657 -13.194 1.00 35.28 405 PHE A C 1
ATOM 3177 O O . PHE A 1 405 ? -9.787 -10.258 -13.388 1.00 35.28 405 PHE A O 1
ATOM 3184 N N . ILE A 1 406 ? -11.195 -9.223 -11.981 1.00 40.31 406 ILE A N 1
ATOM 3185 C CA . ILE A 1 406 ? -10.366 -9.429 -10.778 1.00 40.31 406 ILE A CA 1
ATOM 3186 C C . ILE A 1 406 ? -10.658 -10.805 -10.153 1.00 40.31 406 ILE A C 1
ATOM 3188 O O . ILE A 1 406 ? -9.887 -11.311 -9.341 1.00 40.31 406 ILE A O 1
ATOM 3192 N N . MET A 1 407 ? -11.723 -11.466 -10.610 1.00 38.22 407 MET A N 1
ATOM 3193 C CA . MET A 1 407 ? -12.144 -12.771 -10.139 1.00 38.22 407 MET A CA 1
ATOM 3194 C C . MET A 1 407 ? -12.414 -13.703 -11.312 1.00 38.22 407 MET A C 1
ATOM 3196 O O . MET A 1 407 ? -13.488 -13.673 -11.903 1.00 38.22 407 MET A O 1
ATOM 3200 N N . ILE A 1 408 ? -11.467 -14.573 -11.648 1.00 35.47 408 ILE A N 1
ATOM 3201 C CA . ILE A 1 408 ? -11.765 -15.651 -12.597 1.00 35.47 408 ILE A CA 1
ATOM 3202 C C . ILE A 1 408 ? -11.547 -16.971 -11.875 1.00 35.47 408 ILE A C 1
ATOM 3204 O O . ILE A 1 408 ? -10.430 -17.271 -11.448 1.00 35.47 408 ILE A O 1
ATOM 3208 N N . HIS A 1 409 ? -12.654 -17.708 -11.736 1.00 37.59 409 HIS A N 1
ATOM 3209 C CA . HIS A 1 409 ? -12.725 -19.124 -11.390 1.00 37.59 409 HIS A CA 1
ATOM 3210 C C . HIS A 1 409 ? -11.638 -19.936 -12.111 1.00 37.59 409 HIS A C 1
ATOM 3212 O O . HIS A 1 409 ? -11.282 -19.638 -13.253 1.00 37.59 409 HIS A O 1
ATOM 3218 N N . LYS A 1 410 ? -11.174 -21.019 -11.470 1.00 27.28 410 LYS A N 1
ATOM 3219 C CA . LYS A 1 410 ? -10.448 -22.092 -12.165 1.00 27.28 410 LYS A CA 1
ATOM 3220 C C . LYS A 1 410 ? -11.213 -22.488 -13.442 1.00 27.28 410 LYS A C 1
ATOM 3222 O O . LYS A 1 410 ? -12.446 -22.558 -13.382 1.00 27.28 410 LYS A O 1
ATOM 3227 N N . PRO A 1 411 ? -10.524 -22.776 -14.562 1.00 29.64 411 PRO A N 1
ATOM 3228 C CA . PRO A 1 411 ? -11.183 -23.403 -15.698 1.00 29.64 411 PRO A CA 1
ATOM 3229 C C . PRO A 1 411 ? -11.832 -24.696 -15.197 1.00 29.64 411 PRO A C 1
ATOM 3231 O O . PRO A 1 411 ? -11.193 -25.457 -14.468 1.00 29.64 411 PRO A O 1
ATOM 3234 N N . LYS A 1 412 ? -13.108 -24.914 -15.526 1.00 33.31 412 LYS A N 1
ATOM 3235 C CA . LYS A 1 412 ? -13.676 -26.258 -15.427 1.00 33.31 412 LYS A CA 1
ATOM 3236 C C . LYS A 1 412 ? -12.932 -27.126 -16.441 1.00 33.31 412 LYS A C 1
ATOM 3238 O O . LYS A 1 412 ? -12.791 -26.701 -17.588 1.00 33.31 412 LYS A O 1
ATOM 3243 N N . GLU A 1 413 ? -12.426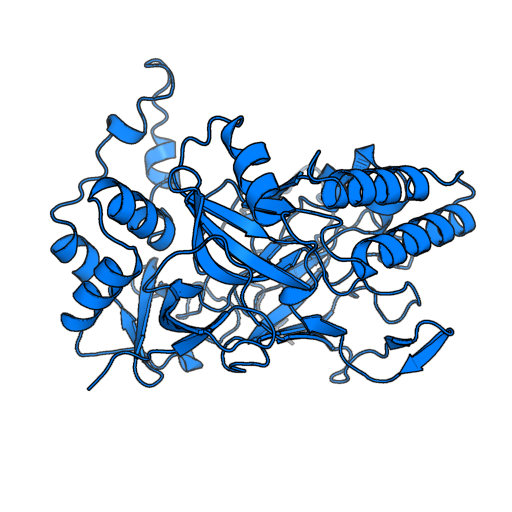 -28.255 -15.956 1.00 31.39 413 GLU A N 1
ATOM 3244 C CA . GLU A 1 413 ? -11.897 -29.361 -16.762 1.00 31.39 413 GLU A CA 1
ATOM 3245 C C . GLU A 1 413 ? -12.922 -29.863 -17.782 1.00 31.39 413 GLU A C 1
ATOM 3247 O O . GLU A 1 413 ? -14.141 -29.812 -17.472 1.00 31.39 413 GLU A O 1
#

Foldseek 3Di:
DDFPWDWFFFDDVRPDTFIWWWKFWKQDLVVRAIFIFTHGPQFTFGLLVLLCVLLDPDPVPCVLVPPDDPPDDDPCVVVVCRHAFSLLVLQQSCVVVVHASRVSNRSSSVVTDDGDRVVLQLDQDDSNGMHFFQGGDPLFEKEWALQFPQRLVQLQLLLVVLCVQVVNDRATNVVSVVQNVCLLVLHAIDMDGFGRDPQSEAAFAWAAEFEPPQDRVVHAQFKFWQKFKKFWAQLVVLFGFKIKIKTQIFSSSQCSRHVVCRCVGRGDGRRIYIWSIIGGTPDTHLGFTFWKK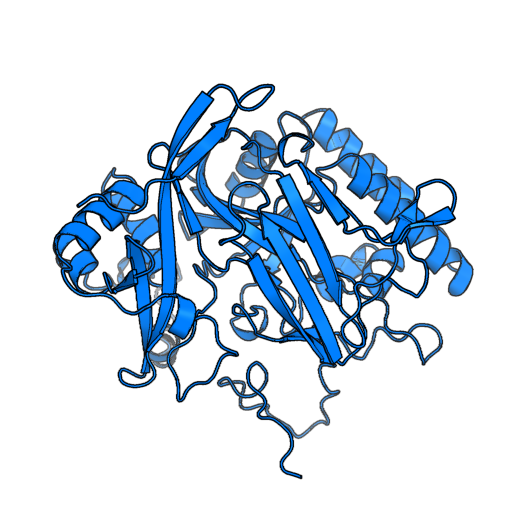WKFKADPNATFWAADPVRHTDSGTDIDTRVSRNPNNSVNVSVVCNPVVSSGSIYMYTHYGNHRGRDDRRGHDDAFMKMWMARPSDRVRIGIYGYHYDDDDDPPDPDPPPPDNRDDDDDDD

Secondary structure (DSSP, 8-state):
----EEEEEESTTS-EEEEEEEEEEEEETTTTEEEEEEEETTEEEE-HHHHHHHS------GGGSTTS-TT---TTHHHHSTT--HHHHHHHHHHHTTS-HHHHHHHHHHT----EEHHHH-S---TTS-EEE-S---S-EEE--S-BHHHHHHHHHHHHHHHHHHT----SHHHHHHHHHHHHTTS----EEEE-SGGGEE-TT-EEEEPSS-EETTTEE--B--EEEEEEEETTTTEEEEEEEEEE-B-HHHHHH-GGGHHHHH-STT-EEEEEEEEEEEEEESSPP--EEEEEEEETTEEPPEE-TTS-EE---EEEEGGGBPTTHHHHHHHHHHTS--SSSEEEEEEEESS----STTSS--TT-EEEEEETTSTT-EEEEEEEEPPPPPTT----TTTTTT---PPP-

Radius of gyration: 21.0 Å; Cα contacts (8 Å, |Δi|>4): 950; chains: 1; bounding box: 57×53×58 Å

pLDDT: mean 77.96, std 18.92, range [27.28, 97.06]

Solvent-accessible surface area (backbone atoms only — not comparable to full-atom values): 21835 Å² total; per-residue (Å²): 137,76,67,41,71,42,76,48,25,24,67,90,91,36,74,46,74,42,54,22,37,40,32,27,25,30,37,35,37,90,80,70,45,79,40,32,29,39,39,36,89,66,17,33,24,68,23,56,70,38,37,42,62,73,73,40,91,73,66,87,59,69,69,80,64,66,81,60,74,101,79,75,91,57,81,64,51,65,67,68,52,74,68,60,42,62,47,40,51,47,42,44,49,20,54,78,68,76,48,47,51,34,58,51,52,50,60,10,43,73,74,46,88,65,58,47,56,45,74,66,25,74,34,63,44,43,81,84,40,51,13,34,28,48,30,58,58,62,58,54,25,31,36,28,50,49,33,17,75,51,24,38,54,30,51,33,56,44,8,54,51,43,17,67,74,70,74,46,77,78,69,38,47,66,55,43,50,50,40,31,52,30,28,70,69,73,72,43,65,45,74,44,75,43,39,54,56,78,59,20,51,20,32,31,43,15,37,36,34,37,75,72,88,39,47,50,94,80,74,39,55,40,26,35,71,24,47,23,54,24,29,41,27,31,57,83,81,57,23,34,40,25,36,28,44,28,34,56,33,29,34,50,46,42,40,29,65,35,68,87,34,37,63,69,18,34,41,46,60,16,14,34,33,43,16,40,38,31,44,28,28,65,69,59,40,65,70,66,45,58,42,41,38,37,34,44,47,32,47,98,91,35,70,45,53,33,61,49,102,82,73,44,84,38,86,53,69,47,65,35,47,49,67,56,45,46,72,66,43,58,60,40,54,42,57,65,52,63,77,64,73,62,93,52,52,48,32,42,38,34,56,24,29,50,42,46,65,66,88,54,86,61,47,39,56,51,73,74,24,34,39,41,40,28,34,66,85,48,67,92,37,50,27,39,28,36,31,36,69,45,79,84,80,61,101,85,65,82,72,72,77,75,64,53,85,59,35,75,74,79,82,81,129

Sequence (413 aa):
MSIKTMKVRYGENGRDQRDAIVAGQFWDAERRDIRLFVERDGKALDVSDAICEVMGKYTPQRDILIGANKGAFNPNLERMLLFSDRMAEAADLAYYKNTSLYEVLVRAAEKVKDGIDVKTLETVPDRRTKHLVTPVITGKEVGFGVTYHASQTGRSEQADIIAAIKGVGDPGKDIYLKAKTAAAEGKRVEVFDKAKERHHYVAPNGFAGLRNDILLDGKRIYSAIEPELGGLMNMKARVVVAYAVSNDVSANLLEGEDALWLPQAKVSIGCFAYGPKLIVLAEPTNEIPFFDIEARIIRDKQTCERFDGNGRKVREPYRFNAQQIVTGTYDLMFRTMNSNDIHRTHVFGTFGAGAVPSNHSDKTYLPGDEWEIVLMNDPSFALRGGVKMIPLQGPDRHINLNYEFIMIHKPKE

Nearest PDB structures (foldseek):
  3bqb-assembly1_A  TM=8.450E-01  e=7.832E-18  Saccharolobus solfataricus P2
  2q19-assembly1_X  TM=7.995E-01  e=2.668E-18  Saccharolobus solfataricus P2
  3bqb-assembly1_X  TM=7.958E-01  e=2.833E-18  Saccharolobus solfataricus P2
  2q1d-assembly1_X  TM=7.997E-01  e=2.591E-17  Saccharolobus solfataricus P2
  1wzo-assembly1_C  TM=6.723E-01  e=7.401E-10  Thermus thermophilus HB8

Mean predicted aligned error: 9.41 Å